Protein AF-0000000085277257 (afdb_homodimer)

InterPro domains:
  IPR000086 NUDIX hydrolase domain [PF00293] (193-300)
  IPR000086 NUDIX hydrolase domain [PS51462] (189-314)
  IPR015376 Zinc ribbon, NADH pyrophosphatase [PF09297] (157-188)
  IPR015797 NUDIX hydrolase-like domain superfamily [SSF55811] (141-302)
  IPR020084 NUDIX hydrolase, conserved site [PS00893] (225-246)
  IPR049734 NADH pyrophosphatase-like, C-terminal domain [cd03429] (193-337)

Sequence (700 aa):
MIISSLFRRVNSIRLLPRLLQRNICYVERIRFLQYLKEQDSVCASHIPGGKFLLYSQSKPLLRIDKANTEDALVWLTYPEVIQYYPQVLSSSILLDVAEDGTPRYSVQVGALPTTTQDKLESTTGATFTDLRLALFMVSWRDAHTLSRANSVLLWNRNNAFCGKCGSPTERNAAGHLRRCSSCNMTHYPSAIPVGIVLVTDPSHQNIVLVRQPRQPPGMYSCIAGFSDVGESLEDTVHREVAEEVGIEVSSVRYVASQHWPFPGSLMAGCFAVAEKQELAIDENELQDARWFSRDEISTAVDRINANPYLRLRGNPSGVLFIPPPGAIAYHLISHWVKGTPVQEIHQHIYMIISSLFRRVNSIRLLPRLLQRNICYVERIRFLQYLKEQDSVCASHIPGGKFLLYSQSKPLLRIDKANTEDALVWLTYPEVIQYYPQVLSSSILLDVAEDGTPRYSVQVGALPTTTQDKLESTTGATFTDLRLALFMVSWRDAHTLSRANSVLLWNRNNAFCGKCGSPTERNAAGHLRRCSSCNMTHYPSAIPVGIVLVTDPSHQNIVLVRQPRQPPGMYSCIAGFSDVGESLEDTVHREVAEEVGIEVSSVRYVASQHWPFPGSLMAGCFAVAEKQELAIDENELQDARWFSRDEISTAVDRINANPYLRLRGNPSGVLFIPPPGAIAYHLISHWVKGTPVQEIHQHIY

pLDDT: mean 90.14, std 16.5, range [19.16, 98.88]

Structure (mmCIF, N/CA/C/O backbone):
data_AF-0000000085277257-model_v1
#
loop_
_entity.id
_entity.type
_entity.pdbx_description
1 polymer 'NAD(+) diphosphatase'
#
loop_
_atom_site.group_PDB
_atom_site.id
_atom_site.type_symbol
_atom_site.label_atom_id
_atom_site.label_alt_id
_atom_site.label_comp_id
_atom_site.label_asym_id
_atom_site.label_entity_id
_atom_site.label_seq_id
_atom_site.pdbx_PDB_ins_code
_atom_site.Cartn_x
_atom_site.Cartn_y
_atom_site.Cartn_z
_atom_site.occupancy
_atom_site.B_iso_or_equiv
_atom_site.auth_seq_id
_atom_site.auth_comp_id
_atom_site.auth_asym_id
_atom_site.auth_atom_id
_atom_site.pdbx_PDB_model_num
ATOM 1 N N . MET A 1 1 ? -39.781 -7.945 29.594 1 20.34 1 MET A N 1
ATOM 2 C CA . MET A 1 1 ? -39.906 -9.359 29.266 1 20.34 1 MET A CA 1
ATOM 3 C C . MET A 1 1 ? -39.625 -9.602 27.781 1 20.34 1 MET A C 1
ATOM 5 O O . MET A 1 1 ? -39.062 -10.625 27.406 1 20.34 1 MET A O 1
ATOM 9 N N . ILE A 1 2 ? -40.188 -8.82 26.922 1 19.94 2 ILE A N 1
ATOM 10 C CA . ILE A 1 2 ? -40.625 -9.109 25.562 1 19.94 2 ILE A CA 1
ATOM 11 C C . ILE A 1 2 ? -39.438 -9.047 24.594 1 19.94 2 ILE A C 1
ATOM 13 O O . ILE A 1 2 ? -39.031 -7.965 24.188 1 19.94 2 ILE A O 1
ATOM 17 N N . ILE A 1 3 ? -38.344 -9.625 24.906 1 22.47 3 ILE A N 1
ATOM 18 C CA . ILE A 1 3 ? -37.031 -9.672 24.25 1 22.47 3 ILE A CA 1
ATOM 19 C C . ILE A 1 3 ? -37.156 -10.281 22.859 1 22.47 3 ILE A C 1
ATOM 21 O O . ILE A 1 3 ? -37.125 -11.5 22.703 1 22.47 3 ILE A O 1
ATOM 25 N N . SER A 1 4 ? -38.344 -10.039 22.156 1 23.78 4 SER A N 1
ATOM 26 C CA . SER A 1 4 ? -38.688 -10.836 20.984 1 23.78 4 SER A CA 1
ATOM 27 C C . SER A 1 4 ? -37.562 -10.82 19.938 1 23.78 4 SER A C 1
ATOM 29 O O . SER A 1 4 ? -36.781 -9.883 19.891 1 23.78 4 SER A O 1
ATOM 31 N N . SER A 1 5 ? -37.312 -12 19.047 1 21.48 5 SER A N 1
ATOM 32 C CA . SER A 1 5 ? -36.469 -12.906 18.266 1 21.48 5 SER A CA 1
ATOM 33 C C . SER A 1 5 ? -36.25 -12.391 16.844 1 21.48 5 SER A C 1
ATOM 35 O O . SER A 1 5 ? -37.094 -12.617 15.961 1 21.48 5 SER A O 1
ATOM 37 N N . LEU A 1 6 ? -36.094 -11.148 16.516 1 20.81 6 LEU A N 1
ATOM 38 C CA . LEU A 1 6 ? -36.156 -10.781 15.109 1 20.81 6 LEU A CA 1
ATOM 39 C C . LEU A 1 6 ? -35.031 -11.438 14.32 1 20.81 6 LEU A C 1
ATOM 41 O O . LEU A 1 6 ? -33.906 -10.977 14.367 1 20.81 6 LEU A O 1
ATOM 45 N N . PHE A 1 7 ? -34.906 -12.82 14.188 1 22.62 7 PHE A N 1
ATOM 46 C CA . PHE A 1 7 ? -34.094 -13.695 13.367 1 22.62 7 PHE A CA 1
ATOM 47 C C . PHE A 1 7 ? -34.312 -13.414 11.883 1 22.62 7 PHE A C 1
ATOM 49 O O . PHE A 1 7 ? -35.062 -14.141 11.219 1 22.62 7 PHE A O 1
ATOM 56 N N . ARG A 1 8 ? -34.594 -12.305 11.422 1 24.5 8 ARG A N 1
ATOM 57 C CA . ARG A 1 8 ? -35.188 -12.352 10.086 1 24.5 8 ARG A CA 1
ATOM 58 C C . ARG A 1 8 ? -34.281 -13.148 9.125 1 24.5 8 ARG A C 1
ATOM 60 O O . ARG A 1 8 ? -33.094 -13.352 9.391 1 24.5 8 ARG A O 1
ATOM 67 N N . ARG A 1 9 ? -34.719 -13.211 7.742 1 25.3 9 ARG A N 1
ATOM 68 C CA . ARG A 1 9 ? -34.625 -13.969 6.504 1 25.3 9 ARG A CA 1
ATOM 69 C C . ARG A 1 9 ? -33.281 -13.734 5.824 1 25.3 9 ARG A C 1
ATOM 71 O O . ARG A 1 9 ? -33 -12.648 5.312 1 25.3 9 ARG A O 1
ATOM 78 N N . VAL A 1 10 ? -32.188 -14.234 6.289 1 25.3 10 VAL A N 1
ATOM 79 C CA . VAL A 1 10 ? -30.984 -14.398 5.504 1 25.3 10 VAL A CA 1
ATOM 80 C C . VAL A 1 10 ? -31.328 -14.953 4.121 1 25.3 10 VAL A C 1
ATOM 82 O O . VAL A 1 10 ? -31.828 -16.078 4.004 1 25.3 10 VAL A O 1
ATOM 85 N N . ASN A 1 11 ? -31.922 -14.18 3.312 1 27.73 11 ASN A N 1
ATOM 86 C CA . ASN A 1 11 ? -32.062 -14.711 1.959 1 27.73 11 ASN A CA 1
ATOM 87 C C . ASN A 1 11 ? -30.859 -15.555 1.554 1 27.73 11 ASN A C 1
ATOM 89 O O . ASN A 1 11 ? -29.719 -15.164 1.794 1 27.73 11 ASN A O 1
ATOM 93 N N . SER A 1 12 ? -31.047 -16.906 1.503 1 28.83 12 SER A N 1
ATOM 94 C CA . SER A 1 12 ? -30.281 -18.031 0.989 1 28.83 12 SER A CA 1
ATOM 95 C C . SER A 1 12 ? -29.562 -17.688 -0.31 1 28.83 12 SER A C 1
ATOM 97 O O . SER A 1 12 ? -30.203 -17.422 -1.33 1 28.83 12 SER A O 1
ATOM 99 N N . ILE A 1 13 ? -28.625 -16.953 -0.381 1 30.39 13 ILE A N 1
ATOM 100 C CA . ILE A 1 13 ? -27.828 -17.281 -1.556 1 30.39 13 ILE A CA 1
ATOM 101 C C . ILE A 1 13 ? -27.828 -18.797 -1.769 1 30.39 13 ILE A C 1
ATOM 103 O O . ILE A 1 13 ? -27.297 -19.547 -0.947 1 30.39 13 ILE A O 1
ATOM 107 N N . ARG A 1 14 ? -29 -19.422 -2.139 1 32.25 14 ARG A N 1
ATOM 108 C CA . ARG A 1 14 ? -29.031 -20.766 -2.701 1 32.25 14 ARG A CA 1
ATOM 109 C C . ARG A 1 14 ? -27.656 -21.203 -3.154 1 32.25 14 ARG A C 1
ATOM 111 O O . ARG A 1 14 ? -27 -20.531 -3.957 1 32.25 14 ARG A O 1
ATOM 118 N N . LEU A 1 15 ? -26.875 -21.922 -2.301 1 34.12 15 LEU A N 1
ATOM 119 C CA . LEU A 1 15 ? -25.719 -22.781 -2.521 1 34.12 15 LEU A CA 1
ATOM 120 C C . LEU A 1 15 ? -25.688 -23.281 -3.961 1 34.12 15 LEU A C 1
ATOM 122 O O . LEU A 1 15 ? -26.656 -23.891 -4.438 1 34.12 15 LEU A O 1
ATOM 126 N N . LEU A 1 16 ? -25.047 -22.672 -4.824 1 34.88 16 LEU A N 1
ATOM 127 C CA . LEU A 1 16 ? -24.875 -23.188 -6.176 1 34.88 16 LEU A CA 1
ATOM 128 C C . LEU A 1 16 ? -24.609 -24.688 -6.148 1 34.88 16 LEU A C 1
ATOM 130 O O . LEU A 1 16 ? -23.688 -25.156 -5.473 1 34.88 16 LEU A O 1
ATOM 134 N N . PRO A 1 17 ? -25.562 -25.656 -6.207 1 34 17 PRO A N 1
ATOM 135 C CA . PRO A 1 17 ? -25.234 -27.062 -6.461 1 34 17 PRO A CA 1
ATOM 136 C C . PRO A 1 17 ? -23.891 -27.234 -7.176 1 34 17 PRO A C 1
ATOM 138 O O . PRO A 1 17 ? -23.375 -26.281 -7.762 1 34 17 PRO A O 1
ATOM 141 N N . ARG A 1 18 ? -23.234 -28.484 -7.043 1 37.09 18 ARG A N 1
ATOM 142 C CA . ARG A 1 18 ? -22.25 -29.047 -7.957 1 37.09 18 ARG A CA 1
ATOM 143 C C . ARG A 1 18 ? -22.5 -28.578 -9.391 1 37.09 18 ARG A C 1
ATOM 145 O O . ARG A 1 18 ? -22.469 -29.375 -10.32 1 37.09 18 ARG A O 1
ATOM 152 N N . LEU A 1 19 ? -23.406 -27.812 -9.648 1 36.78 19 LEU A N 1
ATOM 153 C CA . LEU A 1 19 ? -23.922 -27.719 -11.008 1 36.78 19 LEU A CA 1
ATOM 154 C C . LEU A 1 19 ? -22.797 -27.672 -12.023 1 36.78 19 LEU A C 1
ATOM 156 O O . LEU A 1 19 ? -22.859 -28.328 -13.07 1 36.78 19 LEU A O 1
ATOM 160 N N . LEU A 1 20 ? -21.969 -26.375 -12.375 1 38.22 20 LEU A N 1
ATOM 161 C CA . LEU A 1 20 ? -21.797 -25.828 -13.711 1 38.22 20 LEU A CA 1
ATOM 162 C C . LEU A 1 20 ? -20.578 -26.438 -14.398 1 38.22 20 LEU A C 1
ATOM 164 O O . LEU A 1 20 ? -19.453 -26.281 -13.922 1 38.22 20 LEU A O 1
ATOM 168 N N . GLN A 1 21 ? -20.688 -27.375 -15 1 46.56 21 GLN A N 1
ATOM 169 C CA . GLN A 1 21 ? -19.906 -27.656 -16.203 1 46.56 21 GLN A CA 1
ATOM 170 C C . GLN A 1 21 ? -19.469 -26.359 -16.891 1 46.56 21 GLN A C 1
ATOM 172 O O . GLN A 1 21 ? -18.703 -26.391 -17.859 1 46.56 21 GLN A O 1
ATOM 177 N N . ARG A 1 22 ? -20.281 -25.141 -16.812 1 61.47 22 ARG A N 1
ATOM 178 C CA . ARG A 1 22 ? -20 -23.922 -17.562 1 61.47 22 ARG A CA 1
ATOM 179 C C . ARG A 1 22 ? -19.141 -22.953 -16.75 1 61.47 22 ARG A C 1
ATOM 181 O O . ARG A 1 22 ? -19.172 -23 -15.516 1 61.47 22 ARG A O 1
ATOM 188 N N . ASN A 1 23 ? -18.234 -22.328 -17.297 1 78.31 23 ASN A N 1
ATOM 189 C CA . ASN A 1 23 ? -17.453 -21.219 -16.781 1 78.31 23 ASN A CA 1
ATOM 190 C C . ASN A 1 23 ? -18.344 -20.141 -16.156 1 78.31 23 ASN A C 1
ATOM 192 O O . ASN A 1 23 ? -19.422 -19.859 -16.656 1 78.31 23 ASN A O 1
ATOM 196 N N . ILE A 1 24 ? -18.109 -19.781 -14.82 1 88.06 24 ILE A N 1
ATOM 197 C CA . ILE A 1 24 ? -18.859 -18.719 -14.164 1 88.06 24 ILE A CA 1
ATOM 198 C C . ILE A 1 24 ? -18.234 -17.375 -14.5 1 88.06 24 ILE A C 1
ATOM 200 O O . ILE A 1 24 ? -17.047 -17.281 -14.828 1 88.06 24 ILE A O 1
ATOM 204 N N . CYS A 1 25 ? -19.062 -16.391 -14.469 1 93.12 25 CYS A N 1
ATOM 205 C CA . CYS A 1 25 ? -18.578 -15.078 -14.852 1 93.12 25 CYS A CA 1
ATOM 206 C C . CYS A 1 25 ? -17.703 -14.477 -13.758 1 93.12 25 CYS A C 1
ATOM 208 O O . CYS A 1 25 ? -17.672 -14.984 -12.641 1 93.12 25 CYS A O 1
ATOM 210 N N . TYR A 1 26 ? -17.016 -13.516 -14.047 1 95.62 26 TYR A N 1
ATOM 211 C CA . TYR A 1 26 ? -16.031 -12.898 -13.164 1 95.62 26 TYR A CA 1
ATOM 212 C C . TYR A 1 26 ? -16.672 -12.445 -11.859 1 95.62 26 TYR A C 1
ATOM 214 O O . TYR A 1 26 ? -16.156 -12.719 -10.781 1 95.62 26 TYR A O 1
ATOM 222 N N . VAL A 1 27 ? -17.812 -11.719 -11.883 1 97.19 27 VAL A N 1
ATOM 223 C CA . VAL A 1 27 ? -18.484 -11.188 -10.703 1 97.19 27 VAL A CA 1
ATOM 224 C C . VAL A 1 27 ? -18.875 -12.328 -9.766 1 97.19 27 VAL A C 1
ATOM 226 O O . VAL A 1 27 ? -18.656 -12.242 -8.555 1 97.19 27 VAL A O 1
ATOM 229 N N . GLU A 1 28 ? -19.391 -13.367 -10.336 1 96.44 28 GLU A N 1
ATOM 230 C CA . GLU A 1 28 ? -19.781 -14.516 -9.531 1 96.44 28 GLU A CA 1
ATOM 231 C C . GLU A 1 28 ? -18.578 -15.148 -8.844 1 96.44 28 GLU A C 1
ATOM 233 O O . GLU A 1 28 ? -18.656 -15.531 -7.672 1 96.44 28 GLU A O 1
ATOM 238 N N . ARG A 1 29 ? -17.562 -15.266 -9.57 1 97.12 29 ARG A N 1
ATOM 239 C CA . ARG A 1 29 ? -16.344 -15.852 -9.023 1 97.12 29 ARG A CA 1
ATOM 240 C C . ARG A 1 29 ? -15.82 -15.023 -7.855 1 97.12 29 ARG A C 1
ATOM 242 O O . ARG A 1 29 ? -15.477 -15.57 -6.805 1 97.12 29 ARG A O 1
ATOM 249 N N . ILE A 1 30 ? -15.805 -13.742 -8.016 1 97.56 30 ILE A N 1
ATOM 250 C CA . ILE A 1 30 ? -15.273 -12.828 -7.008 1 97.56 30 ILE A CA 1
ATOM 251 C C . ILE A 1 30 ? -16.172 -12.852 -5.773 1 97.56 30 ILE A C 1
ATOM 253 O O . ILE A 1 30 ? -15.688 -12.852 -4.641 1 97.56 30 ILE A O 1
ATOM 257 N N . ARG A 1 31 ? -17.438 -12.883 -5.938 1 97.38 31 ARG A N 1
ATOM 258 C CA . ARG A 1 31 ? -18.359 -12.875 -4.809 1 97.38 31 ARG A CA 1
ATOM 259 C C . ARG A 1 31 ? -18.344 -14.211 -4.082 1 97.38 31 ARG A C 1
ATOM 261 O O . ARG A 1 31 ? -18.516 -14.266 -2.863 1 97.38 31 ARG A O 1
ATOM 268 N N . PHE A 1 32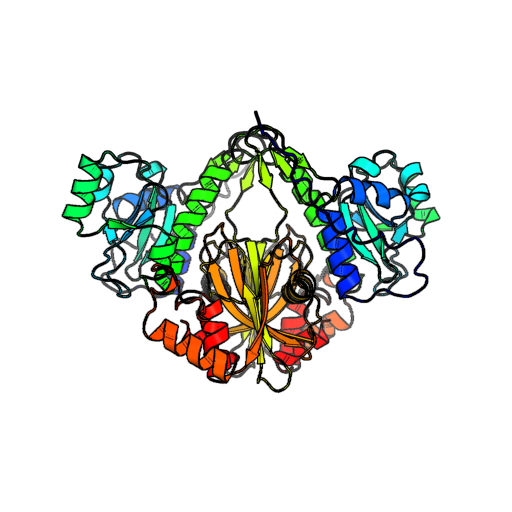 ? -18.219 -15.32 -4.883 1 97.62 32 PHE A N 1
ATOM 269 C CA . PHE A 1 32 ? -18.062 -16.609 -4.234 1 97.62 32 PHE A CA 1
ATOM 270 C C . PHE A 1 32 ? -16.781 -16.641 -3.395 1 97.62 32 PHE A C 1
ATOM 272 O O . PHE A 1 32 ? -16.797 -17.109 -2.256 1 97.62 32 PHE A O 1
ATOM 279 N N . LEU A 1 33 ? -15.648 -16.109 -3.941 1 98.19 33 LEU A N 1
ATOM 280 C CA . LEU A 1 33 ? -14.406 -16 -3.195 1 98.19 33 LEU A CA 1
ATOM 281 C C . LEU A 1 33 ? -14.617 -15.211 -1.905 1 98.19 33 LEU A C 1
ATOM 283 O O . LEU A 1 33 ? -14.141 -15.617 -0.841 1 98.19 33 LEU A O 1
ATOM 287 N N . GLN A 1 34 ? -15.273 -14.062 -1.979 1 97.25 34 GLN A N 1
ATOM 288 C CA . GLN A 1 34 ? -15.578 -13.25 -0.812 1 97.25 34 GLN A CA 1
ATOM 289 C C . GLN A 1 34 ? -16.375 -14.039 0.223 1 97.25 34 GLN A C 1
ATOM 291 O O . GLN A 1 34 ? -16.094 -13.969 1.42 1 97.25 34 GLN A O 1
ATOM 296 N N . TYR A 1 35 ? -17.312 -14.734 -0.262 1 96.88 35 TYR A N 1
ATOM 297 C CA . TYR A 1 35 ? -18.141 -15.555 0.604 1 96.88 35 TYR A CA 1
ATOM 298 C C . TYR A 1 35 ? -17.328 -16.609 1.336 1 96.88 35 TYR A C 1
ATOM 300 O O . TYR A 1 35 ? -17.5 -16.812 2.539 1 96.88 35 TYR A O 1
ATOM 308 N N . LEU A 1 36 ? -16.438 -17.234 0.625 1 97.75 36 LEU A N 1
ATOM 309 C CA . LEU A 1 36 ? -15.562 -18.234 1.218 1 97.75 36 LEU A CA 1
ATOM 310 C C . LEU A 1 36 ? -14.672 -17.609 2.287 1 97.75 36 LEU A C 1
ATOM 312 O O . LEU A 1 36 ? -14.406 -18.234 3.318 1 97.75 36 LEU A O 1
ATOM 316 N N . LYS A 1 37 ? -14.219 -16.422 2.105 1 96.75 37 LYS A N 1
ATOM 317 C CA . LYS A 1 37 ? -13.359 -15.742 3.062 1 96.75 37 LYS A CA 1
ATOM 318 C C . LYS A 1 37 ? -14.125 -15.375 4.328 1 96.75 37 LYS A C 1
ATOM 320 O O . LYS A 1 37 ? -13.555 -15.359 5.422 1 96.75 37 LYS A O 1
ATOM 325 N N . GLU A 1 38 ? -15.375 -15.133 4.219 1 94.75 38 GLU A N 1
ATOM 326 C CA . GLU A 1 38 ? -16.156 -14.57 5.316 1 94.75 38 GLU A CA 1
ATOM 327 C C . GLU A 1 38 ? -16.844 -15.664 6.125 1 94.75 38 GLU A C 1
ATOM 329 O O . GLU A 1 38 ? -17.125 -15.484 7.309 1 94.75 38 GLU A O 1
ATOM 334 N N . GLN A 1 39 ? -17.141 -16.75 5.414 1 96.44 39 GLN A N 1
ATOM 335 C CA . GLN A 1 39 ? -17.875 -17.828 6.066 1 96.44 39 GLN A CA 1
ATOM 336 C C . GLN A 1 39 ? -17 -19.047 6.312 1 96.44 39 GLN A C 1
ATOM 338 O O . GLN A 1 39 ? -16.797 -19.859 5.414 1 96.44 39 GLN A O 1
ATOM 343 N N . ASP A 1 40 ? -16.641 -19.219 7.523 1 96.31 40 ASP A N 1
ATOM 344 C CA . ASP A 1 40 ? -15.68 -20.266 7.887 1 96.31 40 ASP A CA 1
ATOM 345 C C . ASP A 1 40 ? -16.219 -21.656 7.551 1 96.31 40 ASP A C 1
ATOM 347 O O . ASP A 1 40 ? -15.508 -22.484 6.996 1 96.31 40 ASP A O 1
ATOM 351 N N . SER A 1 41 ? -17.438 -21.859 7.934 1 96.5 41 SER A N 1
ATOM 352 C CA . SER A 1 41 ? -18.016 -23.172 7.711 1 96.5 41 SER A CA 1
ATOM 353 C C . SER A 1 41 ? -18.094 -23.5 6.227 1 96.5 41 SER A C 1
ATOM 355 O O . SER A 1 41 ? -17.828 -24.641 5.82 1 96.5 41 SER A O 1
ATOM 357 N N . VAL A 1 42 ? -18.453 -22.5 5.445 1 96.44 42 VAL A N 1
ATOM 358 C CA . VAL A 1 42 ? -18.547 -22.703 4.004 1 96.44 42 VAL A CA 1
ATOM 359 C C . VAL A 1 42 ? -17.156 -22.953 3.426 1 96.44 42 VAL A C 1
ATOM 361 O O . VAL A 1 42 ? -16.969 -23.875 2.629 1 96.44 42 VAL A O 1
ATOM 364 N N . CYS A 1 43 ? -16.219 -22.172 3.84 1 96.75 43 CYS A N 1
ATOM 365 C CA . CYS A 1 43 ? -14.852 -22.344 3.361 1 96.75 43 CYS A CA 1
ATOM 366 C C . CYS A 1 43 ? -14.344 -23.75 3.652 1 96.75 43 CYS A C 1
ATOM 368 O O . CYS A 1 43 ? -13.844 -24.438 2.756 1 96.75 43 CYS A O 1
ATOM 370 N N . ALA A 1 44 ? -14.555 -24.203 4.844 1 95.31 44 ALA A N 1
ATOM 371 C CA . ALA A 1 44 ? -14.086 -25.516 5.273 1 95.31 44 ALA A CA 1
ATOM 372 C C . ALA A 1 44 ? -14.773 -26.641 4.488 1 95.31 44 ALA A C 1
ATOM 374 O O . ALA A 1 44 ? -14.141 -27.625 4.121 1 95.31 44 ALA A O 1
ATOM 375 N N . SER A 1 45 ? -16.016 -26.453 4.242 1 96.12 45 SER A N 1
ATOM 376 C CA . SER A 1 45 ? -16.797 -27.484 3.572 1 96.12 45 SER A CA 1
ATOM 377 C C . SER A 1 45 ? -16.375 -27.656 2.119 1 96.12 45 SER A C 1
ATOM 379 O O . SER A 1 45 ? -16.656 -28.672 1.495 1 96.12 45 SER A O 1
ATOM 381 N N . HIS A 1 46 ? -15.711 -26.719 1.544 1 96.81 46 HIS A N 1
ATOM 382 C CA . HIS A 1 46 ? -15.328 -26.781 0.138 1 96.81 46 HIS A CA 1
ATOM 383 C C . HIS A 1 46 ? -13.906 -27.312 -0.022 1 96.81 46 HIS A C 1
ATOM 385 O O . HIS A 1 46 ? -13.469 -27.594 -1.14 1 96.81 46 HIS A O 1
ATOM 391 N N . ILE A 1 47 ? -13.164 -27.547 1.031 1 96.12 47 ILE A N 1
ATOM 392 C CA . ILE A 1 47 ? -11.758 -27.938 0.992 1 96.12 47 ILE A CA 1
ATOM 393 C C . ILE A 1 47 ? -11.617 -29.297 0.339 1 96.12 47 ILE A C 1
ATOM 395 O O . ILE A 1 47 ? -10.773 -29.5 -0.543 1 96.12 47 ILE A O 1
ATOM 399 N N . PRO A 1 48 ? -12.477 -30.281 0.618 1 95.38 48 PRO A N 1
ATOM 400 C CA . PRO A 1 48 ? -12.312 -31.609 0.007 1 95.38 48 PRO A CA 1
ATOM 401 C C . PRO A 1 48 ? -12.492 -31.578 -1.509 1 95.38 48 PRO A C 1
ATOM 403 O O . PRO A 1 48 ? -11.992 -32.469 -2.207 1 95.38 48 PRO A O 1
ATOM 406 N N . GLY A 1 49 ? -13.219 -30.594 -1.994 1 96.38 49 GLY A N 1
ATOM 407 C CA . GLY A 1 49 ? -13.438 -30.469 -3.426 1 96.38 49 GLY A CA 1
ATOM 408 C C . GLY A 1 49 ? -12.492 -29.5 -4.094 1 96.38 49 GLY A C 1
ATOM 409 O O . GLY A 1 49 ? -12.586 -29.266 -5.301 1 96.38 49 GLY A O 1
ATOM 410 N N . GLY A 1 50 ? -11.586 -28.922 -3.34 1 97.38 50 GLY A N 1
ATOM 411 C CA . GLY A 1 50 ? -10.711 -27.875 -3.852 1 97.38 50 GLY A CA 1
ATOM 412 C C . GLY A 1 50 ? -9.453 -28.422 -4.5 1 97.38 50 GLY A C 1
ATOM 413 O O . GLY A 1 50 ? -9.281 -29.641 -4.609 1 97.38 50 GLY A O 1
ATOM 414 N N . LYS A 1 51 ? -8.68 -27.547 -5.047 1 97.94 51 LYS A N 1
ATOM 415 C CA . LYS A 1 51 ? -7.355 -27.828 -5.586 1 97.94 51 LYS A CA 1
ATOM 416 C C . LYS A 1 51 ? -6.266 -27.172 -4.746 1 97.94 51 LYS A C 1
ATOM 418 O O . LYS A 1 51 ? -6.504 -26.141 -4.113 1 97.94 51 LYS A O 1
ATOM 423 N N . PHE A 1 52 ? -5.07 -27.781 -4.793 1 97.56 52 PHE A N 1
ATOM 424 C CA . PHE A 1 52 ? -4.07 -27.375 -3.818 1 97.56 52 PHE A CA 1
ATOM 425 C C . PHE A 1 52 ? -2.717 -27.156 -4.488 1 97.56 52 PHE A C 1
ATOM 427 O O . PHE A 1 52 ? -2.244 -28.016 -5.234 1 97.56 52 PHE A O 1
ATOM 434 N N . LEU A 1 53 ? -2.191 -26 -4.242 1 97.44 53 LEU A N 1
ATOM 435 C CA . LEU A 1 53 ? -0.803 -25.688 -4.562 1 97.44 53 LEU A CA 1
ATOM 436 C C . LEU A 1 53 ? 0.106 -25.953 -3.367 1 97.44 53 LEU A C 1
ATOM 438 O O . LEU A 1 53 ? -0.072 -25.359 -2.303 1 97.44 53 LEU A O 1
ATOM 442 N N . LEU A 1 54 ? 1.1 -26.766 -3.533 1 96.19 54 LEU A N 1
ATOM 443 C CA . LEU A 1 54 ? 1.926 -27.188 -2.406 1 96.19 54 LEU A CA 1
ATOM 444 C C . LEU A 1 54 ? 3.213 -26.375 -2.346 1 96.19 54 LEU A C 1
ATOM 446 O O . LEU A 1 54 ? 3.826 -26.094 -3.377 1 96.19 54 LEU A O 1
ATOM 450 N N . TYR A 1 55 ? 3.523 -26.031 -1.155 1 95.56 55 TYR A N 1
ATOM 451 C CA . TYR A 1 55 ? 4.816 -25.438 -0.826 1 95.56 55 TYR A CA 1
ATOM 452 C C . TYR A 1 55 ? 5.582 -26.312 0.155 1 95.56 55 TYR A C 1
ATOM 454 O O . TYR A 1 55 ? 4.996 -26.891 1.076 1 95.56 55 TYR A O 1
ATOM 462 N N . SER A 1 56 ? 6.832 -26.469 -0.049 1 94.19 56 SER A N 1
ATOM 463 C CA . SER A 1 56 ? 7.758 -27.031 0.933 1 94.19 56 SER A CA 1
ATOM 464 C C . SER A 1 56 ? 8.883 -26.047 1.245 1 94.19 56 SER A C 1
ATOM 466 O O . SER A 1 56 ? 9.68 -25.719 0.367 1 94.19 56 SER A O 1
ATOM 468 N N . GLN A 1 57 ? 8.93 -25.547 2.479 1 91.31 57 GLN A N 1
ATOM 469 C CA . GLN A 1 57 ? 9.938 -24.578 2.898 1 91.31 57 GLN A CA 1
ATOM 470 C C . GLN A 1 57 ? 9.984 -23.375 1.944 1 91.31 57 GLN A C 1
ATOM 472 O O . GLN A 1 57 ? 11.055 -23.016 1.446 1 91.31 57 GLN A O 1
ATOM 477 N N . SER A 1 58 ? 8.844 -22.891 1.599 1 91 58 SER A N 1
ATOM 478 C CA . SER A 1 58 ? 8.625 -21.688 0.806 1 91 58 SER A CA 1
ATOM 479 C C . SER A 1 58 ? 8.969 -21.922 -0.663 1 91 58 SER A C 1
ATOM 481 O O . SER A 1 58 ? 9.18 -20.969 -1.416 1 91 58 SER A O 1
ATOM 483 N N . LYS A 1 59 ? 9.094 -23.203 -1.049 1 95.94 59 LYS A N 1
ATOM 484 C CA . LYS A 1 59 ? 9.297 -23.578 -2.447 1 95.94 59 LYS A CA 1
ATOM 485 C C . LYS A 1 59 ? 8.031 -24.188 -3.041 1 95.94 59 LYS A C 1
ATOM 487 O O . LYS A 1 59 ? 7.551 -25.219 -2.562 1 95.94 59 LYS A O 1
ATOM 492 N N . PRO A 1 60 ? 7.512 -23.594 -4.055 1 97.19 60 PRO A N 1
ATOM 493 C CA . PRO A 1 60 ? 6.312 -24.172 -4.672 1 97.19 60 PRO A CA 1
ATOM 494 C C . PRO A 1 60 ? 6.629 -25.359 -5.574 1 97.19 60 PRO A C 1
ATOM 496 O O . PRO A 1 60 ? 7.738 -25.469 -6.098 1 97.19 60 PRO A O 1
ATOM 499 N N . LEU A 1 61 ? 5.691 -26.234 -5.715 1 96 61 LEU A N 1
ATOM 500 C CA . LEU A 1 61 ? 5.785 -27.344 -6.652 1 96 61 LEU A CA 1
ATOM 501 C C . LEU A 1 61 ? 5.484 -26.891 -8.07 1 96 61 LEU A C 1
ATOM 503 O O . LEU A 1 61 ? 4.371 -26.438 -8.367 1 96 61 LEU A O 1
ATOM 507 N N . LEU A 1 62 ? 6.441 -26.984 -8.953 1 96.38 62 LEU A N 1
ATOM 508 C CA . LEU A 1 62 ? 6.348 -26.438 -10.297 1 96.38 62 LEU A CA 1
ATOM 509 C C . LEU A 1 62 ? 6.859 -27.422 -11.336 1 96.38 62 LEU A C 1
ATOM 511 O O . LEU A 1 62 ? 7.859 -28.109 -11.102 1 96.38 62 LEU A O 1
ATOM 515 N N . ARG A 1 63 ? 6.133 -27.484 -12.469 1 96.38 63 ARG A N 1
ATOM 516 C CA . ARG A 1 63 ? 6.645 -28.219 -13.617 1 96.38 63 ARG A CA 1
ATOM 517 C C . ARG A 1 63 ? 7.602 -27.375 -14.438 1 96.38 63 ARG A C 1
ATOM 519 O O . ARG A 1 63 ? 7.168 -26.594 -15.297 1 96.38 63 ARG A O 1
ATOM 526 N N . ILE A 1 64 ? 8.781 -27.625 -14.281 1 92.12 64 ILE A N 1
ATOM 527 C CA . ILE A 1 64 ? 9.82 -26.812 -14.906 1 92.12 64 ILE A CA 1
ATOM 528 C C . ILE A 1 64 ? 9.781 -27 -16.422 1 92.12 64 ILE A C 1
ATOM 530 O O . ILE A 1 64 ? 10.031 -26.047 -17.172 1 92.12 64 ILE A O 1
ATOM 534 N N . ASP A 1 65 ? 9.461 -28.172 -16.859 1 92.19 65 ASP A N 1
ATOM 535 C CA . ASP A 1 65 ? 9.422 -28.469 -18.297 1 92.19 65 ASP A CA 1
ATOM 536 C C . ASP A 1 65 ? 8.281 -27.734 -18.984 1 92.19 65 ASP A C 1
ATOM 538 O O . ASP A 1 65 ? 8.242 -27.641 -20.203 1 92.19 65 ASP A O 1
ATOM 542 N N . LYS A 1 66 ? 7.414 -27.172 -18.219 1 94.12 66 LYS A N 1
ATOM 543 C CA . LYS A 1 66 ? 6.277 -26.438 -18.766 1 94.12 66 LYS A CA 1
ATOM 544 C C . LYS A 1 66 ? 6.348 -24.969 -18.375 1 94.12 66 LYS A C 1
ATOM 546 O O . LYS A 1 66 ? 5.32 -24.297 -18.25 1 94.12 66 LYS A O 1
ATOM 551 N N . ALA A 1 67 ? 7.535 -24.5 -18.203 1 89.81 67 ALA A N 1
ATOM 552 C CA . ALA A 1 67 ? 7.742 -23.109 -17.797 1 89.81 67 ALA A CA 1
ATOM 553 C C . ALA A 1 67 ? 7.051 -22.156 -18.766 1 89.81 67 ALA A C 1
ATOM 555 O O . ALA A 1 67 ? 7.09 -22.359 -19.984 1 89.81 67 ALA A O 1
ATOM 556 N N . ASN A 1 68 ? 6.367 -21.156 -18.188 1 86 68 ASN A N 1
ATOM 557 C CA . ASN A 1 68 ? 5.723 -20.047 -18.875 1 86 68 ASN A CA 1
ATOM 558 C C . ASN A 1 68 ? 4.504 -20.516 -19.672 1 86 68 ASN A C 1
ATOM 560 O O . ASN A 1 68 ? 4.129 -19.891 -20.672 1 86 68 ASN A O 1
ATOM 564 N N . THR A 1 69 ? 4.016 -21.656 -19.281 1 91.06 69 THR A N 1
ATOM 565 C CA . THR A 1 69 ? 2.748 -22.125 -19.828 1 91.06 69 THR A CA 1
ATOM 566 C C . THR A 1 69 ? 1.689 -22.219 -18.734 1 91.06 69 THR A C 1
ATOM 568 O O . THR A 1 69 ? 1.988 -22 -17.562 1 91.06 69 THR A O 1
ATOM 571 N N . GLU A 1 70 ? 0.509 -22.484 -19.109 1 88.38 70 GLU A N 1
ATOM 572 C CA . GLU A 1 70 ? -0.599 -22.594 -18.172 1 88.38 70 GLU A CA 1
ATOM 573 C C . GLU A 1 70 ? -0.466 -23.828 -17.297 1 88.38 70 GLU A C 1
ATOM 575 O O . GLU A 1 70 ? -1.138 -23.953 -16.266 1 88.38 70 GLU A O 1
ATOM 580 N N . ASP A 1 71 ? 0.423 -24.703 -17.656 1 91.44 71 ASP A N 1
ATOM 581 C CA . ASP A 1 71 ? 0.553 -25.969 -16.953 1 91.44 71 ASP A CA 1
ATOM 582 C C . ASP A 1 71 ? 1.762 -25.953 -16.016 1 91.44 71 ASP A C 1
ATOM 584 O O . ASP A 1 71 ? 2.127 -26.984 -15.445 1 91.44 71 ASP A O 1
ATOM 588 N N . ALA A 1 72 ? 2.332 -24.797 -15.867 1 95.31 72 ALA A N 1
ATOM 589 C CA . ALA A 1 72 ? 3.523 -24.719 -15.023 1 95.31 72 ALA A CA 1
ATOM 590 C C . ALA A 1 72 ? 3.184 -25.016 -13.57 1 95.31 72 ALA A C 1
ATOM 592 O O . ALA A 1 72 ? 3.953 -25.672 -12.867 1 95.31 72 ALA A O 1
ATOM 593 N N . LEU A 1 73 ? 2.053 -24.5 -13.109 1 96.38 73 LEU A N 1
ATOM 594 C CA . LEU A 1 73 ? 1.644 -24.75 -11.734 1 96.38 73 LEU A CA 1
ATOM 595 C C . LEU A 1 73 ? 0.968 -26.109 -11.602 1 96.38 73 LEU A C 1
ATOM 597 O O . LEU A 1 73 ? 0.179 -26.5 -12.461 1 96.38 73 LEU A O 1
ATOM 601 N N . VAL A 1 74 ? 1.289 -26.781 -10.523 1 96 74 VAL A N 1
ATOM 602 C CA . VAL A 1 74 ? 0.669 -28.062 -10.227 1 96 74 VAL A CA 1
ATOM 603 C C . VAL A 1 74 ? -0.47 -27.875 -9.234 1 96 74 VAL A C 1
ATOM 605 O O . VAL A 1 74 ? -0.26 -27.375 -8.125 1 96 74 VAL A O 1
ATOM 608 N N . TRP A 1 75 ? -1.626 -28.25 -9.641 1 96.81 75 TRP A N 1
ATOM 609 C CA . TRP A 1 75 ? -2.789 -28.25 -8.766 1 96.81 75 TRP A CA 1
ATOM 610 C C . TRP A 1 75 ? -3.221 -29.656 -8.406 1 96.81 75 TRP A C 1
ATOM 612 O O . TRP A 1 75 ? -3.682 -30.406 -9.273 1 96.81 75 TRP A O 1
ATOM 622 N N . LEU A 1 76 ? -3.111 -29.984 -7.125 1 96.62 76 LEU A N 1
ATOM 623 C CA . LEU A 1 76 ? -3.436 -31.328 -6.652 1 96.62 76 LEU A CA 1
ATOM 624 C C . LEU A 1 76 ? -4.84 -31.375 -6.066 1 96.62 76 LEU A C 1
ATOM 626 O O . LEU A 1 76 ? -5.355 -30.344 -5.594 1 96.62 76 LEU A O 1
ATOM 630 N N . THR A 1 77 ? -5.363 -32.562 -6.074 1 96.62 77 THR A N 1
ATOM 631 C CA . THR A 1 77 ? -6.656 -32.781 -5.426 1 96.62 77 THR A CA 1
ATOM 632 C C . THR A 1 77 ? -6.473 -33.094 -3.943 1 96.62 77 THR A C 1
ATOM 634 O O . THR A 1 77 ? -5.363 -33.375 -3.498 1 96.62 77 THR A O 1
ATOM 637 N N . TYR A 1 78 ? -7.586 -33 -3.252 1 96.19 78 TYR A N 1
ATOM 638 C CA . TYR A 1 78 ? -7.57 -33.25 -1.816 1 96.19 78 TYR A CA 1
ATOM 639 C C . TYR A 1 78 ? -7.066 -34.656 -1.522 1 96.19 78 TYR A C 1
ATOM 641 O O . TYR A 1 78 ? -6.164 -34.844 -0.7 1 96.19 78 TYR A O 1
ATOM 649 N N . PRO A 1 79 ? -7.516 -35.688 -2.266 1 94.69 79 PRO A N 1
ATOM 650 C CA . PRO A 1 79 ? -7.023 -37.031 -1.986 1 94.69 79 PRO A CA 1
ATOM 651 C C . PRO A 1 79 ? -5.523 -37.188 -2.234 1 94.69 79 PRO A C 1
ATOM 653 O O . PRO A 1 79 ? -4.848 -37.938 -1.535 1 94.69 79 PRO A O 1
ATOM 656 N N . GLU A 1 80 ? -5.051 -36.469 -3.145 1 92.94 80 GLU A N 1
ATOM 657 C CA . GLU A 1 80 ? -3.623 -36.531 -3.447 1 92.94 80 GLU A CA 1
ATOM 658 C C . GLU A 1 80 ? -2.795 -35.906 -2.336 1 92.94 80 GLU A C 1
ATOM 660 O O . GLU A 1 80 ? -1.717 -36.406 -1.996 1 92.94 80 GLU A O 1
ATOM 665 N N . VAL A 1 81 ? -3.277 -34.875 -1.708 1 93.12 81 VAL A N 1
ATOM 666 C CA . VAL A 1 81 ? -2.51 -34.094 -0.736 1 93.12 81 VAL A CA 1
ATOM 667 C C . VAL A 1 81 ? -2.572 -34.781 0.629 1 93.12 81 VAL A C 1
ATOM 669 O O . VAL A 1 81 ? -1.563 -34.844 1.335 1 93.12 81 VAL A O 1
ATOM 672 N N . ILE A 1 82 ? -3.729 -35.219 0.948 1 91.56 82 ILE A N 1
ATOM 673 C CA . ILE A 1 82 ? -3.963 -35.719 2.297 1 91.56 82 ILE A CA 1
ATOM 674 C C . ILE A 1 82 ? -3.086 -36.938 2.551 1 91.56 82 ILE A C 1
ATOM 676 O O . ILE A 1 82 ? -2.781 -37.281 3.701 1 91.56 82 ILE A O 1
ATOM 680 N N . GLN A 1 83 ? -2.727 -37.625 1.465 1 86.44 83 GLN A N 1
ATOM 681 C CA . GLN A 1 83 ? -1.848 -38.781 1.574 1 86.44 83 GLN A CA 1
ATOM 682 C C . GLN A 1 83 ? -0.49 -38.406 2.152 1 86.44 83 GLN A C 1
ATOM 684 O O . GLN A 1 83 ? 0.148 -39.188 2.844 1 86.44 83 GLN A O 1
ATOM 689 N N . TYR A 1 84 ? -0.081 -37.188 1.946 1 83.75 84 TYR A N 1
ATOM 690 C CA . TYR A 1 84 ? 1.252 -36.75 2.344 1 83.75 84 TYR A CA 1
ATOM 691 C C . TYR A 1 84 ? 1.181 -35.781 3.523 1 83.75 84 TYR A C 1
ATOM 693 O O . TYR A 1 84 ? 2.152 -35.625 4.266 1 83.75 84 TYR A O 1
ATOM 701 N N . TYR A 1 85 ? 0.064 -35.125 3.617 1 88.88 85 TYR A N 1
ATOM 702 C CA . TYR A 1 85 ? -0.083 -34.094 4.629 1 88.88 85 TYR A CA 1
ATOM 703 C C . TYR A 1 85 ? -1.491 -34.094 5.211 1 88.88 85 TYR A C 1
ATOM 705 O O . TYR A 1 85 ? -2.33 -33.281 4.824 1 88.88 85 TYR A O 1
ATOM 713 N N . PRO A 1 86 ? -1.701 -34.812 6.254 1 88.06 86 PRO A N 1
ATOM 714 C CA . PRO A 1 86 ? -3.035 -34.969 6.84 1 88.06 86 PRO A CA 1
ATOM 715 C C . PRO A 1 86 ? -3.561 -33.688 7.465 1 88.06 86 PRO A C 1
ATOM 717 O O . PRO A 1 86 ? -4.766 -33.562 7.703 1 88.06 86 PRO A O 1
ATOM 720 N N . GLN A 1 87 ? -2.705 -32.688 7.715 1 88.81 87 GLN A N 1
ATOM 721 C CA . GLN A 1 87 ? -3.105 -31.453 8.383 1 88.81 87 GLN A CA 1
ATOM 722 C C . GLN A 1 87 ? -3.639 -30.438 7.375 1 88.81 87 GLN A C 1
ATOM 724 O O . GLN A 1 87 ? -3.844 -29.266 7.715 1 88.81 87 GLN A O 1
ATOM 729 N N . VAL A 1 88 ? -3.842 -30.828 6.156 1 90.12 88 VAL A N 1
ATOM 730 C CA . VAL A 1 88 ? -4.234 -29.953 5.051 1 90.12 88 VAL A CA 1
ATOM 731 C C . VAL A 1 88 ? -5.508 -29.203 5.418 1 90.12 88 VAL A C 1
ATOM 733 O O . VAL A 1 88 ? -5.656 -28.016 5.078 1 90.12 88 VAL A O 1
ATOM 736 N N . LEU A 1 89 ? -6.434 -29.75 6.145 1 86.75 89 LEU A N 1
ATOM 737 C CA . LEU A 1 89 ? -7.715 -29.141 6.457 1 86.75 89 LEU A CA 1
ATOM 738 C C . LEU A 1 89 ? -7.523 -27.906 7.348 1 86.75 89 LEU A C 1
ATOM 740 O O . LEU A 1 89 ? -8.203 -26.891 7.176 1 86.75 89 LEU A O 1
ATOM 744 N N . SER A 1 90 ? -6.523 -27.938 8.188 1 87.56 90 SER A N 1
ATOM 745 C CA . SER A 1 90 ? -6.359 -26.875 9.172 1 87.56 90 SER A CA 1
ATOM 746 C C . SER A 1 90 ? -5.281 -25.891 8.734 1 87.56 90 SER A C 1
ATOM 748 O O . SER A 1 90 ? -5.121 -24.828 9.344 1 87.56 90 SER A O 1
ATOM 750 N N . SER A 1 91 ? -4.66 -26.188 7.656 1 91.38 91 SER A N 1
ATOM 751 C CA . SER A 1 91 ? -3.51 -25.359 7.32 1 91.38 91 SER A CA 1
ATOM 752 C C . SER A 1 91 ? -3.658 -24.734 5.934 1 91.38 91 SER A C 1
ATOM 754 O O . SER A 1 91 ? -2.801 -23.969 5.492 1 91.38 91 SER A O 1
ATOM 756 N N . SER A 1 92 ? -4.738 -25.016 5.277 1 95.62 92 SER A N 1
ATOM 757 C CA . SER A 1 92 ? -4.934 -24.531 3.916 1 95.62 92 SER A CA 1
ATOM 758 C C . SER A 1 92 ? -5.215 -23.031 3.902 1 95.62 92 SER A C 1
ATOM 760 O O . SER A 1 92 ? -5.879 -22.5 4.801 1 95.62 92 SER A O 1
ATOM 762 N N . ILE A 1 93 ? -4.699 -22.391 2.928 1 97.12 93 ILE A N 1
ATOM 763 C CA . ILE A 1 93 ? -4.957 -20.969 2.695 1 97.12 93 ILE A CA 1
ATOM 764 C C . ILE A 1 93 ? -5.715 -20.797 1.383 1 97.12 93 ILE A C 1
ATOM 766 O O . ILE A 1 93 ? -5.242 -21.203 0.323 1 97.12 93 ILE A O 1
ATOM 770 N N . LEU A 1 94 ? -6.848 -20.203 1.433 1 98.38 94 LEU A N 1
ATOM 771 C CA . LEU A 1 94 ? -7.641 -19.938 0.237 1 98.38 94 LEU A CA 1
ATOM 772 C C . LEU A 1 94 ? -6.945 -18.922 -0.665 1 98.38 94 LEU A C 1
ATOM 774 O O . LEU A 1 94 ? -6.555 -17.844 -0.211 1 98.38 94 LEU A O 1
ATOM 778 N N . LEU A 1 95 ? -6.773 -19.281 -1.911 1 98 95 LEU A N 1
ATOM 779 C CA . LEU A 1 95 ? -6.074 -18.406 -2.838 1 98 95 LEU A CA 1
ATOM 780 C C . LEU A 1 95 ? -7.062 -17.688 -3.752 1 98 95 LEU A C 1
ATOM 782 O O . LEU A 1 95 ? -7.016 -16.453 -3.881 1 98 95 LEU A O 1
ATOM 786 N N . ASP A 1 96 ? -7.82 -18.391 -4.418 1 97.62 96 ASP A N 1
ATOM 787 C CA . ASP A 1 96 ? -8.797 -17.859 -5.363 1 97.62 96 ASP A CA 1
ATOM 788 C C . ASP A 1 96 ? -9.812 -18.938 -5.762 1 97.62 96 ASP A C 1
ATOM 790 O O . ASP A 1 96 ? -9.906 -19.984 -5.113 1 97.62 96 ASP A O 1
ATOM 794 N N . VAL A 1 97 ? -10.695 -18.578 -6.695 1 97.69 97 VAL A N 1
ATOM 795 C CA . VAL A 1 97 ? -11.664 -19.484 -7.297 1 97.69 97 VAL A CA 1
ATOM 796 C C . VAL A 1 97 ? -11.406 -19.594 -8.797 1 97.69 97 VAL A C 1
ATOM 798 O O . VAL A 1 97 ? -11.344 -18.578 -9.5 1 97.69 97 VAL A O 1
ATOM 801 N N . ALA A 1 98 ? -11.227 -20.797 -9.281 1 95.88 98 ALA A N 1
ATOM 802 C CA . ALA A 1 98 ? -10.984 -21.047 -10.703 1 95.88 98 ALA A CA 1
ATOM 803 C C . ALA A 1 98 ? -12.211 -20.688 -11.539 1 95.88 98 ALA A C 1
ATOM 805 O O . ALA A 1 98 ? -13.289 -20.453 -11 1 95.88 98 ALA A O 1
ATOM 806 N N . GLU A 1 99 ? -12 -20.656 -12.844 1 93.56 99 GLU A N 1
ATOM 807 C CA . GLU A 1 99 ? -13.062 -20.25 -13.766 1 93.56 99 GLU A CA 1
ATOM 808 C C . GLU A 1 99 ? -14.242 -21.219 -13.695 1 93.56 99 GLU A C 1
ATOM 810 O O . GLU A 1 99 ? -15.383 -20.828 -13.953 1 93.56 99 GLU A O 1
ATOM 815 N N . ASP A 1 100 ? -13.992 -22.438 -13.328 1 94.31 100 ASP A N 1
ATOM 816 C CA . ASP A 1 100 ? -15.062 -23.422 -13.266 1 94.31 100 ASP A CA 1
ATOM 817 C C . ASP A 1 100 ? -15.742 -23.422 -11.898 1 94.31 100 ASP A C 1
ATOM 819 O O . ASP A 1 100 ? -16.594 -24.266 -11.617 1 94.31 100 ASP A O 1
ATOM 823 N N . GLY A 1 101 ? -15.25 -22.5 -11 1 95.5 101 GLY A N 1
ATOM 824 C CA . GLY A 1 101 ? -15.883 -22.359 -9.695 1 95.5 101 GLY A CA 1
ATOM 825 C C . GLY A 1 101 ? -15.172 -23.109 -8.594 1 95.5 101 GLY A C 1
ATOM 826 O O . GLY A 1 101 ? -15.555 -23.031 -7.43 1 95.5 101 GLY A O 1
ATOM 827 N N . THR A 1 102 ? -14.141 -23.797 -8.891 1 97.25 102 THR A N 1
ATOM 828 C CA . THR A 1 102 ? -13.422 -24.594 -7.898 1 97.25 102 THR A CA 1
ATOM 829 C C . THR A 1 102 ? -12.523 -23.703 -7.035 1 97.25 102 THR A C 1
ATOM 831 O O . THR A 1 102 ? -11.664 -23 -7.555 1 97.25 102 THR A O 1
ATOM 834 N N . PRO A 1 103 ? -12.711 -23.766 -5.734 1 98.12 103 PRO A N 1
ATOM 835 C CA . PRO A 1 103 ? -11.766 -23.047 -4.875 1 98.12 103 PRO A CA 1
ATOM 836 C C . PRO A 1 103 ? -10.352 -23.641 -4.93 1 98.12 103 PRO A C 1
ATOM 838 O O . PRO A 1 103 ? -10.188 -24.859 -5.012 1 98.12 103 PRO A O 1
ATOM 841 N N . ARG A 1 104 ? -9.422 -22.828 -4.93 1 98.25 104 ARG A N 1
ATOM 842 C CA . ARG A 1 104 ? -8.023 -23.219 -4.934 1 98.25 104 ARG A CA 1
ATOM 843 C C . ARG A 1 104 ? -7.312 -22.75 -3.672 1 98.25 104 ARG A C 1
ATOM 845 O O . ARG A 1 104 ? -7.562 -21.641 -3.195 1 98.25 104 ARG A O 1
ATOM 852 N N . TYR A 1 105 ? -6.465 -23.609 -3.115 1 98.25 105 TYR A N 1
ATOM 853 C CA . TYR A 1 105 ? -5.797 -23.375 -1.839 1 98.25 105 TYR A CA 1
ATOM 854 C C . TYR A 1 105 ? -4.293 -23.578 -1.967 1 98.25 105 TYR A C 1
ATOM 856 O O . TYR A 1 105 ? -3.82 -24.188 -2.928 1 98.25 105 TYR A O 1
ATOM 864 N N . SER A 1 106 ? -3.555 -22.984 -1.079 1 97.62 106 SER A N 1
ATOM 865 C CA . SER A 1 106 ? -2.152 -23.328 -0.882 1 97.62 106 SER A CA 1
ATOM 866 C C . SER A 1 106 ? -1.936 -24 0.473 1 97.62 106 SER A C 1
ATOM 868 O O . SER A 1 106 ? -2.689 -23.75 1.418 1 97.62 106 SER A O 1
ATOM 870 N N . VAL A 1 107 ? -0.961 -24.844 0.499 1 95.19 107 VAL A N 1
ATOM 871 C CA . VAL A 1 107 ? -0.602 -25.531 1.736 1 95.19 107 VAL A CA 1
ATOM 872 C C . VAL A 1 107 ? 0.917 -25.609 1.861 1 95.19 107 VAL A C 1
ATOM 874 O O . VAL A 1 107 ? 1.611 -25.922 0.89 1 95.19 107 VAL A O 1
ATOM 877 N N . GLN A 1 108 ? 1.372 -25.25 2.98 1 92 108 GLN A N 1
ATOM 878 C CA . GLN A 1 108 ? 2.775 -25.469 3.318 1 92 108 GLN A CA 1
ATOM 879 C C . GLN A 1 108 ? 2.969 -26.797 4.047 1 92 108 GLN A C 1
ATOM 881 O O . GLN A 1 108 ? 2.482 -26.969 5.168 1 92 108 GLN A O 1
ATOM 886 N N . VAL A 1 109 ? 3.725 -27.656 3.508 1 90.38 109 VAL A N 1
ATOM 887 C CA . VAL A 1 109 ? 3.857 -28.984 4.086 1 90.38 109 VAL A CA 1
ATOM 888 C C . VAL A 1 109 ? 5.137 -29.062 4.922 1 90.38 109 VAL A C 1
ATOM 890 O O . VAL A 1 109 ? 5.395 -30.062 5.582 1 90.38 109 VAL A O 1
ATOM 893 N N . GLY A 1 110 ? 5.887 -28 5.039 1 86.75 110 GLY A N 1
ATOM 894 C CA . GLY A 1 110 ? 7.129 -28.031 5.793 1 86.75 110 GLY A CA 1
ATOM 895 C C . GLY A 1 110 ? 8.195 -28.906 5.16 1 86.75 110 GLY A C 1
ATOM 896 O O . GLY A 1 110 ? 8.148 -29.172 3.955 1 86.75 110 GLY A O 1
ATOM 897 N N . ALA A 1 111 ? 9.156 -29.312 5.984 1 89.31 111 ALA A N 1
ATOM 898 C CA . ALA A 1 111 ? 10.203 -30.219 5.5 1 89.31 111 ALA A CA 1
ATOM 899 C C . ALA A 1 111 ? 9.672 -31.625 5.301 1 89.31 111 ALA A C 1
ATOM 901 O O . ALA A 1 111 ? 9.078 -32.219 6.215 1 89.31 111 ALA A O 1
ATOM 902 N N . LEU A 1 112 ? 9.844 -32.125 4.141 1 89.5 112 LEU A N 1
ATOM 903 C CA . LEU A 1 112 ? 9.406 -33.469 3.811 1 89.5 112 LEU A CA 1
ATOM 904 C C . LEU A 1 112 ? 10.578 -34.469 3.832 1 89.5 112 LEU A C 1
ATOM 906 O O . LEU A 1 112 ? 11.68 -34.125 3.404 1 89.5 112 LEU A O 1
ATOM 910 N N . PRO A 1 113 ? 10.211 -35.656 4.262 1 90.38 113 PRO A N 1
ATOM 911 C CA . PRO A 1 113 ? 11.234 -36.656 4.051 1 90.38 113 PRO A CA 1
ATOM 912 C C . PRO A 1 113 ? 11.602 -36.844 2.578 1 90.38 113 PRO A C 1
ATOM 914 O O . PRO A 1 113 ? 10.75 -36.656 1.7 1 90.38 113 PRO A O 1
ATOM 917 N N . THR A 1 114 ? 12.844 -37.156 2.393 1 92.12 114 THR A N 1
ATOM 918 C CA . THR A 1 114 ? 13.367 -37.25 1.035 1 92.12 114 THR A CA 1
ATOM 919 C C . THR A 1 114 ? 12.531 -38.219 0.211 1 92.12 114 THR A C 1
ATOM 921 O O . THR A 1 114 ? 12.227 -37.969 -0.952 1 92.12 114 THR A O 1
ATOM 924 N N . THR A 1 115 ? 12.172 -39.312 0.795 1 92.19 115 THR A N 1
ATOM 925 C CA . THR A 1 115 ? 11.406 -40.344 0.098 1 92.19 115 THR A CA 1
ATOM 926 C C . THR A 1 115 ? 10.055 -39.781 -0.348 1 92.19 115 THR A C 1
ATOM 928 O O . THR A 1 115 ? 9.617 -40.062 -1.474 1 92.19 115 THR A O 1
ATOM 931 N N . THR A 1 116 ? 9.453 -39.062 0.516 1 90.19 116 THR A N 1
ATOM 932 C CA . THR A 1 116 ? 8.148 -38.469 0.224 1 90.19 116 THR A CA 1
ATOM 933 C C . THR A 1 116 ? 8.266 -37.406 -0.865 1 90.19 116 THR A C 1
ATOM 935 O O . THR A 1 116 ? 7.438 -37.344 -1.775 1 90.19 116 THR A O 1
ATOM 938 N N . GLN A 1 117 ? 9.219 -36.625 -0.717 1 91.69 117 GLN A N 1
ATOM 939 C CA . GLN A 1 117 ? 9.461 -35.562 -1.71 1 91.69 117 GLN A CA 1
ATOM 940 C C . GLN A 1 117 ? 9.703 -36.188 -3.092 1 91.69 117 GLN A C 1
ATOM 942 O O . GLN A 1 117 ? 9.141 -35.719 -4.086 1 91.69 117 GLN A O 1
ATOM 947 N N . ASP A 1 118 ? 10.523 -37.188 -3.111 1 92.56 118 ASP A N 1
ATOM 948 C CA . ASP A 1 118 ? 10.836 -37.844 -4.375 1 92.56 118 ASP A CA 1
ATOM 949 C C . ASP A 1 118 ? 9.586 -38.406 -5.016 1 92.56 118 ASP A C 1
ATOM 951 O O . ASP A 1 118 ? 9.391 -38.312 -6.227 1 92.56 118 ASP A O 1
ATOM 955 N N . LYS A 1 119 ? 8.828 -39.031 -4.211 1 91.69 119 LYS A N 1
ATOM 956 C CA . LYS A 1 119 ? 7.59 -39.625 -4.699 1 91.69 119 LYS A CA 1
ATOM 957 C C . LYS A 1 119 ? 6.652 -38.562 -5.27 1 91.69 119 LYS A C 1
ATOM 959 O O . LYS A 1 119 ? 6.086 -38.75 -6.348 1 91.69 119 LYS A O 1
ATOM 964 N N . LEU A 1 120 ? 6.48 -37.531 -4.547 1 91.06 120 LEU A N 1
ATOM 965 C CA . LEU A 1 120 ? 5.617 -36.438 -4.984 1 91.06 120 LEU A CA 1
ATOM 966 C C . LEU A 1 120 ? 6.121 -35.844 -6.297 1 91.06 120 LEU A C 1
ATOM 968 O O . LEU A 1 120 ? 5.336 -35.625 -7.223 1 91.06 120 LEU A O 1
ATOM 972 N N . GLU A 1 121 ? 7.336 -35.562 -6.379 1 92.94 121 GLU A N 1
ATOM 973 C CA . GLU A 1 121 ? 7.93 -34.969 -7.578 1 92.94 121 GLU A CA 1
ATOM 974 C C . GLU A 1 121 ? 7.836 -35.938 -8.766 1 92.94 121 GLU A C 1
ATOM 976 O O . GLU A 1 121 ? 7.535 -35.5 -9.883 1 92.94 121 GLU A O 1
ATOM 981 N N . SER A 1 122 ? 8.047 -37.188 -8.5 1 93.12 122 SER A N 1
ATOM 982 C CA . SER A 1 122 ? 7.961 -38.188 -9.57 1 93.12 122 SER A CA 1
ATOM 983 C C . SER A 1 122 ? 6.531 -38.344 -10.078 1 93.12 122 SER A C 1
ATOM 985 O O . SER A 1 122 ? 6.301 -38.406 -11.281 1 93.12 122 SER A O 1
ATOM 987 N N . THR A 1 123 ? 5.59 -38.375 -9.188 1 91.88 123 THR A N 1
ATOM 988 C CA . THR A 1 123 ? 4.191 -38.594 -9.547 1 91.88 123 THR A CA 1
ATOM 989 C C . THR A 1 123 ? 3.625 -37.406 -10.273 1 91.88 123 THR A C 1
ATOM 991 O O . THR A 1 123 ? 2.793 -37.531 -11.172 1 91.88 123 THR A O 1
ATOM 994 N N . THR A 1 124 ? 4.105 -36.281 -9.93 1 92.44 124 THR A N 1
ATOM 995 C CA . THR A 1 124 ? 3.529 -35.062 -10.492 1 92.44 124 THR A CA 1
ATOM 996 C C . THR A 1 124 ? 4.359 -34.562 -11.672 1 92.44 124 THR A C 1
ATOM 998 O O . THR A 1 124 ? 3.904 -33.719 -12.453 1 92.44 124 THR A O 1
ATOM 1001 N N . GLY A 1 125 ? 5.598 -35 -11.797 1 93.94 125 GLY A N 1
ATOM 1002 C CA . GLY A 1 125 ? 6.516 -34.469 -12.789 1 93.94 125 GLY A CA 1
ATOM 1003 C C . GLY A 1 125 ? 6.969 -33.062 -12.469 1 93.94 125 GLY A C 1
ATOM 1004 O O . GLY A 1 125 ? 7.363 -32.312 -13.367 1 93.94 125 GLY A O 1
ATOM 1005 N N . ALA A 1 126 ? 6.801 -32.688 -11.211 1 96.56 126 ALA A N 1
ATOM 1006 C CA . ALA A 1 126 ? 7.121 -31.344 -10.766 1 96.56 126 ALA A CA 1
ATOM 1007 C C . ALA A 1 126 ? 8.203 -31.344 -9.695 1 96.56 126 ALA A C 1
ATOM 1009 O O . ALA A 1 126 ? 8.578 -32.406 -9.195 1 96.56 126 ALA A O 1
ATOM 1010 N N . THR A 1 127 ? 8.805 -30.219 -9.445 1 96.31 127 THR A N 1
ATOM 1011 C CA . THR A 1 127 ? 9.852 -30.078 -8.445 1 96.31 127 THR A CA 1
ATOM 1012 C C . THR A 1 127 ? 9.594 -28.859 -7.57 1 96.31 127 THR A C 1
ATOM 1014 O O . THR A 1 127 ? 9.109 -27.828 -8.047 1 96.31 127 THR A O 1
ATOM 1017 N N . PHE A 1 128 ? 9.859 -29.016 -6.309 1 96.19 128 PHE A N 1
ATOM 1018 C CA . PHE A 1 128 ? 9.852 -27.859 -5.434 1 96.19 128 PHE A CA 1
ATOM 1019 C C . PHE A 1 128 ? 10.953 -26.875 -5.828 1 96.19 128 PHE A C 1
ATOM 1021 O O . PHE A 1 128 ? 12.141 -27.203 -5.742 1 96.19 128 PHE A O 1
ATOM 1028 N N . THR A 1 129 ? 10.555 -25.688 -6.219 1 95.56 129 THR A N 1
ATOM 1029 C CA . THR A 1 129 ? 11.438 -24.719 -6.863 1 95.56 129 THR A CA 1
ATOM 1030 C C . THR A 1 129 ? 11.547 -23.453 -6.035 1 95.56 129 THR A C 1
ATOM 1032 O O . THR A 1 129 ? 10.547 -22.969 -5.488 1 95.56 129 THR A O 1
ATOM 1035 N N . ASP A 1 130 ? 12.789 -22.969 -5.906 1 94.38 130 ASP A N 1
ATOM 1036 C CA . ASP A 1 130 ? 12.977 -21.688 -5.238 1 94.38 130 ASP A CA 1
ATOM 1037 C C . ASP A 1 130 ? 11.961 -20.656 -5.727 1 94.38 130 ASP A C 1
ATOM 1039 O O . ASP A 1 130 ? 11.734 -20.516 -6.93 1 94.38 130 ASP A O 1
ATOM 1043 N N . LEU A 1 131 ? 11.375 -19.922 -4.797 1 94.75 131 LEU A N 1
ATOM 1044 C CA . LEU A 1 131 ? 10.266 -19.047 -5.141 1 94.75 131 LEU A CA 1
ATOM 1045 C C . LEU A 1 131 ? 10.711 -17.953 -6.098 1 94.75 131 LEU A C 1
ATOM 1047 O O . LEU A 1 131 ? 10 -17.609 -7.047 1 94.75 131 LEU A O 1
ATOM 1051 N N . ARG A 1 132 ? 11.797 -17.359 -5.852 1 90.19 132 ARG A N 1
ATOM 1052 C CA . ARG A 1 132 ? 12.281 -16.281 -6.715 1 90.19 132 ARG A CA 1
ATOM 1053 C C . ARG A 1 132 ? 12.453 -16.781 -8.148 1 90.19 132 ARG A C 1
ATOM 1055 O O . ARG A 1 132 ? 12.078 -16.078 -9.102 1 90.19 132 ARG A O 1
ATOM 1062 N N . LEU A 1 133 ? 13.039 -17.938 -8.258 1 90.06 133 LEU A N 1
ATOM 1063 C CA . LEU A 1 133 ? 13.195 -18.547 -9.57 1 90.06 133 LEU A CA 1
ATOM 1064 C C . LEU A 1 133 ? 11.828 -18.859 -10.188 1 90.06 133 LEU A C 1
ATOM 1066 O O . LEU A 1 133 ? 11.602 -18.594 -11.375 1 90.06 133 LEU A O 1
ATOM 1070 N N . ALA A 1 134 ? 10.984 -19.375 -9.383 1 94.25 134 ALA A N 1
ATOM 1071 C CA . ALA A 1 134 ? 9.656 -19.797 -9.844 1 94.25 134 ALA A CA 1
ATOM 1072 C C . ALA A 1 134 ? 8.891 -18.609 -10.43 1 94.25 134 ALA A C 1
ATOM 1074 O O . ALA A 1 134 ? 8.164 -18.766 -11.422 1 94.25 134 ALA A O 1
ATOM 1075 N N . LEU A 1 135 ? 9.055 -17.453 -9.859 1 92.38 135 LEU A N 1
ATOM 1076 C CA . LEU A 1 135 ? 8.32 -16.266 -10.297 1 92.38 135 LEU A CA 1
ATOM 1077 C C . LEU A 1 135 ? 8.664 -15.914 -11.734 1 92.38 135 LEU A C 1
ATOM 1079 O O . LEU A 1 135 ? 7.855 -15.312 -12.445 1 92.38 135 LEU A O 1
ATOM 1083 N N . PHE A 1 136 ? 9.805 -16.328 -12.172 1 88.69 136 PHE A N 1
ATOM 1084 C CA . PHE A 1 136 ? 10.242 -15.984 -13.516 1 88.69 136 PHE A CA 1
ATOM 1085 C C . PHE A 1 136 ? 9.984 -17.141 -14.477 1 88.69 136 PHE A C 1
ATOM 1087 O O . PHE A 1 136 ? 10.352 -17.062 -15.656 1 88.69 136 PHE A O 1
ATOM 1094 N N . MET A 1 137 ? 9.375 -18.188 -14 1 90.81 137 MET A N 1
ATOM 1095 C CA . MET A 1 137 ? 9.125 -19.375 -14.812 1 90.81 137 MET A CA 1
ATOM 1096 C C . MET A 1 137 ? 7.633 -19.562 -15.07 1 90.81 137 MET A C 1
ATOM 1098 O O . MET A 1 137 ? 7.215 -20.562 -15.633 1 90.81 137 MET A O 1
ATOM 1102 N N . VAL A 1 138 ? 6.902 -18.578 -14.625 1 93.31 138 VAL A N 1
ATOM 1103 C CA . VAL A 1 138 ? 5.457 -18.688 -14.781 1 93.31 138 VAL A CA 1
ATOM 1104 C C . VAL A 1 138 ? 4.898 -17.391 -15.383 1 93.31 138 VAL A C 1
ATOM 1106 O O . VAL A 1 138 ? 5.617 -16.406 -15.508 1 93.31 138 VAL A O 1
ATOM 1109 N N . SER A 1 139 ? 3.604 -17.469 -15.789 1 90.19 139 SER A N 1
ATOM 1110 C CA . SER A 1 139 ? 2.936 -16.266 -16.281 1 90.19 139 SER A CA 1
ATOM 1111 C C . SER A 1 139 ? 2.811 -15.211 -15.195 1 90.19 139 SER A C 1
ATOM 1113 O O . SER A 1 139 ? 2.951 -15.523 -14.008 1 90.19 139 SER A O 1
ATOM 1115 N N . TRP A 1 140 ? 2.568 -13.992 -15.602 1 88.69 140 TRP A N 1
ATOM 1116 C CA . TRP A 1 140 ? 2.389 -12.891 -14.664 1 88.69 140 TRP A CA 1
ATOM 1117 C C . TRP A 1 140 ? 1.271 -13.188 -13.672 1 88.69 140 TRP A C 1
ATOM 1119 O O . TRP A 1 140 ? 1.418 -12.953 -12.477 1 88.69 140 TRP A O 1
ATOM 1129 N N . ARG A 1 141 ? 0.219 -13.711 -14.109 1 89.56 141 ARG A N 1
ATOM 1130 C CA . ARG A 1 141 ? -0.915 -14.047 -13.258 1 89.56 141 ARG A CA 1
ATOM 1131 C C . ARG A 1 141 ? -0.539 -15.125 -12.25 1 89.56 141 ARG A C 1
ATOM 1133 O O . ARG A 1 141 ? -0.88 -15.031 -11.062 1 89.56 141 ARG A O 1
ATOM 1140 N N . ASP A 1 142 ? 0.147 -16.156 -12.773 1 94.12 142 ASP A N 1
ATOM 1141 C CA . ASP A 1 142 ? 0.562 -17.234 -11.891 1 94.12 142 ASP A CA 1
ATOM 1142 C C . ASP A 1 142 ? 1.587 -16.766 -10.867 1 94.12 142 ASP A C 1
ATOM 1144 O O . ASP A 1 142 ? 1.618 -17.25 -9.734 1 94.12 142 ASP A O 1
ATOM 1148 N N . ALA A 1 143 ? 2.406 -15.812 -11.289 1 94.25 143 ALA A N 1
ATOM 1149 C CA . ALA A 1 143 ? 3.365 -15.227 -10.359 1 94.25 143 ALA A CA 1
ATOM 1150 C C . ALA A 1 143 ? 2.652 -14.547 -9.188 1 94.25 143 ALA A C 1
ATOM 1152 O O . ALA A 1 143 ? 3.1 -14.633 -8.047 1 94.25 143 ALA A O 1
ATOM 1153 N N . HIS A 1 144 ? 1.568 -13.906 -9.492 1 94.81 144 HIS A N 1
ATOM 1154 C CA . HIS A 1 144 ? 0.778 -13.281 -8.438 1 94.81 144 HIS A CA 1
ATOM 1155 C C . HIS A 1 144 ? 0.173 -14.32 -7.504 1 94.81 144 HIS A C 1
ATOM 1157 O O . HIS A 1 144 ? 0.109 -14.117 -6.289 1 94.81 144 HIS A O 1
ATOM 1163 N N . THR A 1 145 ? -0.227 -15.414 -8.078 1 96.06 145 THR A N 1
ATOM 1164 C CA . THR A 1 145 ? -0.771 -16.5 -7.277 1 96.06 145 THR A CA 1
ATOM 1165 C C . THR A 1 145 ? 0.292 -17.062 -6.336 1 96.06 145 THR A C 1
ATOM 1167 O O . THR A 1 145 ? 0.04 -17.25 -5.145 1 96.06 145 THR A O 1
ATOM 1170 N N . LEU A 1 146 ? 1.469 -17.312 -6.91 1 96.88 146 LEU A N 1
ATOM 1171 C CA . LEU A 1 146 ? 2.576 -17.797 -6.098 1 96.88 146 LEU A CA 1
ATOM 1172 C C . LEU A 1 146 ? 2.92 -16.812 -4.988 1 96.88 146 LEU A C 1
ATOM 1174 O O . LEU A 1 146 ? 3.158 -17.219 -3.846 1 96.88 146 LEU A O 1
ATOM 1178 N N . SER A 1 147 ? 2.891 -15.57 -5.32 1 96.19 147 SER A N 1
ATOM 1179 C CA . SER A 1 147 ? 3.217 -14.516 -4.363 1 96.19 147 SER A CA 1
ATOM 1180 C C . SER A 1 147 ? 2.191 -14.461 -3.236 1 96.19 147 SER A C 1
ATOM 1182 O O . SER A 1 147 ? 2.557 -14.375 -2.062 1 96.19 147 SER A O 1
ATOM 1184 N N . ARG A 1 148 ? 1.003 -14.508 -3.602 1 96.94 148 ARG A N 1
ATOM 1185 C CA . ARG A 1 148 ? -0.072 -14.508 -2.613 1 96.94 148 ARG A CA 1
ATOM 1186 C C . ARG A 1 148 ? 0.092 -15.664 -1.631 1 96.94 148 ARG A C 1
ATOM 1188 O O . ARG A 1 148 ? 0.078 -15.461 -0.416 1 96.94 148 ARG A O 1
ATOM 1195 N N . ALA A 1 149 ? 0.254 -16.812 -2.182 1 97.06 149 ALA A N 1
ATOM 1196 C CA . ALA A 1 149 ? 0.359 -18.016 -1.361 1 97.06 149 ALA A CA 1
ATOM 1197 C C . ALA A 1 149 ? 1.48 -17.875 -0.334 1 97.06 149 ALA A C 1
ATOM 1199 O O . ALA A 1 149 ? 1.264 -18.094 0.861 1 97.06 149 ALA A O 1
ATOM 1200 N N . ASN A 1 150 ? 2.592 -17.484 -0.809 1 95.5 150 ASN A N 1
ATOM 1201 C CA . ASN A 1 150 ? 3.748 -17.391 0.076 1 95.5 150 ASN A CA 1
ATOM 1202 C C . ASN A 1 150 ? 3.572 -16.281 1.11 1 95.5 150 ASN A C 1
ATOM 1204 O O . ASN A 1 150 ? 3.896 -16.469 2.285 1 95.5 150 ASN A O 1
ATOM 1208 N N . SER A 1 151 ? 3.098 -15.18 0.688 1 96.38 151 SER A N 1
ATOM 1209 C CA . SER A 1 151 ? 2.982 -14.016 1.565 1 96.38 151 SER A CA 1
ATOM 1210 C C . SER A 1 151 ? 1.972 -14.266 2.68 1 96.38 151 SER A C 1
ATOM 1212 O O . SER A 1 151 ? 2.213 -13.906 3.836 1 96.38 151 SER A O 1
ATOM 1214 N N . VAL A 1 152 ? 0.857 -14.844 2.348 1 96.81 152 VAL A N 1
ATOM 1215 C CA . VAL A 1 152 ? -0.158 -15.102 3.363 1 96.81 152 VAL A CA 1
ATOM 1216 C C . VAL A 1 152 ? 0.338 -16.172 4.332 1 96.81 152 VAL A C 1
ATOM 1218 O O . VAL A 1 152 ? 0.097 -16.078 5.539 1 96.81 152 VAL A O 1
ATOM 1221 N N . LEU A 1 153 ? 1.01 -17.156 3.809 1 93.06 153 LEU A N 1
ATOM 1222 C CA . LEU A 1 153 ? 1.601 -18.172 4.664 1 93.06 153 LEU A CA 1
ATOM 1223 C C . LEU A 1 153 ? 2.568 -17.562 5.664 1 93.06 153 LEU A C 1
ATOM 1225 O O . LEU A 1 153 ? 2.488 -17.828 6.863 1 93.06 153 LEU A O 1
ATOM 1229 N N . LEU A 1 154 ? 3.465 -16.734 5.133 1 93.12 154 LEU A N 1
ATOM 1230 C CA . LEU A 1 154 ? 4.457 -16.094 5.992 1 93.12 154 LEU A CA 1
ATOM 1231 C C . LEU A 1 154 ? 3.785 -15.156 6.988 1 93.12 154 LEU A C 1
ATOM 1233 O O . LEU A 1 154 ? 4.203 -15.07 8.148 1 93.12 154 LEU A O 1
ATOM 1237 N N . TRP A 1 155 ? 2.801 -14.438 6.559 1 95.94 155 TRP A N 1
ATOM 1238 C CA . TRP A 1 155 ? 2.055 -13.555 7.445 1 95.94 155 TRP A CA 1
ATOM 1239 C C . TRP A 1 155 ? 1.462 -14.328 8.617 1 95.94 155 TRP A C 1
ATOM 1241 O O . TRP A 1 155 ? 1.541 -13.891 9.766 1 95.94 1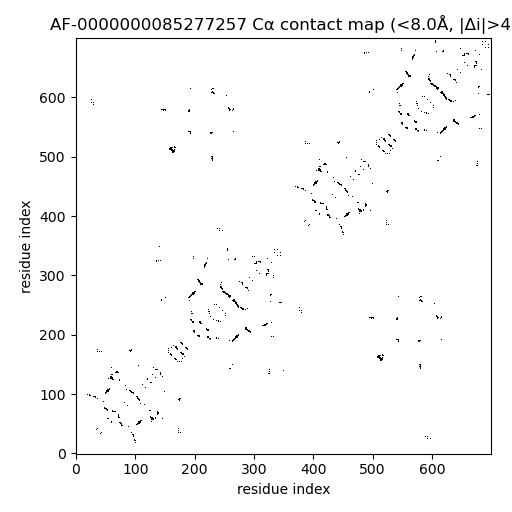55 TRP A O 1
ATOM 1251 N N . ASN A 1 156 ? 0.833 -15.469 8.305 1 95.38 156 ASN A N 1
ATOM 1252 C CA . ASN A 1 156 ? 0.249 -16.281 9.367 1 95.38 156 ASN A CA 1
ATOM 1253 C C . ASN A 1 156 ? 1.304 -16.734 10.375 1 95.38 156 ASN A C 1
ATOM 1255 O O . ASN A 1 156 ? 1.055 -16.734 11.586 1 95.38 156 ASN A O 1
ATOM 1259 N N . ARG A 1 157 ? 2.426 -17.047 9.914 1 92.62 157 ARG A N 1
ATOM 1260 C CA . ARG A 1 157 ? 3.518 -17.469 10.789 1 92.62 157 ARG A CA 1
ATOM 1261 C C . ARG A 1 157 ? 4 -16.312 11.656 1 92.62 157 ARG A C 1
ATOM 1263 O O . ARG A 1 157 ? 4.273 -16.5 12.844 1 92.62 157 ARG A O 1
ATOM 1270 N N . ASN A 1 158 ? 4 -15.172 11.102 1 94.88 158 ASN A N 1
ATOM 1271 C CA . ASN A 1 158 ? 4.605 -14.016 11.758 1 94.88 158 ASN A CA 1
ATOM 1272 C C . ASN A 1 158 ? 3.58 -13.242 12.586 1 94.88 158 ASN A C 1
ATOM 1274 O O . ASN A 1 158 ? 3.898 -12.203 13.164 1 94.88 158 ASN A O 1
ATOM 1278 N N . ASN A 1 159 ? 2.381 -13.688 12.633 1 96.69 159 ASN A N 1
ATOM 1279 C CA . ASN A 1 159 ? 1.328 -13.031 13.406 1 96.69 159 ASN A CA 1
ATOM 1280 C C . ASN A 1 159 ? 0.611 -14.023 14.328 1 96.69 159 ASN A C 1
ATOM 1282 O O . ASN A 1 159 ? -0.599 -13.914 14.531 1 96.69 159 ASN A O 1
ATOM 1286 N N . ALA A 1 160 ? 1.335 -14.93 14.797 1 97.31 160 ALA A N 1
ATOM 1287 C CA . ALA A 1 160 ? 0.806 -15.938 15.711 1 97.31 160 ALA A CA 1
ATOM 1288 C C . ALA A 1 160 ? 0.425 -15.32 17.047 1 97.31 160 ALA A C 1
ATOM 1290 O O . ALA A 1 160 ? -0.335 -15.906 17.828 1 97.31 160 ALA A O 1
ATOM 1291 N N . PHE A 1 161 ? 0.958 -14.164 17.297 1 98.06 161 PHE A N 1
ATOM 1292 C CA . PHE A 1 161 ? 0.649 -13.453 18.531 1 98.06 161 PHE A CA 1
ATOM 1293 C C . PHE A 1 161 ? 0.15 -12.039 18.234 1 98.06 161 PHE A C 1
ATOM 1295 O O . PHE A 1 161 ? 0.526 -11.445 17.219 1 98.06 161 PHE A O 1
ATOM 1302 N N . CYS A 1 162 ? -0.662 -11.57 19.172 1 98 162 CYS A N 1
ATOM 1303 C CA . CYS A 1 162 ? -1.263 -10.25 19.016 1 98 162 CYS A CA 1
ATOM 1304 C C . CYS A 1 162 ? -0.24 -9.156 19.297 1 98 162 CYS A C 1
ATOM 1306 O O . CYS A 1 162 ? 0.371 -9.125 20.359 1 98 162 CYS A O 1
ATOM 1308 N N . GLY A 1 163 ? -0.084 -8.281 18.406 1 96.94 163 GLY A N 1
ATOM 1309 C CA . GLY A 1 163 ? 0.855 -7.188 18.578 1 96.94 163 GLY A CA 1
ATOM 1310 C C . GLY A 1 163 ? 0.488 -6.258 19.719 1 96.94 163 GLY A C 1
ATOM 1311 O O . GLY A 1 163 ? 1.359 -5.613 20.297 1 96.94 163 GLY A O 1
ATOM 1312 N N . LYS A 1 164 ? -0.727 -6.195 20.031 1 96.62 164 LYS A N 1
ATOM 1313 C CA . LYS A 1 164 ? -1.23 -5.27 21.031 1 96.62 164 LYS A CA 1
ATOM 1314 C C . LYS A 1 164 ? -1.047 -5.84 22.438 1 96.62 164 LYS A C 1
ATOM 1316 O O . LYS A 1 164 ? -0.576 -5.141 23.344 1 96.62 164 LYS A O 1
ATOM 1321 N N . CYS A 1 165 ? -1.328 -7.148 22.656 1 97.56 165 CYS A N 1
ATOM 1322 C CA . CYS A 1 165 ? -1.352 -7.629 24.031 1 97.56 165 CYS A CA 1
ATOM 1323 C C . CYS A 1 165 ? -0.463 -8.859 24.188 1 97.56 165 CYS A C 1
ATOM 1325 O O . CYS A 1 165 ? -0.309 -9.375 25.297 1 97.56 165 CYS A O 1
ATOM 1327 N N . GLY A 1 166 ? -0.006 -9.422 23.109 1 96.94 166 GLY A N 1
ATOM 1328 C CA . GLY A 1 166 ? 0.963 -10.5 23.188 1 96.94 166 GLY A CA 1
ATOM 1329 C C . GLY A 1 166 ? 0.323 -11.875 23.25 1 96.94 166 GLY A C 1
ATOM 1330 O O . GLY A 1 166 ? 1.02 -12.891 23.25 1 96.94 166 GLY A O 1
ATOM 1331 N N . SER A 1 167 ? -0.968 -11.945 23.266 1 98 167 SER A N 1
ATOM 1332 C CA . SER A 1 167 ? -1.665 -13.227 23.344 1 98 167 SER A CA 1
ATOM 1333 C C . SER A 1 167 ? -1.697 -13.922 21.984 1 98 167 SER A C 1
ATOM 1335 O O . SER A 1 167 ? -1.517 -13.281 20.953 1 98 167 SER A O 1
ATOM 1337 N N . PRO A 1 168 ? -1.938 -15.195 22.016 1 97.88 168 PRO A N 1
ATOM 1338 C CA . PRO A 1 168 ? -2.02 -15.938 20.75 1 97.88 168 PRO A CA 1
ATOM 1339 C C . PRO A 1 168 ? -3.203 -15.5 19.891 1 97.88 168 PRO A C 1
ATOM 1341 O O . PRO A 1 168 ? -4.238 -15.086 20.422 1 97.88 168 PRO A O 1
ATOM 1344 N N . THR A 1 169 ? -2.971 -15.531 18.609 1 98.06 169 THR A N 1
ATOM 1345 C CA . THR A 1 169 ? -4.055 -15.266 17.672 1 98.06 169 THR A CA 1
ATOM 1346 C C . THR A 1 169 ? -4.48 -16.547 16.969 1 98.06 169 THR A C 1
ATOM 1348 O O . THR A 1 169 ? -3.725 -17.516 16.922 1 98.06 169 THR A O 1
ATOM 1351 N N . GLU A 1 170 ? -5.691 -16.562 16.469 1 97.25 170 GLU A N 1
ATOM 1352 C CA . GLU A 1 170 ? -6.227 -17.719 15.75 1 97.25 170 GLU A CA 1
ATOM 1353 C C . GLU A 1 170 ? -6.641 -17.328 14.336 1 97.25 170 GLU A C 1
ATOM 1355 O O . GLU A 1 170 ? -7.262 -16.297 14.125 1 97.25 170 GLU A O 1
ATOM 1360 N N . ARG A 1 171 ? -6.289 -18.203 13.453 1 96.38 171 ARG A N 1
ATOM 1361 C CA . ARG A 1 171 ? -6.629 -17.922 12.055 1 96.38 171 ARG A CA 1
ATOM 1362 C C . ARG A 1 171 ? -8.047 -18.391 11.734 1 96.38 171 ARG A C 1
ATOM 1364 O O . ARG A 1 171 ? -8.562 -19.312 12.375 1 96.38 171 ARG A O 1
ATOM 1371 N N . ASN A 1 172 ? -8.672 -17.781 10.742 1 96.56 172 ASN A N 1
ATOM 1372 C CA . ASN A 1 172 ? -9.938 -18.281 10.234 1 96.56 172 ASN A CA 1
ATOM 1373 C C . ASN A 1 172 ? -9.734 -19.406 9.219 1 96.56 172 ASN A C 1
ATOM 1375 O O . ASN A 1 172 ? -8.602 -19.812 8.961 1 96.56 172 ASN A O 1
ATOM 1379 N N . ALA A 1 173 ? -10.797 -19.953 8.68 1 96.19 173 ALA A N 1
ATOM 1380 C CA . ALA A 1 173 ? -10.734 -21.109 7.793 1 96.19 173 ALA A CA 1
ATOM 1381 C C . ALA A 1 173 ? -10 -20.781 6.5 1 96.19 173 ALA A C 1
ATOM 1383 O O . ALA A 1 173 ? -9.227 -21.594 5.988 1 96.19 173 ALA A O 1
ATOM 1384 N N . ALA A 1 174 ? -10.211 -19.578 5.977 1 97.44 174 ALA A N 1
ATOM 1385 C CA . ALA A 1 174 ? -9.617 -19.172 4.703 1 97.44 174 ALA A CA 1
ATOM 1386 C C . ALA A 1 174 ? -8.141 -18.828 4.867 1 97.44 174 ALA A C 1
ATOM 1388 O O . ALA A 1 174 ? -7.406 -18.734 3.879 1 97.44 174 ALA A O 1
ATOM 1389 N N . GLY A 1 175 ? -7.711 -18.531 6.09 1 97.19 175 GLY A N 1
ATOM 1390 C CA . GLY A 1 175 ? -6.324 -18.188 6.371 1 97.19 175 GLY A CA 1
ATOM 1391 C C . GLY A 1 175 ? -6.016 -16.719 6.141 1 97.19 175 GLY A C 1
ATOM 1392 O O . GLY A 1 175 ? -4.848 -16.328 6.074 1 97.19 175 GLY A O 1
ATOM 1393 N N . HIS A 1 176 ? -7.035 -15.875 6.023 1 97.56 176 HIS A N 1
ATOM 1394 C CA . HIS A 1 176 ? -6.828 -14.477 5.66 1 97.56 176 HIS A CA 1
ATOM 1395 C C . HIS A 1 176 ? -7.18 -13.547 6.816 1 97.56 176 HIS A C 1
ATOM 1397 O O . HIS A 1 176 ? -7.316 -12.336 6.625 1 97.56 176 HIS A O 1
ATOM 1403 N N . LEU A 1 177 ? -7.332 -14.078 7.961 1 96.94 177 LEU A N 1
ATOM 1404 C CA . LEU A 1 177 ? -7.672 -13.328 9.164 1 96.94 177 LEU A CA 1
ATOM 1405 C C . LEU A 1 177 ? -7.172 -14.047 10.414 1 96.94 177 LEU A C 1
ATOM 1407 O O . LEU A 1 177 ? -7.23 -15.273 10.492 1 96.94 177 LEU A O 1
ATOM 1411 N N . ARG A 1 178 ? -6.641 -13.281 11.344 1 97.75 178 ARG A N 1
ATOM 1412 C CA . ARG A 1 178 ? -6.34 -13.812 12.664 1 97.75 178 ARG A CA 1
ATOM 1413 C C . ARG A 1 178 ? -6.953 -12.945 13.758 1 97.75 178 ARG A C 1
ATOM 1415 O O . ARG A 1 178 ? -6.941 -11.719 13.664 1 97.75 178 ARG A O 1
ATOM 1422 N N . ARG A 1 179 ? -7.488 -13.555 14.727 1 97.94 179 ARG A N 1
ATOM 1423 C CA . ARG A 1 179 ? -8.133 -12.844 15.828 1 97.94 179 ARG A CA 1
ATOM 1424 C C . ARG A 1 179 ? -7.473 -13.18 17.156 1 97.94 179 ARG A C 1
ATOM 1426 O O . ARG A 1 179 ? -7.156 -14.344 17.422 1 97.94 179 ARG A O 1
ATOM 1433 N N . CYS A 1 180 ? -7.219 -12.148 17.891 1 98.06 180 CYS A N 1
ATOM 1434 C CA . CYS A 1 180 ? -6.645 -12.352 19.219 1 98.06 180 CYS A CA 1
ATOM 1435 C C . CYS A 1 180 ? -7.664 -12.984 20.156 1 98.06 180 CYS A C 1
ATOM 1437 O O . CYS A 1 180 ? -8.805 -12.531 20.234 1 98.06 180 CYS A O 1
ATOM 1439 N N . SER A 1 181 ? -7.305 -13.867 20.859 1 95.75 181 SER A N 1
ATOM 1440 C CA . SER A 1 181 ? -8.172 -14.586 21.781 1 95.75 181 SER A CA 1
ATOM 1441 C C . SER A 1 181 ? -8.43 -13.773 23.047 1 95.75 181 SER A C 1
ATOM 1443 O O . SER A 1 181 ? -9.367 -14.055 23.797 1 95.75 181 SER A O 1
ATOM 1445 N N . SER A 1 182 ? -7.648 -12.812 23.25 1 96.94 182 SER A N 1
ATOM 1446 C CA . SER A 1 182 ? -7.719 -12.055 24.5 1 96.94 182 SER A CA 1
ATOM 1447 C C . SER A 1 182 ? -8.422 -10.711 24.281 1 96.94 182 SER A C 1
ATOM 1449 O O . SER A 1 182 ? -9.445 -10.438 24.922 1 96.94 182 SER A O 1
ATOM 1451 N N . CYS A 1 183 ? -7.98 -9.883 23.391 1 96.81 183 CYS A N 1
ATOM 1452 C CA . CYS A 1 183 ? -8.523 -8.531 23.266 1 96.81 183 CYS A CA 1
ATOM 1453 C C . CYS A 1 183 ? -9.445 -8.438 22.047 1 96.81 183 CYS A C 1
ATOM 1455 O O . CYS A 1 183 ? -9.977 -7.363 21.75 1 96.81 183 CYS A O 1
ATOM 1457 N N . ASN A 1 184 ? -9.508 -9.43 21.188 1 96.31 184 ASN A N 1
ATOM 1458 C CA . ASN A 1 184 ? -10.43 -9.57 20.078 1 96.31 184 ASN A CA 1
ATOM 1459 C C . ASN A 1 184 ? -10 -8.734 18.875 1 96.31 184 ASN A C 1
ATOM 1461 O O . ASN A 1 184 ? -10.758 -8.578 17.922 1 96.31 184 ASN A O 1
ATOM 1465 N N . MET A 1 185 ? -8.844 -8.227 18.953 1 95.81 185 MET A N 1
ATOM 1466 C CA . MET A 1 185 ? -8.328 -7.516 17.797 1 95.81 185 MET A CA 1
ATOM 1467 C C . MET A 1 185 ? -8.195 -8.453 16.594 1 95.81 185 MET A C 1
ATOM 1469 O O . MET A 1 185 ? -7.738 -9.586 16.734 1 95.81 185 MET A O 1
ATOM 1473 N N . THR A 1 186 ? -8.633 -7.984 15.445 1 96.06 186 THR A N 1
ATOM 1474 C CA . THR A 1 186 ? -8.547 -8.75 14.203 1 96.06 186 THR A CA 1
ATOM 1475 C C . THR A 1 186 ? -7.426 -8.227 13.32 1 96.06 186 THR A C 1
ATOM 1477 O O . THR A 1 186 ? -7.277 -7.012 13.148 1 96.06 186 THR A O 1
ATOM 1480 N N . HIS A 1 187 ? -6.68 -9.156 12.805 1 94.38 187 HIS A N 1
ATOM 1481 C CA . HIS A 1 187 ? -5.57 -8.828 11.922 1 94.38 187 HIS A CA 1
ATOM 1482 C C . HIS A 1 187 ? -5.781 -9.414 10.531 1 94.38 187 HIS A C 1
ATOM 1484 O O . HIS A 1 187 ? -6.277 -10.539 10.391 1 94.38 187 HIS A O 1
ATOM 1490 N N . TYR A 1 188 ? -5.418 -8.695 9.555 1 96.12 188 TYR A N 1
ATOM 1491 C CA . TYR A 1 188 ? -5.504 -9.117 8.164 1 96.12 188 TYR A CA 1
ATOM 1492 C C . TYR A 1 188 ? -4.145 -9.016 7.477 1 96.12 188 TYR A C 1
ATOM 1494 O O . TYR A 1 188 ? -3.361 -8.109 7.77 1 96.12 188 TYR A O 1
ATOM 1502 N N . PRO A 1 189 ? -3.848 -9.945 6.586 1 96.44 189 PRO A N 1
ATOM 1503 C CA . PRO A 1 189 ? -2.629 -9.766 5.793 1 96.44 189 PRO A CA 1
ATOM 1504 C C . PRO A 1 189 ? -2.723 -8.578 4.836 1 96.44 189 PRO A C 1
ATOM 1506 O O . PRO A 1 189 ? -3.797 -8.305 4.293 1 96.44 189 PRO A O 1
ATOM 1509 N N . SER A 1 190 ? -1.64 -7.898 4.652 1 94.75 190 SER A N 1
ATOM 1510 C CA . SER A 1 190 ? -1.599 -6.766 3.734 1 94.75 190 SER A CA 1
ATOM 1511 C C . SER A 1 190 ? -0.222 -6.621 3.094 1 94.75 190 SER A C 1
ATOM 1513 O O . SER A 1 190 ? 0.782 -7.055 3.662 1 94.75 190 SER A O 1
ATOM 1515 N N . ALA A 1 191 ? -0.231 -6.102 1.906 1 96.38 191 ALA A N 1
ATOM 1516 C CA . ALA A 1 191 ? 1.031 -5.793 1.237 1 96.38 191 ALA A CA 1
ATOM 1517 C C . ALA A 1 191 ? 1.551 -4.422 1.647 1 96.38 191 ALA A C 1
ATOM 1519 O O . ALA A 1 191 ? 0.767 -3.51 1.925 1 96.38 191 ALA A O 1
ATOM 1520 N N . ILE A 1 192 ? 2.816 -4.281 1.69 1 96.56 192 ILE A N 1
ATOM 1521 C CA . ILE A 1 192 ? 3.451 -2.998 1.967 1 96.56 192 ILE A CA 1
ATOM 1522 C C . ILE A 1 192 ? 3.65 -2.23 0.662 1 96.56 192 ILE A C 1
ATOM 1524 O O . ILE A 1 192 ? 4.238 -2.75 -0.288 1 96.56 192 ILE A O 1
ATOM 1528 N N . PRO A 1 193 ? 3.152 -1.019 0.595 1 97.81 193 PRO A N 1
ATOM 1529 C CA . PRO A 1 193 ? 3.369 -0.26 -0.639 1 97.81 193 PRO A CA 1
ATOM 1530 C C . PRO A 1 193 ? 4.836 0.1 -0.861 1 97.81 193 PRO A C 1
ATOM 1532 O O . PRO A 1 193 ? 5.527 0.489 0.082 1 97.81 193 PRO A O 1
ATOM 1535 N N . VAL A 1 194 ? 5.281 -0.065 -2.057 1 98.31 194 VAL A N 1
ATOM 1536 C CA . VAL A 1 194 ? 6.629 0.272 -2.496 1 98.31 194 VAL A CA 1
ATOM 1537 C C . VAL A 1 194 ? 6.566 1.114 -3.77 1 98.31 194 VAL A C 1
ATOM 1539 O O . VAL A 1 194 ? 5.805 0.8 -4.691 1 98.31 194 VAL A O 1
ATOM 1542 N N . GLY A 1 195 ? 7.25 2.232 -3.756 1 98.44 195 GLY A N 1
ATOM 1543 C CA . GLY A 1 195 ? 7.465 2.945 -5.004 1 98.44 195 GLY A CA 1
ATOM 1544 C C . GLY A 1 195 ? 8.688 2.465 -5.762 1 98.44 195 GLY A C 1
ATOM 1545 O O . GLY A 1 195 ? 9.781 2.387 -5.199 1 98.44 195 GLY A O 1
ATOM 1546 N N . ILE A 1 196 ? 8.547 2.049 -6.93 1 98.75 196 ILE A N 1
ATOM 1547 C CA . ILE A 1 196 ? 9.648 1.747 -7.84 1 98.75 196 ILE A CA 1
ATOM 1548 C C . ILE A 1 196 ? 9.57 2.658 -9.062 1 98.75 196 ILE A C 1
ATOM 1550 O O . ILE A 1 196 ? 8.508 2.824 -9.656 1 98.75 196 ILE A O 1
ATOM 1554 N N . VAL A 1 197 ? 10.727 3.293 -9.445 1 98.81 197 VAL A N 1
ATOM 1555 C CA . VAL A 1 197 ? 10.602 4.402 -10.383 1 98.81 197 VAL A CA 1
ATOM 1556 C C . VAL A 1 197 ? 11.758 4.359 -11.383 1 98.81 197 VAL A C 1
ATOM 1558 O O . VAL A 1 197 ? 12.898 4.074 -11.008 1 98.81 197 VAL A O 1
ATOM 1561 N N . LEU A 1 198 ? 11.414 4.48 -12.594 1 98.88 198 LEU A N 1
ATOM 1562 C CA . LEU A 1 198 ? 12.383 4.785 -13.641 1 98.88 198 LEU A CA 1
ATOM 1563 C C . LEU A 1 198 ? 12.516 6.289 -13.844 1 98.88 198 LEU A C 1
ATOM 1565 O O . LEU A 1 198 ? 11.555 6.949 -14.25 1 98.88 198 LEU A O 1
ATOM 1569 N N . VAL A 1 199 ? 13.648 6.852 -13.578 1 98.88 199 VAL A N 1
ATOM 1570 C CA . VAL A 1 199 ? 13.906 8.281 -13.734 1 98.88 199 VAL A CA 1
ATOM 1571 C C . VAL A 1 199 ? 14.547 8.539 -15.102 1 98.88 199 VAL A C 1
ATOM 1573 O O . VAL A 1 199 ? 15.578 7.945 -15.43 1 98.88 199 VAL A O 1
ATOM 1576 N N . THR A 1 200 ? 13.961 9.344 -15.859 1 98.75 200 THR A N 1
ATOM 1577 C CA . THR A 1 200 ? 14.461 9.688 -17.188 1 98.75 200 THR A CA 1
ATOM 1578 C C . THR A 1 200 ? 14.734 11.188 -17.297 1 98.75 200 THR A C 1
ATOM 1580 O O . THR A 1 200 ? 14.148 11.984 -16.547 1 98.75 200 THR A O 1
ATOM 1583 N N . ASP A 1 201 ? 15.641 11.609 -18.094 1 98.25 201 ASP A N 1
ATOM 1584 C CA . ASP A 1 201 ? 15.852 13.031 -18.359 1 98.25 201 ASP A CA 1
ATOM 1585 C C . ASP A 1 201 ? 14.734 13.602 -19.234 1 98.25 201 ASP A C 1
ATOM 1587 O O . ASP A 1 201 ? 13.977 12.852 -19.844 1 98.25 201 ASP A O 1
ATOM 1591 N N . PRO A 1 202 ? 14.602 14.875 -19.328 1 96.62 202 PRO A N 1
ATOM 1592 C CA . PRO A 1 202 ? 13.484 15.484 -20.047 1 96.62 202 PRO A CA 1
ATOM 1593 C C . PRO A 1 202 ? 13.461 15.117 -21.531 1 96.62 202 PRO A C 1
ATOM 1595 O O . PRO A 1 202 ? 12.398 15.062 -22.141 1 96.62 202 PRO A O 1
ATOM 1598 N N . SER A 1 203 ? 14.602 14.836 -22.094 1 96.62 203 SER A N 1
ATOM 1599 C CA . SER A 1 203 ? 14.68 14.484 -23.516 1 96.62 203 SER A CA 1
ATOM 1600 C C . SER A 1 203 ? 14.383 13 -23.734 1 96.62 203 SER A C 1
ATOM 1602 O O . SER A 1 203 ? 14.297 12.547 -24.875 1 96.62 203 SER A O 1
ATOM 1604 N N . HIS A 1 204 ? 14.273 12.305 -22.625 1 96.38 204 HIS A N 1
ATOM 1605 C CA . HIS A 1 204 ? 13.984 10.875 -22.672 1 96.38 204 HIS A CA 1
ATOM 1606 C C . HIS A 1 204 ? 15.07 10.117 -23.438 1 96.38 204 HIS A C 1
ATOM 1608 O O . HIS A 1 204 ? 14.773 9.273 -24.281 1 96.38 204 HIS A O 1
ATOM 1614 N N . GLN A 1 205 ? 16.312 10.469 -23.156 1 97.81 205 GLN A N 1
ATOM 1615 C CA . GLN A 1 205 ? 17.438 9.828 -23.828 1 97.81 205 GLN A CA 1
ATOM 1616 C C . GLN A 1 205 ? 18.297 9.055 -22.844 1 97.81 205 GLN A C 1
ATOM 1618 O O . GLN A 1 205 ? 19.141 8.242 -23.234 1 97.81 205 GLN A O 1
ATOM 1623 N N . ASN A 1 206 ? 18.125 9.383 -21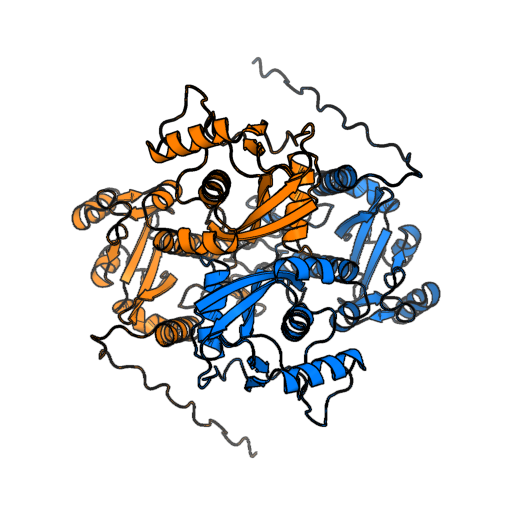.594 1 98.62 206 ASN A N 1
ATOM 1624 C CA . ASN A 1 206 ? 18.891 8.742 -20.516 1 98.62 206 ASN A CA 1
ATOM 1625 C C . ASN A 1 206 ? 17.984 8.352 -19.359 1 98.62 206 ASN A C 1
ATOM 1627 O O . ASN A 1 206 ? 16.984 9.016 -19.094 1 98.62 206 ASN A O 1
ATOM 1631 N N . ILE A 1 207 ? 18.344 7.293 -18.672 1 98.81 207 ILE A N 1
ATOM 1632 C CA . ILE A 1 207 ? 17.625 6.914 -17.469 1 98.81 207 ILE A CA 1
ATOM 1633 C C . ILE A 1 207 ? 18.625 6.613 -16.344 1 98.81 207 ILE A C 1
ATOM 1635 O O . ILE A 1 207 ? 19.781 6.297 -16.609 1 98.81 207 ILE A O 1
ATOM 1639 N N . VAL A 1 208 ? 18.172 6.781 -15.109 1 98.81 208 VAL A N 1
ATOM 1640 C CA . VAL A 1 208 ? 18.969 6.418 -13.93 1 98.81 208 VAL A CA 1
ATOM 1641 C C . VAL A 1 208 ? 18.656 4.98 -13.523 1 98.81 208 VAL A C 1
ATOM 1643 O O . VAL A 1 208 ? 17.484 4.621 -13.352 1 98.81 208 VAL A O 1
ATOM 1646 N N . LEU A 1 209 ? 19.625 4.102 -13.438 1 98.69 209 LEU A N 1
ATOM 1647 C CA . LEU A 1 209 ? 19.5 2.785 -12.82 1 98.69 209 LEU A CA 1
ATOM 1648 C C . LEU A 1 209 ? 20.516 2.623 -11.68 1 98.69 209 LEU A C 1
ATOM 1650 O O . LEU A 1 209 ? 21.531 3.316 -11.648 1 98.69 209 LEU A O 1
ATOM 1654 N N . VAL A 1 210 ? 20.141 1.767 -10.797 1 98.38 210 VAL A N 1
ATOM 1655 C CA . VAL A 1 210 ? 20.953 1.615 -9.594 1 98.38 210 VAL A CA 1
ATOM 1656 C C . VAL A 1 210 ? 21.312 0.146 -9.398 1 98.38 210 VAL A C 1
ATOM 1658 O O . VAL A 1 210 ? 20.688 -0.74 -9.992 1 98.38 210 VAL A O 1
ATOM 1661 N N . ARG A 1 211 ? 22.375 -0.052 -8.641 1 95.88 211 ARG A N 1
ATOM 1662 C CA . ARG A 1 211 ? 22.859 -1.387 -8.297 1 95.88 211 ARG A CA 1
ATOM 1663 C C . ARG A 1 211 ? 23.031 -1.531 -6.789 1 95.88 211 ARG A C 1
ATOM 1665 O O . ARG A 1 211 ? 23.625 -0.661 -6.141 1 95.88 211 ARG A O 1
ATOM 1672 N N . GLN A 1 212 ? 22.422 -2.574 -6.273 1 92.06 212 GLN A N 1
ATOM 1673 C CA . GLN A 1 212 ? 22.609 -2.91 -4.863 1 92.06 212 GLN A CA 1
ATOM 1674 C C . GLN A 1 212 ? 23.672 -3.996 -4.695 1 92.06 212 GLN A C 1
ATOM 1676 O O . GLN A 1 212 ? 23.906 -4.793 -5.605 1 92.06 212 GLN A O 1
ATOM 1681 N N . PRO A 1 213 ? 24.281 -4.074 -3.514 1 87 213 PRO A N 1
ATOM 1682 C CA . PRO A 1 213 ? 25.359 -5.043 -3.291 1 87 213 PRO A CA 1
ATOM 1683 C C . PRO A 1 213 ? 24.906 -6.488 -3.484 1 87 213 PRO A C 1
ATOM 1685 O O . PRO A 1 213 ? 25.688 -7.32 -3.969 1 87 213 PRO A O 1
ATOM 1688 N N . ARG A 1 214 ? 23.734 -6.82 -3.17 1 82.25 214 ARG A N 1
ATOM 1689 C CA . ARG A 1 214 ? 23.266 -8.195 -3.207 1 82.25 214 ARG A CA 1
ATOM 1690 C C . ARG A 1 214 ? 22.953 -8.633 -4.633 1 82.25 214 ARG A C 1
ATOM 1692 O O . ARG A 1 214 ? 22.781 -9.828 -4.902 1 82.25 214 ARG A O 1
ATOM 1699 N N . GLN A 1 215 ? 22.906 -7.742 -5.562 1 83.44 215 GLN A N 1
ATOM 1700 C CA . GLN A 1 215 ? 22.562 -8.062 -6.945 1 83.44 215 GLN A CA 1
ATOM 1701 C C . GLN A 1 215 ? 23.766 -8.648 -7.68 1 83.44 215 GLN A C 1
ATOM 1703 O O . GLN A 1 215 ? 24.906 -8.297 -7.387 1 83.44 215 GLN A O 1
ATOM 1708 N N . PRO A 1 216 ? 23.5 -9.57 -8.594 1 85.88 216 PRO A N 1
ATOM 1709 C CA . PRO A 1 216 ? 24.609 -10.086 -9.391 1 85.88 216 PRO A CA 1
ATOM 1710 C C . PRO A 1 216 ? 25.391 -8.977 -10.109 1 85.88 216 PRO A C 1
ATOM 1712 O O . PRO A 1 216 ? 24.812 -7.934 -10.438 1 85.88 216 PRO A O 1
ATOM 1715 N N . PRO A 1 217 ? 26.641 -9.258 -10.312 1 87.69 217 PRO A N 1
ATOM 1716 C CA . PRO A 1 217 ? 27.438 -8.25 -11.008 1 87.69 217 PRO A CA 1
ATOM 1717 C C . PRO A 1 217 ? 26.859 -7.867 -12.359 1 87.69 217 PRO A C 1
ATOM 1719 O O . PRO A 1 217 ? 26.391 -8.734 -13.109 1 87.69 217 PRO A O 1
ATOM 1722 N N . GLY A 1 218 ? 26.812 -6.578 -12.562 1 90.44 218 GLY A N 1
ATOM 1723 C CA . GLY A 1 218 ? 26.359 -6.07 -13.852 1 90.44 218 GLY A CA 1
ATOM 1724 C C . GLY A 1 218 ? 24.891 -5.727 -13.875 1 90.44 218 GLY A C 1
ATOM 1725 O O . GLY A 1 218 ? 24.422 -5.047 -14.789 1 90.44 218 GLY A O 1
ATOM 1726 N N . MET A 1 219 ? 24.188 -6.18 -12.914 1 92.62 219 MET A N 1
ATOM 1727 C CA . MET A 1 219 ? 22.75 -5.918 -12.93 1 92.62 219 MET A CA 1
ATOM 1728 C C . MET A 1 219 ? 22.453 -4.535 -12.367 1 92.62 219 MET A C 1
ATOM 1730 O O . MET A 1 219 ? 22.969 -4.156 -11.32 1 92.62 219 MET A O 1
ATOM 1734 N N . TYR A 1 220 ? 21.719 -3.779 -13.102 1 96.19 220 TYR A N 1
ATOM 1735 C CA . TYR A 1 220 ? 21.156 -2.512 -12.648 1 96.19 220 TYR A CA 1
ATOM 1736 C C . TYR A 1 220 ? 19.625 -2.535 -12.727 1 96.19 220 TYR A C 1
ATOM 1738 O O . TYR A 1 220 ? 19.062 -3.18 -13.609 1 96.19 220 TYR A O 1
ATOM 1746 N N . SER A 1 221 ? 19.016 -1.962 -11.805 1 97.31 221 SER A N 1
ATOM 1747 C CA . SER A 1 221 ? 17.562 -1.919 -11.727 1 97.31 221 SER A CA 1
ATOM 1748 C C . SER A 1 221 ? 17.062 -0.523 -11.367 1 97.31 221 SER A C 1
ATOM 1750 O O . SER A 1 221 ? 17.859 0.41 -11.242 1 97.31 221 SER A O 1
ATOM 1752 N N . CYS A 1 222 ? 15.758 -0.361 -11.289 1 98.5 222 CYS A N 1
ATOM 1753 C CA . CYS A 1 222 ? 15.141 0.919 -10.969 1 98.5 222 CYS A CA 1
ATOM 1754 C C . CYS A 1 222 ? 15.297 1.249 -9.492 1 98.5 222 CYS A C 1
ATOM 1756 O O . CYS A 1 222 ? 15.539 0.359 -8.672 1 98.5 222 CYS A O 1
ATOM 1758 N N . ILE A 1 223 ? 15.219 2.521 -9.172 1 98.56 223 ILE A N 1
ATOM 1759 C CA . ILE A 1 223 ? 15.18 2.971 -7.789 1 98.56 223 ILE A CA 1
ATOM 1760 C C . ILE A 1 223 ? 13.883 2.518 -7.129 1 98.56 223 ILE A C 1
ATOM 1762 O O . ILE A 1 223 ? 12.805 2.619 -7.73 1 98.56 223 ILE A O 1
ATOM 1766 N N . ALA A 1 224 ? 13.969 1.96 -5.965 1 97.69 224 ALA A N 1
ATOM 1767 C CA . ALA A 1 224 ? 12.766 1.502 -5.273 1 97.69 224 ALA A CA 1
ATOM 1768 C C . ALA A 1 224 ? 12.914 1.653 -3.762 1 97.69 224 ALA A C 1
ATOM 1770 O O . ALA A 1 224 ? 14.031 1.602 -3.232 1 97.69 224 ALA A O 1
ATOM 1771 N N . GLY A 1 225 ? 11.758 1.81 -3.098 1 97.25 225 GLY A N 1
ATOM 1772 C CA . GLY A 1 225 ? 11.75 1.875 -1.646 1 97.25 225 GLY A CA 1
ATOM 1773 C C . GLY A 1 225 ? 10.352 1.812 -1.058 1 97.25 225 GLY A C 1
ATOM 1774 O O . GLY A 1 225 ? 9.367 2.111 -1.741 1 97.25 225 GLY A O 1
ATOM 1775 N N . PHE A 1 226 ? 10.305 1.526 0.171 1 97.44 226 PHE A N 1
ATOM 1776 C CA . PHE A 1 226 ? 9.039 1.407 0.88 1 97.44 226 PHE A CA 1
ATOM 1777 C C . PHE A 1 226 ? 8.414 2.779 1.102 1 97.44 226 PHE A C 1
ATOM 1779 O O . PHE A 1 226 ? 9.117 3.762 1.331 1 97.44 226 PHE A O 1
ATOM 1786 N N . SER A 1 227 ? 7.098 2.775 1.006 1 97.38 227 SER A N 1
ATOM 1787 C CA . SER A 1 227 ? 6.375 3.99 1.363 1 97.38 227 SER A CA 1
ATOM 1788 C C . SER A 1 227 ? 6.324 4.18 2.875 1 97.38 227 SER A C 1
ATOM 1790 O O . SER A 1 227 ? 6.105 3.223 3.619 1 97.38 227 SER A O 1
ATOM 1792 N N . ASP A 1 228 ? 6.562 5.41 3.309 1 96.25 228 ASP A N 1
ATOM 1793 C CA . ASP A 1 228 ? 6.375 5.738 4.719 1 96.25 228 ASP A CA 1
ATOM 1794 C C . ASP A 1 228 ? 4.914 6.066 5.02 1 96.25 228 ASP A C 1
ATOM 1796 O O . ASP A 1 228 ? 4.191 6.551 4.148 1 96.25 228 ASP A O 1
ATOM 1800 N N . VAL A 1 229 ? 4.59 5.859 6.207 1 96.19 229 VAL A N 1
ATOM 1801 C CA . VAL A 1 229 ? 3.256 6.238 6.66 1 96.19 229 VAL A CA 1
ATOM 1802 C C . VAL A 1 229 ? 3.057 7.742 6.484 1 96.19 229 VAL A C 1
ATOM 1804 O O . VAL A 1 229 ? 3.943 8.531 6.812 1 96.19 229 VAL A O 1
ATOM 1807 N N . GLY A 1 230 ? 1.906 8.086 5.918 1 95.94 230 GLY A N 1
ATOM 1808 C CA . GLY A 1 230 ? 1.597 9.492 5.73 1 95.94 230 GLY A CA 1
ATOM 1809 C C . GLY A 1 230 ? 2.004 10.016 4.367 1 95.94 230 GLY A C 1
ATOM 1810 O O . GLY A 1 230 ? 1.729 11.172 4.035 1 95.94 230 GLY A O 1
ATOM 1811 N N . GLU A 1 231 ? 2.609 9.211 3.58 1 95.94 231 GLU A N 1
ATOM 1812 C CA . GLU A 1 231 ? 3.037 9.617 2.246 1 95.94 231 GLU A CA 1
ATOM 1813 C C . GLU A 1 231 ? 2.023 9.195 1.187 1 95.94 231 GLU A C 1
ATOM 1815 O O . GLU A 1 231 ? 1.382 8.148 1.317 1 95.94 231 GLU A O 1
ATOM 1820 N N . SER A 1 232 ? 1.912 10.047 0.222 1 96 232 SER A N 1
ATOM 1821 C CA . SER A 1 232 ? 1.359 9.555 -1.037 1 96 232 SER A CA 1
ATOM 1822 C C . SER A 1 232 ? 2.383 8.727 -1.808 1 96 232 SER A C 1
ATOM 1824 O O . SER A 1 232 ? 3.564 8.711 -1.454 1 96 232 SER A O 1
ATOM 1826 N N . LEU A 1 233 ? 1.94 8.023 -2.787 1 97.12 233 LEU A N 1
ATOM 1827 C CA . LEU A 1 233 ? 2.861 7.297 -3.65 1 97.12 233 LEU A CA 1
ATOM 1828 C C . LEU A 1 233 ? 3.875 8.242 -4.289 1 97.12 233 LEU A C 1
ATOM 1830 O O . LEU A 1 233 ? 5.066 7.926 -4.355 1 97.12 233 LEU A O 1
ATOM 1834 N N . GLU A 1 234 ? 3.414 9.383 -4.742 1 96.81 234 GLU A N 1
ATOM 1835 C CA . GLU A 1 234 ? 4.27 10.383 -5.379 1 96.81 234 GLU A CA 1
ATOM 1836 C C . GLU A 1 234 ? 5.336 10.891 -4.414 1 96.81 234 GLU A C 1
ATOM 1838 O O . GLU A 1 234 ? 6.508 11.008 -4.781 1 96.81 234 GLU A O 1
ATOM 1843 N N . ASP A 1 235 ? 4.918 11.117 -3.17 1 96.38 235 ASP A N 1
ATOM 1844 C CA . ASP A 1 235 ? 5.875 11.539 -2.152 1 96.38 235 ASP A CA 1
ATOM 1845 C C . ASP A 1 235 ? 6.941 10.469 -1.928 1 96.38 235 ASP A C 1
ATOM 1847 O O . ASP A 1 235 ? 8.117 10.789 -1.74 1 96.38 235 ASP A O 1
ATOM 1851 N N . THR A 1 236 ? 6.516 9.234 -1.915 1 98 236 THR A N 1
ATOM 1852 C CA . THR A 1 236 ? 7.449 8.125 -1.747 1 98 236 THR A CA 1
ATOM 1853 C C . THR A 1 236 ? 8.516 8.148 -2.842 1 98 236 THR A C 1
ATOM 1855 O O . THR A 1 236 ? 9.711 8.016 -2.559 1 98 236 THR A O 1
ATOM 1858 N N . VAL A 1 237 ? 8.086 8.32 -4.059 1 98.38 237 VAL A N 1
ATOM 1859 C CA . VAL A 1 237 ? 9 8.336 -5.199 1 98.38 237 VAL A CA 1
ATOM 1860 C C . VAL A 1 237 ? 9.969 9.508 -5.07 1 98.38 237 VAL A C 1
ATOM 1862 O O . VAL A 1 237 ? 11.18 9.336 -5.215 1 98.38 237 VAL A O 1
ATOM 1865 N N . HIS A 1 238 ? 9.414 10.695 -4.762 1 98.06 238 HIS A N 1
ATOM 1866 C CA . HIS A 1 238 ? 10.273 11.859 -4.562 1 98.06 238 HIS A CA 1
ATOM 1867 C C . HIS A 1 238 ? 11.32 11.594 -3.484 1 98.06 238 HIS A C 1
ATOM 1869 O O . HIS A 1 238 ? 12.508 11.867 -3.686 1 98.06 238 HIS A O 1
ATOM 187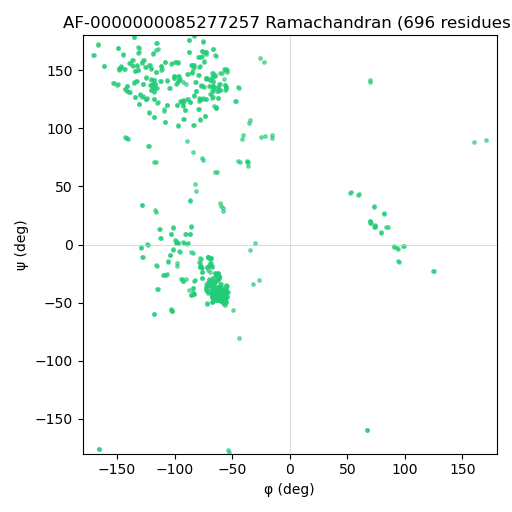5 N N . ARG A 1 239 ? 10.875 11.047 -2.426 1 98.06 239 ARG A N 1
ATOM 1876 C CA . ARG A 1 239 ? 11.758 10.82 -1.285 1 98.06 239 ARG A CA 1
ATOM 1877 C C . ARG A 1 239 ? 12.828 9.789 -1.619 1 98.06 239 ARG A C 1
ATOM 1879 O O . ARG A 1 239 ? 14.016 10.016 -1.359 1 98.06 239 ARG A O 1
ATOM 1886 N N . GLU A 1 240 ? 12.445 8.648 -2.182 1 98.25 240 GLU A N 1
ATOM 1887 C CA . GLU A 1 240 ? 13.375 7.559 -2.455 1 98.25 240 GLU A CA 1
ATOM 1888 C C . GLU A 1 240 ? 14.453 7.988 -3.445 1 98.25 240 GLU A C 1
ATOM 1890 O O . GLU A 1 240 ? 15.617 7.59 -3.32 1 98.25 240 GLU A O 1
ATOM 1895 N N . VAL A 1 241 ? 14.07 8.781 -4.434 1 98.69 241 VAL A N 1
ATOM 1896 C CA . VAL A 1 241 ? 15.055 9.258 -5.402 1 98.69 241 VAL A CA 1
ATOM 1897 C C . VAL A 1 241 ? 16.047 10.195 -4.715 1 98.69 241 VAL A C 1
ATOM 1899 O O . VAL A 1 241 ? 17.25 10.094 -4.938 1 98.69 241 VAL A O 1
ATOM 1902 N N . ALA A 1 242 ? 15.555 11.062 -3.861 1 98.44 242 ALA A N 1
ATOM 1903 C CA . ALA A 1 242 ? 16.422 11.977 -3.111 1 98.44 242 ALA A CA 1
ATOM 1904 C C . ALA A 1 242 ? 17.359 11.203 -2.182 1 98.44 242 ALA A C 1
ATOM 1906 O O . ALA A 1 242 ? 18.547 11.516 -2.09 1 98.44 242 ALA A O 1
ATOM 1907 N N . GLU A 1 243 ? 16.828 10.195 -1.54 1 98.12 243 GLU A N 1
ATOM 1908 C CA . GLU A 1 243 ? 17.609 9.406 -0.595 1 98.12 243 GLU A CA 1
ATOM 1909 C C . GLU A 1 243 ? 18.703 8.617 -1.31 1 98.12 243 GLU A C 1
ATOM 1911 O O . GLU A 1 243 ? 19.859 8.656 -0.915 1 98.12 243 GLU A O 1
ATOM 1916 N N . GLU A 1 244 ? 18.328 7.922 -2.35 1 98.12 244 GLU A N 1
ATOM 1917 C CA . GLU A 1 244 ? 19.188 6.887 -2.91 1 98.12 244 GLU A CA 1
ATOM 1918 C C . GLU A 1 244 ? 20.219 7.48 -3.873 1 98.12 244 GLU A C 1
ATOM 1920 O O . GLU A 1 244 ? 21.359 7.035 -3.918 1 98.12 244 GLU A O 1
ATOM 1925 N N . VAL A 1 245 ? 19.75 8.555 -4.672 1 98.44 245 VAL A N 1
ATOM 1926 C CA . VAL A 1 245 ? 20.688 8.969 -5.719 1 98.44 245 VAL A CA 1
ATOM 1927 C C . VAL A 1 245 ? 20.891 10.484 -5.648 1 98.44 245 VAL A C 1
ATOM 1929 O O . VAL A 1 245 ? 21.625 11.055 -6.469 1 98.44 245 VAL A O 1
ATOM 1932 N N . GLY A 1 246 ? 20.25 11.258 -4.785 1 98 246 GLY A N 1
ATOM 1933 C CA . GLY A 1 246 ? 20.594 12.625 -4.426 1 98 246 GLY A CA 1
ATOM 1934 C C . GLY A 1 246 ? 20.078 13.648 -5.422 1 98 246 GLY A C 1
ATOM 1935 O O . GLY A 1 246 ? 20.703 14.695 -5.617 1 98 246 GLY A O 1
ATOM 1936 N N . ILE A 1 247 ? 19.031 13.359 -6.117 1 97.62 247 ILE A N 1
ATOM 1937 C CA . ILE A 1 247 ? 18.469 14.344 -7.035 1 97.62 247 ILE A CA 1
ATOM 1938 C C . ILE A 1 247 ? 16.953 14.453 -6.809 1 97.62 247 ILE A C 1
ATOM 1940 O O . ILE A 1 247 ? 16.359 13.641 -6.094 1 97.62 247 ILE A O 1
ATOM 1944 N N . GLU A 1 248 ? 16.375 15.5 -7.352 1 97.12 248 GLU A N 1
ATOM 1945 C CA . GLU A 1 248 ? 14.938 15.75 -7.246 1 97.12 248 GLU A CA 1
ATOM 1946 C C . GLU A 1 248 ? 14.234 15.484 -8.578 1 97.12 248 GLU A C 1
ATOM 1948 O O . GLU A 1 248 ? 14.758 15.82 -9.641 1 97.12 248 GLU A O 1
ATOM 1953 N N . VAL A 1 249 ? 13.07 14.914 -8.477 1 96.81 249 VAL A N 1
ATOM 1954 C CA . VAL A 1 249 ? 12.297 14.688 -9.688 1 96.81 249 VAL A CA 1
ATOM 1955 C C . VAL A 1 249 ? 11.18 15.727 -9.789 1 96.81 249 VAL A C 1
ATOM 1957 O O . VAL A 1 249 ? 10.797 16.344 -8.789 1 96.81 249 VAL A O 1
ATOM 1960 N N . SER A 1 250 ? 10.688 16.016 -11.008 1 90.75 250 SER A N 1
ATOM 1961 C CA . SER A 1 250 ? 9.68 17.047 -11.234 1 90.75 250 SER A CA 1
ATOM 1962 C C . SER A 1 250 ? 8.32 16.438 -11.547 1 90.75 250 SER A C 1
ATOM 1964 O O . SER A 1 250 ? 7.289 17.109 -11.414 1 90.75 250 SER A O 1
ATOM 1966 N N . SER A 1 251 ? 8.281 15.266 -12.055 1 91.19 251 SER A N 1
ATOM 1967 C CA . SER A 1 251 ? 7.027 14.617 -12.422 1 91.19 251 SER A CA 1
ATOM 1968 C C . SER A 1 251 ? 7.059 13.125 -12.102 1 91.19 251 SER A C 1
ATOM 1970 O O . SER A 1 251 ? 8.094 12.477 -12.273 1 91.19 251 SER A O 1
ATOM 1972 N N . VAL A 1 252 ? 5.98 12.703 -11.555 1 95.88 252 VAL A N 1
ATOM 1973 C CA . VAL A 1 252 ? 5.82 11.273 -11.273 1 95.88 252 VAL A CA 1
ATOM 1974 C C . VAL A 1 252 ? 4.543 10.758 -11.938 1 95.88 252 VAL A C 1
ATOM 1976 O O . VAL A 1 252 ? 3.477 11.359 -11.797 1 95.88 252 VAL A O 1
ATOM 1979 N N . ARG A 1 253 ? 4.691 9.734 -12.719 1 95.62 253 ARG A N 1
ATOM 1980 C CA . ARG A 1 253 ? 3.551 9.117 -13.383 1 95.62 253 ARG A CA 1
ATOM 1981 C C . ARG A 1 253 ? 3.473 7.629 -13.07 1 95.62 253 ARG A C 1
ATOM 1983 O O . ARG A 1 253 ? 4.445 6.898 -13.273 1 95.62 253 ARG A O 1
ATOM 1990 N N . TYR A 1 254 ? 2.338 7.25 -12.586 1 97.56 254 TYR A N 1
ATOM 1991 C CA . TYR A 1 254 ? 2.082 5.836 -12.336 1 97.56 254 TYR A CA 1
ATOM 1992 C C . TYR A 1 254 ? 1.955 5.062 -13.641 1 97.56 254 TYR A C 1
ATOM 1994 O O . TYR A 1 254 ? 1.354 5.547 -14.602 1 97.56 254 TYR A O 1
ATOM 2002 N N . VAL A 1 255 ? 2.484 3.822 -13.68 1 97 255 VAL A N 1
ATOM 2003 C CA . VAL A 1 255 ? 2.479 3.014 -14.891 1 97 255 VAL A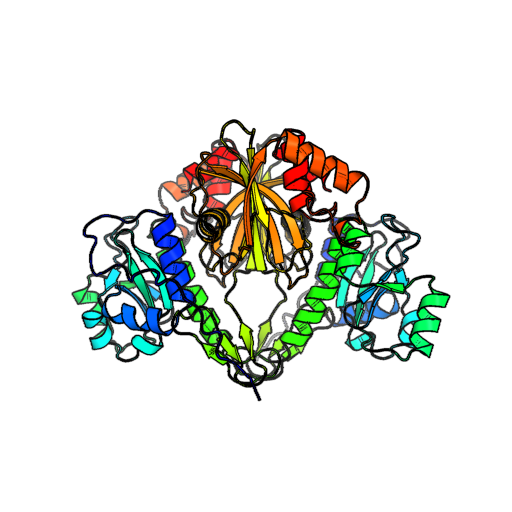 CA 1
ATOM 2004 C C . VAL A 1 255 ? 1.662 1.744 -14.664 1 97 255 VAL A C 1
ATOM 2006 O O . VAL A 1 255 ? 0.644 1.524 -15.328 1 97 255 VAL A O 1
ATOM 2009 N N . ALA A 1 256 ? 2.07 0.946 -13.695 1 96.31 256 ALA A N 1
ATOM 2010 C CA . ALA A 1 256 ? 1.469 -0.335 -13.336 1 96.31 256 ALA A CA 1
ATOM 2011 C C . ALA A 1 256 ? 1.977 -0.818 -11.977 1 96.31 256 ALA A C 1
ATOM 2013 O O . ALA A 1 256 ? 2.873 -0.207 -11.391 1 96.31 256 ALA A O 1
ATOM 2014 N N . SER A 1 257 ? 1.375 -1.883 -11.5 1 96.88 257 SER A N 1
ATOM 2015 C CA . SER A 1 257 ? 1.83 -2.4 -10.211 1 96.88 257 SER A CA 1
ATOM 2016 C C . SER A 1 257 ? 1.94 -3.92 -10.234 1 96.88 257 SER A C 1
ATOM 2018 O O . SER A 1 257 ? 1.398 -4.574 -11.125 1 96.88 257 SER A O 1
ATOM 2020 N N . GLN A 1 258 ? 2.725 -4.402 -9.32 1 95.88 258 GLN A N 1
ATOM 2021 C CA . GLN A 1 258 ? 3.02 -5.824 -9.172 1 95.88 258 GLN A CA 1
ATOM 2022 C C . GLN A 1 258 ? 3.146 -6.215 -7.703 1 95.88 258 GLN A C 1
ATOM 2024 O O . GLN A 1 258 ? 3.748 -5.488 -6.914 1 95.88 258 GLN A O 1
ATOM 2029 N N . HIS A 1 259 ? 2.512 -7.285 -7.375 1 96.25 259 HIS A N 1
ATOM 2030 C CA . HIS A 1 259 ? 2.805 -7.816 -6.051 1 96.25 259 HIS A CA 1
ATOM 2031 C C . HIS A 1 259 ? 4.145 -8.547 -6.035 1 96.25 259 HIS A C 1
ATOM 2033 O O . HIS A 1 259 ? 4.473 -9.273 -6.973 1 96.25 259 HIS A O 1
ATOM 2039 N N . TRP A 1 260 ? 4.938 -8.352 -5.047 1 93.81 260 TRP A N 1
ATOM 2040 C CA . TRP A 1 260 ? 6.258 -8.953 -4.867 1 93.81 260 TRP A CA 1
ATOM 2041 C C . TRP A 1 260 ? 6.395 -9.555 -3.471 1 93.81 260 TRP A C 1
ATOM 2043 O O . TRP A 1 260 ? 6.238 -8.852 -2.469 1 93.81 260 TRP A O 1
ATOM 2053 N N . PRO A 1 261 ? 6.656 -10.875 -3.381 1 93.06 261 PRO A N 1
ATOM 2054 C CA . PRO A 1 261 ? 6.516 -11.578 -2.104 1 93.06 261 PRO A CA 1
ATOM 2055 C C . PRO A 1 261 ? 7.77 -11.484 -1.239 1 93.06 261 PRO A C 1
ATOM 2057 O O . PRO A 1 261 ? 7.98 -12.32 -0.355 1 93.06 261 PRO A O 1
ATOM 2060 N N . PHE A 1 262 ? 8.68 -10.672 -1.431 1 87.56 262 PHE A N 1
ATOM 2061 C CA . PHE A 1 262 ? 9.898 -10.516 -0.647 1 87.56 262 PHE A CA 1
ATOM 2062 C C . PHE A 1 262 ? 10.016 -9.086 -0.119 1 87.56 262 PHE A C 1
ATOM 2064 O O . PHE A 1 262 ? 10.781 -8.281 -0.658 1 87.56 262 PHE A O 1
ATOM 2071 N N . PRO A 1 263 ? 9.312 -8.992 1.038 1 79 263 PRO A N 1
ATOM 2072 C CA . PRO A 1 263 ? 8.539 -9.797 1.981 1 79 263 PRO A CA 1
ATOM 2073 C C . PRO A 1 263 ? 7.07 -9.914 1.593 1 79 263 PRO A C 1
ATOM 2075 O O . PRO A 1 263 ? 6.441 -10.945 1.841 1 79 263 PRO A O 1
ATOM 2078 N N . GLY A 1 264 ? 6.387 -9.086 1.146 1 92.56 264 GLY A N 1
ATOM 2079 C CA . GLY A 1 264 ? 5.016 -8.883 0.699 1 92.56 264 GLY A CA 1
ATOM 2080 C C . GLY A 1 264 ? 4.691 -7.434 0.405 1 92.56 264 GLY A C 1
ATOM 2081 O O . GLY A 1 264 ? 4.227 -6.707 1.283 1 92.56 264 GLY A O 1
ATOM 2082 N N . SER A 1 265 ? 4.938 -7.121 -0.806 1 96.62 265 SER A N 1
ATOM 2083 C CA . SER A 1 265 ? 4.84 -5.703 -1.143 1 96.62 265 SER A CA 1
ATOM 2084 C C . SER A 1 265 ? 4.023 -5.492 -2.412 1 96.62 265 SER A C 1
ATOM 2086 O O . SER A 1 265 ? 3.867 -6.41 -3.219 1 96.62 265 SER A O 1
ATOM 2088 N N . LEU A 1 266 ? 3.416 -4.402 -2.461 1 97.81 266 LEU A N 1
ATOM 2089 C CA . LEU A 1 266 ? 2.822 -3.898 -3.695 1 97.81 266 LEU A CA 1
ATOM 2090 C C . LEU A 1 266 ? 3.754 -2.904 -4.379 1 97.81 266 LEU A C 1
ATOM 2092 O O . LEU A 1 266 ? 3.852 -1.749 -3.961 1 97.81 266 LEU A O 1
ATOM 2096 N N . MET A 1 267 ? 4.441 -3.369 -5.438 1 98.06 267 MET A N 1
ATOM 2097 C CA . MET A 1 267 ? 5.352 -2.529 -6.211 1 98.06 267 MET A CA 1
ATOM 2098 C C . MET A 1 267 ? 4.578 -1.623 -7.164 1 98.06 267 MET A C 1
ATOM 2100 O O . MET A 1 267 ? 3.98 -2.098 -8.133 1 98.06 267 MET A O 1
ATOM 2104 N N . ALA A 1 268 ? 4.559 -0.377 -6.832 1 98.38 268 ALA A N 1
ATOM 2105 C CA . ALA A 1 268 ? 3.945 0.599 -7.727 1 98.38 268 ALA A CA 1
ATOM 2106 C C . ALA A 1 268 ? 4.98 1.2 -8.672 1 98.38 268 ALA A C 1
ATOM 2108 O O . ALA A 1 268 ? 5.828 1.989 -8.258 1 98.38 268 ALA A O 1
ATOM 2109 N N . GLY A 1 269 ? 4.875 0.805 -9.914 1 98.44 269 GLY A N 1
ATOM 2110 C CA . GLY A 1 269 ? 5.816 1.261 -10.922 1 98.44 269 GLY A CA 1
ATOM 2111 C C . GLY A 1 269 ? 5.488 2.637 -11.469 1 98.44 269 GLY A C 1
ATOM 2112 O O . GLY A 1 269 ? 4.348 2.898 -11.859 1 98.44 269 GLY A O 1
ATOM 2113 N N . CYS A 1 270 ? 6.543 3.5 -11.523 1 98.5 270 CYS A N 1
ATOM 2114 C CA . CYS A 1 270 ? 6.344 4.875 -11.961 1 98.5 270 CYS A CA 1
ATOM 2115 C C . CYS A 1 270 ? 7.457 5.309 -12.906 1 98.5 270 CYS A C 1
ATOM 2117 O O . CYS A 1 270 ? 8.555 4.742 -12.891 1 98.5 270 CYS A O 1
ATOM 2119 N N . PHE A 1 271 ? 7.09 6.273 -13.727 1 98.31 271 PHE A N 1
ATOM 2120 C CA . PHE A 1 271 ? 8.07 7.094 -14.43 1 98.31 271 PHE A CA 1
ATOM 2121 C C . PHE A 1 271 ? 8.234 8.445 -13.742 1 98.31 271 PHE A C 1
ATOM 2123 O O . PHE A 1 271 ? 7.273 8.992 -13.203 1 98.31 271 PHE A O 1
ATOM 2130 N N . ALA A 1 272 ? 9.391 8.922 -13.727 1 98.31 272 ALA A N 1
ATOM 2131 C CA . ALA A 1 272 ? 9.656 10.273 -13.234 1 98.31 272 ALA A CA 1
ATOM 2132 C C . ALA A 1 272 ? 10.688 10.984 -14.109 1 98.31 272 ALA A C 1
ATOM 2134 O O . ALA A 1 272 ? 11.453 10.336 -14.82 1 98.31 272 ALA A O 1
ATOM 2135 N N . VAL A 1 273 ? 10.641 12.312 -14.07 1 98.19 273 VAL A N 1
ATOM 2136 C CA . VAL A 1 273 ? 11.555 13.117 -14.875 1 98.19 273 VAL A CA 1
ATOM 2137 C C . VAL A 1 273 ? 12.469 13.93 -13.953 1 98.19 273 VAL A C 1
ATOM 2139 O O . VAL A 1 273 ? 12.016 14.477 -12.945 1 98.19 273 VAL A O 1
ATOM 2142 N N . ALA A 1 274 ? 13.703 13.938 -14.258 1 98.06 274 ALA A N 1
ATOM 2143 C CA . ALA A 1 274 ? 14.68 14.781 -13.578 1 98.06 274 ALA A CA 1
ATOM 2144 C C . ALA A 1 274 ? 15.734 15.297 -14.555 1 98.06 274 ALA A C 1
ATOM 2146 O O . ALA A 1 274 ? 16.078 14.617 -15.531 1 98.06 274 ALA A O 1
ATOM 2147 N N . GLU A 1 275 ? 16.25 16.438 -14.25 1 96.25 275 GLU A N 1
ATOM 2148 C CA . GLU A 1 275 ? 17.375 16.938 -15.039 1 96.25 275 GLU A CA 1
ATOM 2149 C C . GLU A 1 275 ? 18.609 16.062 -14.852 1 96.25 275 GLU A C 1
ATOM 2151 O O . GLU A 1 275 ? 18.906 15.625 -13.742 1 96.25 275 GLU A O 1
ATOM 2156 N N . LYS A 1 276 ? 19.203 15.797 -16 1 96.25 276 LYS A N 1
ATOM 2157 C CA . LYS A 1 276 ? 20.438 15.016 -15.898 1 96.25 276 LYS A CA 1
ATOM 2158 C C . LYS A 1 276 ? 21.516 15.781 -15.148 1 96.25 276 LYS A C 1
ATOM 2160 O O . LYS A 1 276 ? 21.859 16.906 -15.516 1 96.25 276 LYS A O 1
ATOM 2165 N N . GLN A 1 277 ? 21.953 15.25 -14.047 1 96.69 277 GLN A N 1
ATOM 2166 C CA . GLN A 1 277 ? 22.984 15.836 -13.18 1 96.69 277 GLN A CA 1
ATOM 2167 C C . GLN A 1 277 ? 23.781 14.75 -12.469 1 96.69 277 GLN A C 1
ATOM 2169 O O . GLN A 1 277 ? 23.484 13.562 -12.594 1 96.69 277 GLN A O 1
ATOM 2174 N N . GLU A 1 278 ? 24.828 15.172 -11.875 1 97 278 GLU A N 1
ATOM 2175 C CA . GLU A 1 278 ? 25.641 14.219 -11.133 1 97 278 GLU A CA 1
ATOM 2176 C C . GLU A 1 278 ? 24.844 13.562 -10.008 1 97 278 GLU A C 1
ATOM 2178 O O . GLU A 1 278 ? 24.078 14.234 -9.312 1 97 278 GLU A O 1
ATOM 2183 N N . LEU A 1 279 ? 25.047 12.281 -9.883 1 98.12 279 LEU A N 1
ATOM 2184 C CA . LEU A 1 279 ? 24.344 11.539 -8.844 1 98.12 279 LEU A CA 1
ATOM 2185 C C . LEU A 1 279 ? 25.203 11.406 -7.59 1 98.12 279 LEU A C 1
ATOM 2187 O O . LEU A 1 279 ? 26.422 11.312 -7.672 1 98.12 279 LEU A O 1
ATOM 2191 N N . ALA A 1 280 ? 24.625 11.492 -6.488 1 97.19 280 ALA A N 1
ATOM 2192 C CA . ALA A 1 280 ? 25.234 11.18 -5.195 1 97.19 280 ALA A CA 1
ATOM 2193 C C . ALA A 1 280 ? 24.5 10.031 -4.512 1 97.19 280 ALA A C 1
ATOM 2195 O O . ALA A 1 280 ? 23.375 10.188 -4.039 1 97.19 280 ALA A O 1
ATOM 2196 N N . ILE A 1 281 ? 25.109 8.875 -4.414 1 96.62 281 ILE A N 1
ATOM 2197 C CA . ILE A 1 281 ? 24.422 7.676 -3.963 1 96.62 281 ILE A CA 1
ATOM 2198 C C . ILE A 1 281 ? 24.5 7.57 -2.441 1 96.62 281 ILE A C 1
ATOM 2200 O O . ILE A 1 281 ? 25.453 8.055 -1.83 1 96.62 281 ILE A O 1
ATOM 2204 N N . ASP A 1 282 ? 23.5 7.043 -1.866 1 94.69 282 ASP A N 1
ATOM 2205 C CA . ASP A 1 282 ? 23.594 6.543 -0.499 1 94.69 282 ASP A CA 1
ATOM 2206 C C . ASP A 1 282 ? 24.391 5.242 -0.443 1 94.69 282 ASP A C 1
ATOM 2208 O O . ASP A 1 282 ? 23.859 4.176 -0.774 1 94.69 282 ASP A O 1
ATOM 2212 N N . GLU A 1 283 ? 25.469 5.227 0.072 1 92.19 283 GLU A N 1
ATOM 2213 C CA . GLU A 1 283 ? 26.406 4.102 0.013 1 92.19 283 GLU A CA 1
ATOM 2214 C C . GLU A 1 283 ? 25.984 2.988 0.966 1 92.19 283 GLU A C 1
ATOM 2216 O O . GLU A 1 283 ? 26.453 1.857 0.859 1 92.19 283 GLU A O 1
ATOM 2221 N N . ASN A 1 284 ? 25.172 3.365 1.879 1 89.38 284 ASN A N 1
ATOM 2222 C CA . ASN A 1 284 ? 24.672 2.328 2.773 1 89.38 284 ASN A CA 1
ATOM 2223 C C . ASN A 1 284 ? 23.672 1.411 2.07 1 89.38 284 ASN A C 1
ATOM 2225 O O . ASN A 1 284 ? 23.453 0.277 2.498 1 89.38 284 ASN A O 1
ATOM 2229 N N . GLU A 1 285 ? 23.125 1.883 0.994 1 90 285 GLU A N 1
ATOM 2230 C CA . GLU A 1 285 ? 22.062 1.146 0.319 1 90 285 GLU A CA 1
ATOM 2231 C C . GLU A 1 285 ? 22.5 0.681 -1.065 1 90 285 GLU A C 1
ATOM 2233 O O . GLU A 1 285 ? 22.125 -0.405 -1.512 1 90 285 GLU A O 1
ATOM 2238 N N . LEU A 1 286 ? 23.25 1.59 -1.676 1 95.12 286 LEU A N 1
ATOM 2239 C CA . LEU A 1 286 ? 23.594 1.333 -3.072 1 95.12 286 LEU A CA 1
ATOM 2240 C C . LEU A 1 286 ? 25.094 1.157 -3.246 1 95.12 286 LEU A C 1
ATOM 2242 O O . LEU A 1 286 ? 25.875 1.778 -2.529 1 95.12 286 LEU A O 1
ATOM 2246 N N . GLN A 1 287 ? 25.422 0.326 -4.227 1 95.69 287 GLN A N 1
ATOM 2247 C CA . GLN A 1 287 ? 26.812 0.171 -4.645 1 95.69 287 GLN A CA 1
ATOM 2248 C C . GLN A 1 287 ? 27.156 1.11 -5.797 1 95.69 287 GLN A C 1
ATOM 2250 O O . GLN A 1 287 ? 28.297 1.561 -5.926 1 95.69 287 GLN A O 1
ATOM 2255 N N . ASP A 1 288 ? 26.141 1.356 -6.602 1 96.12 288 ASP A N 1
ATOM 2256 C CA . ASP A 1 288 ? 26.391 2.188 -7.777 1 96.12 288 ASP A CA 1
ATOM 2257 C C . ASP A 1 288 ? 25.078 2.744 -8.328 1 96.12 288 ASP A C 1
ATOM 2259 O O . ASP A 1 288 ? 24 2.209 -8.047 1 96.12 288 ASP A O 1
ATOM 2263 N N . ALA A 1 289 ? 25.172 3.877 -8.992 1 98.06 289 ALA A N 1
ATOM 2264 C CA . ALA A 1 289 ? 24.078 4.5 -9.75 1 98.06 289 ALA A CA 1
ATOM 2265 C C . ALA A 1 289 ? 24.625 5.297 -10.93 1 98.06 289 ALA A C 1
ATOM 2267 O O . ALA A 1 289 ? 25.656 5.973 -10.812 1 98.06 289 ALA A O 1
ATOM 2268 N N . ARG A 1 290 ? 23.938 5.16 -12.102 1 97.44 290 ARG A N 1
ATOM 2269 C CA . ARG A 1 290 ? 24.422 5.836 -13.297 1 97.44 290 ARG A CA 1
ATOM 2270 C C . ARG A 1 290 ? 23.266 6.246 -14.203 1 97.44 290 ARG A C 1
ATOM 2272 O O . ARG A 1 290 ? 22.188 5.668 -14.133 1 97.44 290 ARG A O 1
ATOM 2279 N N . TRP A 1 291 ? 23.594 7.305 -14.914 1 98.56 291 TRP A N 1
ATOM 2280 C CA . TRP A 1 291 ? 22.781 7.574 -16.094 1 98.56 291 TRP A CA 1
ATOM 2281 C C . TRP A 1 291 ? 23.188 6.66 -17.25 1 98.56 291 TRP A C 1
ATOM 2283 O O . TRP A 1 291 ? 24.359 6.559 -17.594 1 98.56 291 TRP A O 1
ATOM 2293 N N . PHE A 1 292 ? 22.25 5.961 -17.812 1 98.62 292 PHE A N 1
ATOM 2294 C CA . PHE A 1 292 ? 22.5 5.125 -18.969 1 98.62 292 PHE A CA 1
ATOM 2295 C C . PHE A 1 292 ? 21.781 5.68 -20.203 1 98.62 292 PHE A C 1
ATOM 2297 O O . PHE A 1 292 ? 20.641 6.133 -20.109 1 98.62 292 PHE A O 1
ATOM 2304 N N . SER A 1 293 ? 22.453 5.602 -21.297 1 98.19 293 SER A N 1
ATOM 2305 C CA . SER A 1 293 ? 21.859 6.074 -22.547 1 98.19 293 SER A CA 1
ATOM 2306 C C . SER A 1 293 ? 20.844 5.07 -23.094 1 98.19 293 SER A C 1
ATOM 2308 O O . SER A 1 293 ? 20.859 3.898 -22.703 1 98.19 293 SER A O 1
ATOM 2310 N N . ARG A 1 294 ? 20.031 5.566 -23.953 1 97.88 294 ARG A N 1
ATOM 2311 C CA . ARG A 1 294 ? 19.047 4.723 -24.609 1 97.88 294 ARG A CA 1
ATOM 2312 C C . ARG A 1 294 ? 19.703 3.549 -25.328 1 97.88 294 ARG A C 1
ATOM 2314 O O . ARG A 1 294 ? 19.188 2.43 -25.297 1 97.88 294 ARG A O 1
ATOM 2321 N N . ASP A 1 295 ? 20.797 3.76 -25.953 1 97.56 295 ASP A N 1
ATOM 2322 C CA . ASP A 1 295 ? 21.5 2.711 -26.688 1 97.56 295 ASP A CA 1
ATOM 2323 C C . ASP A 1 295 ? 22.016 1.63 -25.734 1 97.56 295 ASP A C 1
ATOM 2325 O O . ASP A 1 295 ? 21.859 0.436 -26 1 97.56 295 ASP A O 1
ATOM 2329 N N . GLU A 1 296 ? 22.594 2.084 -24.656 1 97.62 296 GLU A N 1
ATOM 2330 C CA . GLU A 1 296 ? 23.094 1.14 -23.656 1 97.62 296 GLU A CA 1
ATOM 2331 C C . GLU A 1 296 ? 21.953 0.268 -23.109 1 97.62 296 GLU A C 1
ATOM 2333 O O . GLU A 1 296 ? 22.109 -0.949 -22.984 1 97.62 296 GLU A O 1
ATOM 2338 N N . ILE A 1 297 ? 20.875 0.868 -22.844 1 98.19 297 ILE A N 1
ATOM 2339 C CA . ILE A 1 297 ? 19.75 0.171 -22.234 1 98.19 297 ILE A CA 1
ATOM 2340 C C . ILE A 1 297 ? 19.094 -0.748 -23.266 1 98.19 297 ILE A C 1
ATOM 2342 O O . ILE A 1 297 ? 18.656 -1.852 -22.922 1 98.19 297 ILE A O 1
ATOM 2346 N N . SER A 1 298 ? 19 -0.27 -24.516 1 97.94 298 SER A N 1
ATOM 2347 C CA . SER A 1 298 ? 18.453 -1.118 -25.578 1 97.94 298 SER A CA 1
ATOM 2348 C C . SER A 1 298 ? 19.25 -2.418 -25.688 1 97.94 298 SER A C 1
ATOM 2350 O O . SER A 1 298 ? 18.656 -3.496 -25.812 1 97.94 298 SER A O 1
ATOM 2352 N N . THR A 1 299 ? 20.531 -2.33 -25.609 1 96.69 299 THR A N 1
ATOM 2353 C CA . THR A 1 299 ? 21.391 -3.502 -25.672 1 96.69 299 THR A CA 1
ATOM 2354 C C . THR A 1 299 ? 21.156 -4.422 -24.484 1 96.69 299 THR A C 1
ATOM 2356 O O . THR A 1 299 ? 21.125 -5.645 -24.625 1 96.69 299 THR A O 1
ATOM 2359 N N . ALA A 1 300 ? 21 -3.842 -23.344 1 96.12 300 ALA A N 1
ATOM 2360 C CA . ALA A 1 300 ? 20.75 -4.621 -22.125 1 96.12 300 ALA A CA 1
ATOM 2361 C C . ALA A 1 300 ? 19.406 -5.352 -22.219 1 96.12 300 ALA A C 1
ATOM 2363 O O . ALA A 1 300 ? 19.297 -6.5 -21.781 1 96.12 300 ALA A O 1
ATOM 2364 N N . VAL A 1 301 ? 18.406 -4.691 -22.75 1 96.62 301 VAL A N 1
ATOM 2365 C CA . VAL A 1 301 ? 17.094 -5.301 -22.938 1 96.62 301 VAL A CA 1
ATOM 2366 C C . VAL A 1 301 ? 17.203 -6.484 -23.906 1 96.62 301 VAL A C 1
ATOM 2368 O O . VAL A 1 301 ? 16.656 -7.559 -23.641 1 96.62 301 VAL A O 1
ATOM 2371 N N . ASP A 1 302 ? 17.938 -6.305 -24.984 1 95.5 302 ASP A N 1
ATOM 2372 C CA . ASP A 1 302 ? 18.156 -7.387 -25.938 1 95.5 302 ASP A CA 1
ATOM 2373 C C . ASP A 1 302 ? 18.844 -8.57 -25.281 1 95.5 302 ASP A C 1
ATOM 2375 O O . ASP A 1 302 ? 18.5 -9.727 -25.547 1 95.5 302 ASP A O 1
ATOM 2379 N N . ARG A 1 303 ? 19.797 -8.266 -24.484 1 92.94 303 ARG A N 1
ATOM 2380 C CA . ARG A 1 303 ? 20.578 -9.297 -23.812 1 92.94 303 ARG A CA 1
ATOM 2381 C C . ARG A 1 303 ? 19.672 -10.156 -22.922 1 92.94 303 ARG A C 1
ATOM 2383 O O . ARG A 1 303 ? 19.75 -11.383 -22.984 1 92.94 303 ARG A O 1
ATOM 2390 N N . ILE A 1 304 ? 18.828 -9.531 -22.141 1 91.69 304 ILE A N 1
ATOM 2391 C CA . ILE A 1 304 ? 17.984 -10.273 -21.203 1 91.69 304 ILE A CA 1
ATOM 2392 C C . ILE A 1 304 ? 16.891 -11.016 -21.969 1 91.69 304 ILE A C 1
ATOM 2394 O O . ILE A 1 304 ? 16.5 -12.117 -21.578 1 91.69 304 ILE A O 1
ATOM 2398 N N . ASN A 1 305 ? 16.406 -10.438 -23.016 1 91.38 305 ASN A N 1
ATOM 2399 C CA . ASN A 1 305 ? 15.43 -11.125 -23.859 1 91.38 305 ASN A CA 1
ATOM 2400 C C . ASN A 1 305 ? 16.031 -12.375 -24.5 1 91.38 305 ASN A C 1
ATOM 2402 O O . ASN A 1 305 ? 15.336 -13.383 -24.656 1 91.38 305 ASN A O 1
ATOM 2406 N N . ALA A 1 306 ? 17.266 -12.297 -24.875 1 90.38 306 ALA A N 1
ATOM 2407 C CA . ALA A 1 306 ? 17.938 -13.438 -25.484 1 90.38 306 ALA A CA 1
ATOM 2408 C C . ALA A 1 306 ? 18.219 -14.531 -24.438 1 90.38 306 ALA A C 1
ATOM 2410 O O . ALA A 1 306 ? 18.203 -15.719 -24.766 1 90.38 306 ALA A O 1
ATOM 2411 N N . ASN A 1 307 ? 18.469 -14.062 -23.266 1 87.19 307 ASN A N 1
ATOM 2412 C CA . ASN A 1 307 ? 18.719 -14.992 -22.172 1 87.19 307 ASN A CA 1
ATOM 2413 C C . ASN A 1 307 ? 18.078 -14.5 -20.875 1 87.19 307 ASN A C 1
ATOM 2415 O O . ASN A 1 307 ? 18.766 -13.93 -20.016 1 87.19 307 ASN A O 1
ATOM 2419 N N . PRO A 1 308 ? 16.875 -14.922 -20.656 1 80.81 308 PRO A N 1
ATOM 2420 C CA . PRO A 1 308 ? 16.156 -14.438 -19.469 1 80.81 308 PRO A CA 1
ATOM 2421 C C . PRO A 1 308 ? 16.719 -15 -18.172 1 80.81 308 PRO A C 1
ATOM 2423 O O . PRO A 1 308 ? 16.406 -14.5 -17.094 1 80.81 308 PRO A O 1
ATOM 2426 N N . TYR A 1 309 ? 17.609 -16 -18.234 1 78.38 309 TYR A N 1
ATOM 2427 C CA . TYR A 1 309 ? 18.125 -16.656 -17.031 1 78.38 309 TYR A CA 1
ATOM 2428 C C . TYR A 1 309 ? 19.516 -16.141 -16.703 1 78.38 309 TYR A C 1
ATOM 2430 O O . TYR A 1 309 ? 20.234 -16.75 -15.891 1 78.38 309 TYR A O 1
ATOM 2438 N N . LEU A 1 310 ? 19.906 -15.055 -17.297 1 78.12 310 LEU A N 1
ATOM 2439 C CA . LEU A 1 310 ? 21.219 -14.461 -17.094 1 78.12 310 LEU A CA 1
ATOM 2440 C C . LEU A 1 310 ? 21.469 -14.188 -15.609 1 78.12 310 LEU A C 1
ATOM 2442 O O . LEU A 1 310 ? 22.594 -14.312 -15.125 1 78.12 310 LEU A O 1
ATOM 2446 N N . ARG A 1 311 ? 20.422 -13.812 -14.93 1 75.69 311 ARG A N 1
ATOM 2447 C CA . ARG A 1 311 ? 20.562 -13.484 -13.508 1 75.69 311 ARG A CA 1
ATOM 2448 C C . ARG A 1 311 ? 21.031 -14.703 -12.719 1 75.69 311 ARG A C 1
ATOM 2450 O O . ARG A 1 311 ? 21.703 -14.555 -11.695 1 75.69 311 ARG A O 1
ATOM 2457 N N . LEU A 1 312 ? 20.656 -15.812 -13.18 1 68.38 312 LEU A N 1
ATOM 2458 C CA . LEU A 1 312 ? 20.938 -17.047 -12.445 1 68.38 312 LEU A CA 1
ATOM 2459 C C . LEU A 1 312 ? 22.344 -17.547 -12.719 1 68.38 312 LEU A C 1
ATOM 2461 O O . LEU A 1 312 ? 22.938 -18.219 -11.875 1 68.38 312 LEU A O 1
ATOM 2465 N N . ARG A 1 313 ? 22.891 -17.328 -13.844 1 66.5 313 ARG A N 1
ATOM 2466 C CA . ARG A 1 313 ? 24.141 -17.938 -14.281 1 66.5 313 ARG A CA 1
ATOM 2467 C C . ARG A 1 313 ? 25.328 -17.078 -13.891 1 66.5 313 ARG A C 1
ATOM 2469 O O . ARG A 1 313 ? 26.484 -17.484 -14.047 1 66.5 313 ARG A O 1
ATOM 2476 N N . GLY A 1 314 ? 25.125 -16.156 -13.172 1 66.38 314 GLY A N 1
ATOM 2477 C CA . GLY A 1 314 ? 26.25 -15.289 -12.883 1 66.38 314 GLY A CA 1
ATOM 2478 C C . GLY A 1 314 ? 26.688 -14.461 -14.078 1 66.38 314 GLY A C 1
ATOM 2479 O O . GLY A 1 314 ? 26.391 -14.805 -15.219 1 66.38 314 GLY A O 1
ATOM 2480 N N . ASN A 1 315 ? 27.047 -13.227 -14.023 1 72.25 315 ASN A N 1
ATOM 2481 C CA . ASN A 1 315 ? 27.5 -12.305 -15.055 1 72.25 315 ASN A CA 1
ATOM 2482 C C . ASN A 1 315 ? 28.938 -11.867 -14.812 1 72.25 315 ASN A C 1
ATOM 2484 O O . ASN A 1 315 ? 29.203 -10.695 -14.531 1 72.25 315 ASN A O 1
ATOM 2488 N N . PRO A 1 316 ? 29.812 -12.875 -15.055 1 68.56 316 PRO A N 1
ATOM 2489 C CA . PRO A 1 316 ? 31.203 -12.555 -14.742 1 68.56 316 PRO A CA 1
ATOM 2490 C C . PRO A 1 316 ? 31.75 -11.406 -15.586 1 68.56 316 PRO A C 1
ATOM 2492 O O . PRO A 1 316 ? 32.656 -10.703 -15.164 1 68.56 316 PRO A O 1
ATOM 2495 N N . SER A 1 317 ? 31.219 -11.203 -16.75 1 75.38 317 SER A N 1
ATOM 2496 C CA . SER A 1 317 ? 31.703 -10.133 -17.625 1 75.38 317 SER A CA 1
ATOM 2497 C C . SER A 1 317 ? 31.344 -8.766 -17.047 1 75.38 317 SER A C 1
ATOM 2499 O O . SER A 1 317 ? 32 -7.766 -17.375 1 75.38 317 SER A O 1
ATOM 2501 N N . GLY A 1 318 ? 30.359 -8.758 -16.25 1 80.19 318 GLY A N 1
ATOM 2502 C CA . GLY A 1 318 ? 29.922 -7.508 -15.641 1 80.19 318 GLY A CA 1
ATOM 2503 C C . GLY A 1 318 ? 29.188 -6.605 -16.609 1 80.19 318 GLY A C 1
ATOM 2504 O O . GLY A 1 318 ? 29.031 -5.406 -16.359 1 80.19 318 GLY A O 1
ATOM 2505 N N . VAL A 1 319 ? 28.797 -7.242 -17.641 1 88.38 319 VAL A N 1
ATOM 2506 C CA . VAL A 1 319 ? 28.078 -6.473 -18.641 1 88.38 319 VAL A CA 1
ATOM 2507 C C . VAL A 1 319 ? 26.719 -6.039 -18.078 1 88.38 319 VAL A C 1
ATOM 2509 O O . VAL A 1 319 ? 26.109 -6.766 -17.297 1 88.38 319 VAL A O 1
ATOM 2512 N N . LEU A 1 320 ? 26.359 -4.914 -18.547 1 93 320 LEU A N 1
ATOM 2513 C CA . LEU A 1 320 ? 25.109 -4.348 -18.078 1 93 320 LEU A CA 1
ATOM 2514 C C . LEU A 1 320 ? 23.938 -5.254 -18.438 1 93 320 LEU A C 1
ATOM 2516 O O . LEU A 1 320 ? 23.781 -5.641 -19.609 1 93 320 LEU A O 1
ATOM 2520 N N . PHE A 1 321 ? 23.203 -5.574 -17.438 1 92.06 321 PHE A N 1
ATOM 2521 C CA . PHE A 1 321 ? 21.906 -6.176 -17.75 1 92.06 321 PHE A CA 1
ATOM 2522 C C . PHE A 1 321 ? 20.844 -5.734 -16.734 1 92.06 321 PHE A C 1
ATOM 2524 O O . PHE A 1 321 ? 21.172 -5.121 -15.719 1 92.06 321 PHE A O 1
ATOM 2531 N N . ILE A 1 322 ? 19.641 -5.949 -17.125 1 95.5 322 ILE A N 1
ATOM 2532 C CA . ILE A 1 322 ? 18.516 -5.477 -16.344 1 95.5 322 ILE A CA 1
ATOM 2533 C C . ILE A 1 322 ? 17.703 -6.672 -15.828 1 95.5 322 ILE A C 1
ATOM 2535 O O . ILE A 1 322 ? 17.969 -7.812 -16.219 1 95.5 322 ILE A O 1
ATOM 2539 N N . PRO A 1 323 ? 16.797 -6.48 -14.906 1 93.5 323 PRO A N 1
ATOM 2540 C CA . PRO A 1 323 ? 15.953 -7.586 -14.43 1 93.5 323 PRO A CA 1
ATOM 2541 C C . PRO A 1 323 ? 15.18 -8.266 -15.562 1 93.5 323 PRO A C 1
ATOM 2543 O O . PRO A 1 323 ? 14.883 -7.629 -16.578 1 93.5 323 PRO A O 1
ATOM 2546 N N . PRO A 1 324 ? 14.922 -9.539 -15.391 1 91.56 324 PRO A N 1
ATOM 2547 C CA . PRO A 1 324 ? 14.242 -10.297 -16.438 1 91.56 324 PRO A CA 1
ATOM 2548 C C . PRO A 1 324 ? 12.75 -9.984 -16.516 1 91.56 324 PRO A C 1
ATOM 2550 O O . PRO A 1 324 ? 12.211 -9.289 -15.656 1 91.56 324 PRO A O 1
ATOM 2553 N N . PRO A 1 325 ? 12.203 -10.641 -17.578 1 88.75 325 PRO A N 1
ATOM 2554 C CA . PRO A 1 325 ? 10.75 -10.484 -17.656 1 88.75 325 PRO A CA 1
ATOM 2555 C C . PRO A 1 325 ? 10.031 -11.094 -16.453 1 88.75 325 PRO A C 1
ATOM 2557 O O . PRO A 1 325 ? 10.445 -12.133 -15.945 1 88.75 325 PRO A O 1
ATOM 2560 N N . GLY A 1 326 ? 9.188 -10.555 -15.82 1 89.38 326 GLY A N 1
ATOM 2561 C CA . GLY A 1 326 ? 8.484 -10.945 -14.609 1 89.38 326 GLY A CA 1
ATOM 2562 C C . GLY A 1 326 ? 8.57 -9.914 -13.5 1 89.38 326 GLY A C 1
ATOM 2563 O O . GLY A 1 326 ? 7.812 -9.969 -12.531 1 89.38 326 GLY A O 1
ATOM 2564 N N . ALA A 1 327 ? 9.609 -9.148 -13.672 1 93.19 327 ALA A N 1
ATOM 2565 C CA . ALA A 1 327 ? 9.75 -8.039 -12.734 1 93.19 327 ALA A CA 1
ATOM 2566 C C . ALA A 1 327 ? 9.195 -6.746 -13.32 1 93.19 327 ALA A C 1
ATOM 2568 O O . ALA A 1 327 ? 9.43 -6.441 -14.492 1 93.19 327 ALA A O 1
ATOM 2569 N N . ILE A 1 328 ? 8.547 -5.98 -12.523 1 96.56 328 ILE A N 1
ATOM 2570 C CA . ILE A 1 328 ? 7.969 -4.73 -12.992 1 96.56 328 ILE A CA 1
ATOM 2571 C C . ILE A 1 328 ? 9.07 -3.805 -13.492 1 96.56 328 ILE A C 1
ATOM 2573 O O . ILE A 1 328 ? 8.867 -3.021 -14.422 1 96.56 328 ILE A O 1
ATOM 2577 N N . ALA A 1 329 ? 10.273 -3.898 -12.961 1 97.38 329 ALA A N 1
ATOM 2578 C CA . ALA A 1 329 ? 11.406 -3.09 -13.406 1 97.38 329 ALA A CA 1
ATOM 2579 C C . ALA A 1 329 ? 11.711 -3.344 -14.883 1 97.38 329 ALA A C 1
ATOM 2581 O O . ALA A 1 329 ? 12.023 -2.412 -15.625 1 97.38 329 ALA A O 1
ATOM 2582 N N . TYR A 1 330 ? 11.664 -4.637 -15.281 1 96.56 330 TYR A N 1
ATOM 2583 C CA . TYR A 1 330 ? 11.859 -4.965 -16.688 1 96.56 330 TYR A CA 1
ATOM 2584 C C . TYR A 1 330 ? 10.883 -4.195 -17.578 1 96.56 330 TYR A C 1
ATOM 2586 O O . TYR A 1 330 ? 11.273 -3.623 -18.594 1 96.56 330 TYR A O 1
ATOM 2594 N N . HIS A 1 331 ? 9.672 -4.145 -17.172 1 96.81 331 HIS A N 1
ATOM 2595 C CA . HIS A 1 331 ? 8.633 -3.527 -17.984 1 96.81 331 HIS A CA 1
ATOM 2596 C C . HIS A 1 331 ? 8.789 -2.012 -18.031 1 96.81 331 HIS A C 1
ATOM 2598 O O . HIS A 1 331 ? 8.57 -1.39 -19.078 1 96.81 331 HIS A O 1
ATOM 2604 N N . LEU A 1 332 ? 9.117 -1.416 -16.875 1 98.5 332 LEU A N 1
ATOM 2605 C CA . LEU A 1 332 ? 9.391 0.018 -16.891 1 98.5 332 LEU A CA 1
ATOM 2606 C C . LEU A 1 332 ? 10.5 0.355 -17.875 1 98.5 332 LEU A C 1
ATOM 2608 O O . LEU A 1 332 ? 10.352 1.258 -18.703 1 98.5 332 LEU A O 1
ATOM 2612 N N . ILE A 1 333 ? 11.555 -0.422 -17.844 1 98.56 333 ILE A N 1
ATOM 2613 C CA . ILE A 1 333 ? 12.734 -0.155 -18.656 1 98.56 333 ILE A CA 1
ATOM 2614 C C . ILE A 1 333 ? 12.438 -0.447 -20.125 1 98.56 333 ILE A C 1
ATOM 2616 O O . ILE A 1 333 ? 12.688 0.393 -20.984 1 98.56 333 ILE A O 1
ATOM 2620 N N . SER A 1 334 ? 11.906 -1.602 -20.391 1 98 334 SER A N 1
ATOM 2621 C CA . SER A 1 334 ? 11.68 -2.037 -21.766 1 98 334 SER A CA 1
ATOM 2622 C C . SER A 1 334 ? 10.68 -1.129 -22.469 1 98 334 SER A C 1
ATOM 2624 O O . SER A 1 334 ? 10.859 -0.791 -23.641 1 98 334 SER A O 1
ATOM 2626 N N . HIS A 1 335 ? 9.648 -0.721 -21.781 1 97.62 335 HIS A N 1
ATOM 2627 C CA . HIS A 1 335 ? 8.641 0.116 -22.422 1 97.62 335 HIS A CA 1
ATOM 2628 C C . HIS A 1 335 ? 9.125 1.552 -22.578 1 97.62 335 HIS A C 1
ATOM 2630 O O . HIS A 1 335 ? 8.672 2.275 -23.469 1 97.62 335 HIS A O 1
ATOM 2636 N N . TRP A 1 336 ? 9.992 1.983 -21.672 1 98.19 336 TRP A N 1
ATOM 2637 C CA . TRP A 1 336 ? 10.672 3.254 -21.906 1 98.19 336 TRP A CA 1
ATOM 2638 C C . TRP A 1 336 ? 11.477 3.219 -23.188 1 98.19 336 TRP A C 1
ATOM 2640 O O . TRP A 1 336 ? 11.406 4.145 -24 1 98.19 336 TRP A O 1
ATOM 2650 N N . VAL A 1 337 ? 12.234 2.15 -23.453 1 98.19 337 VAL A N 1
ATOM 2651 C CA . VAL A 1 337 ? 13.047 1.991 -24.656 1 98.19 337 VAL A CA 1
ATOM 2652 C C . VAL A 1 337 ? 12.156 2.021 -25.891 1 98.19 337 VAL A C 1
ATOM 2654 O O . VAL A 1 337 ? 12.477 2.682 -26.875 1 98.19 337 VAL A O 1
ATOM 2657 N N . LYS A 1 338 ? 11.039 1.398 -25.797 1 96.56 338 LYS A N 1
ATOM 2658 C CA . LYS A 1 338 ? 10.125 1.263 -26.938 1 96.56 338 LYS A CA 1
ATOM 2659 C C . LYS A 1 338 ? 9.344 2.551 -27.172 1 96.56 338 LYS A C 1
ATOM 2661 O O . LYS A 1 338 ? 8.758 2.74 -28.234 1 96.56 338 LYS A O 1
ATOM 2666 N N . GLY A 1 339 ? 9.281 3.359 -26.203 1 96.19 339 GLY A N 1
ATOM 2667 C CA . GLY A 1 339 ? 8.469 4.562 -26.297 1 96.19 339 GLY A CA 1
ATOM 2668 C C . GLY A 1 339 ? 6.98 4.285 -26.219 1 96.19 339 GLY A C 1
ATOM 2669 O O . GLY A 1 339 ? 6.184 4.957 -26.875 1 96.19 339 GLY A O 1
ATOM 2670 N N . THR A 1 340 ? 6.621 3.258 -25.469 1 95.94 340 THR A N 1
ATOM 2671 C CA . THR A 1 340 ? 5.215 2.9 -25.312 1 95.94 340 THR A CA 1
ATOM 2672 C C . THR A 1 340 ? 4.473 3.971 -24.516 1 95.94 340 THR A C 1
ATOM 2674 O O . THR A 1 340 ? 4.938 4.406 -23.469 1 95.94 340 THR A O 1
ATOM 2677 N N . PRO A 1 341 ? 3.316 4.445 -25.062 1 93.81 341 PRO A N 1
ATOM 2678 C CA . PRO A 1 341 ? 2.525 5.363 -24.234 1 93.81 341 PRO A CA 1
ATOM 2679 C C . PRO A 1 341 ? 2.154 4.773 -22.875 1 93.81 341 PRO A C 1
ATOM 2681 O O . PRO A 1 341 ? 1.763 3.607 -22.797 1 93.81 341 PRO A O 1
ATOM 2684 N N . VAL A 1 342 ? 2.264 5.547 -21.844 1 92.75 342 VAL A N 1
ATOM 2685 C CA . VAL A 1 342 ? 2.117 5.086 -20.453 1 92.75 342 VAL A CA 1
ATOM 2686 C C . VAL A 1 342 ? 0.77 4.387 -20.281 1 92.75 342 VAL A C 1
ATOM 2688 O O . VAL A 1 342 ? 0.682 3.346 -19.641 1 92.75 342 VAL A O 1
ATOM 2691 N N . GLN A 1 343 ? -0.281 4.887 -20.922 1 88.25 343 GLN A N 1
ATOM 2692 C CA . GLN A 1 343 ? -1.639 4.383 -20.734 1 88.25 343 GLN A CA 1
ATOM 2693 C C . GLN A 1 343 ? -1.8 3 -21.359 1 88.25 343 GLN A C 1
ATOM 2695 O O . GLN A 1 343 ? -2.787 2.309 -21.094 1 88.25 343 GLN A O 1
ATOM 2700 N N . GLU A 1 344 ? -0.819 2.543 -22.141 1 92.31 344 GLU A N 1
ATOM 2701 C CA . GLU A 1 344 ? -0.921 1.274 -22.859 1 92.31 344 GLU A CA 1
ATOM 2702 C C . GLU A 1 344 ? -0.056 0.201 -22.203 1 92.31 344 GLU A C 1
ATOM 2704 O O . GLU A 1 344 ? -0.204 -0.987 -22.5 1 92.31 344 GLU A O 1
ATOM 2709 N N . ILE A 1 345 ? 0.795 0.601 -21.391 1 93.06 345 ILE A N 1
ATOM 2710 C CA . ILE A 1 345 ? 1.816 -0.306 -20.875 1 93.06 345 ILE A CA 1
ATOM 2711 C C . ILE A 1 345 ? 1.157 -1.429 -20.078 1 93.06 345 ILE A C 1
ATOM 2713 O O . ILE A 1 345 ? 1.539 -2.596 -20.203 1 93.06 345 ILE A O 1
ATOM 2717 N N . HIS A 1 346 ? 0.183 -1.063 -19.25 1 90.12 346 HIS A N 1
ATOM 2718 C CA . HIS A 1 346 ? -0.481 -2.072 -18.438 1 90.12 346 HIS A CA 1
ATOM 2719 C C . HIS A 1 346 ? -1.021 -3.211 -19.297 1 90.12 346 HIS A C 1
ATOM 2721 O O . HIS A 1 346 ? -0.889 -4.383 -18.922 1 90.12 346 HIS A O 1
ATOM 2727 N N . GLN A 1 347 ? -1.574 -2.896 -20.406 1 87.56 347 GLN A N 1
ATOM 2728 C CA . GLN A 1 347 ? -2.158 -3.895 -21.297 1 87.56 347 GLN A CA 1
ATOM 2729 C C . GLN A 1 347 ? -1.084 -4.812 -21.875 1 87.56 347 GLN A C 1
ATOM 2731 O O . GLN A 1 347 ? -1.357 -5.973 -22.203 1 87.56 347 GLN A O 1
ATOM 2736 N N . HIS A 1 348 ? 0.086 -4.258 -21.984 1 88.06 348 HIS A N 1
ATOM 2737 C CA . HIS A 1 348 ? 1.186 -5.055 -22.516 1 88.06 348 HIS A CA 1
ATOM 2738 C C . HIS A 1 348 ? 1.711 -6.039 -21.469 1 88.06 348 HIS A C 1
ATOM 2740 O O . HIS A 1 348 ? 2.363 -7.023 -21.812 1 88.06 348 HIS A O 1
ATOM 2746 N N . ILE A 1 349 ? 1.492 -5.734 -20.266 1 86.75 349 ILE A N 1
ATOM 2747 C CA . ILE A 1 349 ? 1.98 -6.57 -19.172 1 86.75 349 ILE A CA 1
ATOM 2748 C C . ILE A 1 349 ? 0.981 -7.688 -18.891 1 86.75 349 ILE A C 1
ATOM 2750 O O . ILE A 1 349 ? 1.371 -8.836 -18.672 1 86.75 349 ILE A O 1
ATOM 2754 N N . TYR A 1 350 ? -0.286 -7.316 -18.875 1 79.88 350 TYR A N 1
ATOM 2755 C CA . TYR A 1 350 ? -1.326 -8.258 -18.469 1 79.88 350 TYR A CA 1
ATOM 2756 C C . TYR A 1 350 ? -2.188 -8.656 -19.656 1 79.88 350 TYR A C 1
ATOM 2758 O O . TYR A 1 350 ? -2.836 -9.703 -19.641 1 79.88 350 TYR A O 1
ATOM 2766 N N . MET B 1 1 ? 46.469 -15.242 15.953 1 19.84 1 MET B N 1
ATOM 2767 C CA . MET B 1 1 ? 46.594 -14.062 16.812 1 19.84 1 MET B CA 1
ATOM 2768 C C . MET B 1 1 ? 46 -12.836 16.125 1 19.84 1 MET B C 1
ATOM 2770 O O . MET B 1 1 ? 45.531 -11.922 16.797 1 19.84 1 MET B O 1
ATOM 2774 N N . ILE B 1 2 ? 46.219 -12.625 14.891 1 19.16 2 ILE B N 1
ATOM 2775 C CA . ILE B 1 2 ? 46.344 -11.367 14.172 1 19.16 2 ILE B CA 1
ATOM 2776 C C . ILE B 1 2 ? 44.969 -10.812 13.82 1 19.16 2 ILE B C 1
ATOM 2778 O O . ILE B 1 2 ? 44.344 -11.273 12.867 1 19.16 2 ILE B O 1
ATOM 2782 N N . ILE B 1 3 ? 44.062 -10.68 14.773 1 22.47 3 ILE B N 1
ATOM 2783 C CA . ILE B 1 3 ? 42.688 -10.195 14.805 1 22.47 3 ILE B CA 1
ATOM 2784 C C . ILE B 1 3 ? 42.625 -8.75 14.297 1 22.47 3 ILE B C 1
ATOM 2786 O O . ILE B 1 3 ? 42.656 -7.812 15.094 1 22.47 3 ILE B O 1
ATOM 2790 N N . SER B 1 4 ? 43.562 -8.312 13.375 1 23.64 4 SER B N 1
ATOM 2791 C CA . SER B 1 4 ? 43.75 -6.883 13.156 1 23.64 4 SER B CA 1
ATOM 2792 C C . SER B 1 4 ? 42.469 -6.207 12.75 1 23.64 4 SER B C 1
ATOM 2794 O O . SER B 1 4 ? 41.594 -6.848 12.172 1 23.64 4 SER B O 1
ATOM 2796 N N . SER B 1 5 ? 42.094 -4.82 13.219 1 21.23 5 SER B N 1
ATOM 2797 C CA . SER B 1 5 ? 41.219 -3.74 13.641 1 21.23 5 SER B CA 1
ATOM 2798 C C . SER B 1 5 ? 40.688 -2.963 12.438 1 21.23 5 SER B C 1
ATOM 2800 O O . SER B 1 5 ? 41.312 -2.035 11.961 1 21.23 5 SER B O 1
ATOM 2802 N N . LEU B 1 6 ? 40.344 -3.49 11.305 1 20.67 6 LEU B N 1
ATOM 2803 C CA . LEU B 1 6 ? 40.094 -2.607 10.172 1 20.67 6 LEU B CA 1
ATOM 2804 C C . LEU B 1 6 ? 38.875 -1.722 10.445 1 20.67 6 LEU B C 1
ATOM 2806 O O . LEU B 1 6 ? 37.75 -2.17 10.32 1 20.67 6 LEU B O 1
ATOM 2810 N N . PHE B 1 7 ? 38.844 -0.806 11.492 1 22.58 7 PHE B N 1
ATOM 2811 C CA . PHE B 1 7 ? 37.906 0.259 11.859 1 22.58 7 PHE B CA 1
ATOM 2812 C C . PHE B 1 7 ? 37.812 1.301 10.75 1 22.58 7 PHE B C 1
ATOM 2814 O O . PHE B 1 7 ? 38.562 2.295 10.766 1 22.58 7 PHE B O 1
ATOM 2821 N N . ARG B 1 8 ? 37.875 1.038 9.547 1 24.56 8 ARG B N 1
ATOM 2822 C CA . ARG B 1 8 ? 38.156 2.184 8.688 1 24.56 8 ARG B CA 1
ATOM 2823 C C . ARG B 1 8 ? 37.188 3.318 8.945 1 24.56 8 ARG B C 1
ATOM 2825 O O . ARG B 1 8 ? 36.094 3.1 9.508 1 24.56 8 ARG B O 1
ATOM 2832 N N . ARG B 1 9 ? 37.312 4.52 8.148 1 25.45 9 ARG B N 1
ATOM 2833 C CA . ARG B 1 9 ? 37.031 5.945 8.055 1 25.45 9 ARG B CA 1
ATOM 2834 C C . ARG B 1 9 ? 35.562 6.191 7.711 1 25.45 9 ARG B C 1
ATOM 2836 O O . ARG B 1 9 ? 35.125 5.91 6.594 1 25.45 9 ARG B O 1
ATOM 2843 N N . VAL B 1 10 ? 34.656 6.027 8.562 1 26.08 10 VAL B N 1
ATOM 2844 C CA . VAL B 1 10 ? 33.312 6.617 8.477 1 26.08 10 VAL B CA 1
ATOM 2845 C C . VAL B 1 10 ? 33.438 8.086 8.07 1 26.08 10 VAL B C 1
ATOM 2847 O O . VAL B 1 10 ? 34 8.898 8.797 1 26.08 10 VAL B O 1
ATOM 2850 N N . ASN B 1 11 ? 33.781 8.359 6.875 1 28.22 11 ASN B N 1
ATOM 2851 C CA . ASN B 1 11 ? 33.688 9.766 6.492 1 28.22 11 ASN B CA 1
ATOM 2852 C C . ASN B 1 11 ? 32.5 10.445 7.152 1 28.22 11 ASN B C 1
ATOM 2854 O O . ASN B 1 11 ? 31.391 9.906 7.148 1 28.22 11 ASN B O 1
ATOM 2858 N N . SER B 1 12 ? 32.75 11.273 8.195 1 28.97 12 SER B N 1
ATOM 2859 C CA . SER B 1 12 ? 31.984 12.266 8.945 1 28.97 12 SER B CA 1
ATOM 2860 C C . SER B 1 12 ? 31.047 13.047 8.039 1 28.97 12 SER B C 1
ATOM 2862 O O . SER B 1 12 ? 31.5 13.805 7.176 1 28.97 12 SER B O 1
ATOM 2864 N N . ILE B 1 13 ? 30.062 12.625 7.547 1 30.94 13 ILE B N 1
ATOM 2865 C CA . ILE B 1 13 ? 29.109 13.695 7.262 1 30.94 13 ILE B CA 1
ATOM 2866 C C . ILE B 1 13 ? 29.172 14.75 8.367 1 30.94 13 ILE B C 1
ATOM 2868 O O . ILE B 1 13 ? 28.859 14.469 9.523 1 30.94 13 ILE B O 1
ATOM 2872 N N . ARG B 1 14 ? 30.281 15.562 8.453 1 32.53 14 ARG B N 1
ATOM 2873 C CA . ARG B 1 14 ? 30.312 16.828 9.188 1 32.53 14 ARG B CA 1
ATOM 2874 C C . ARG B 1 14 ? 28.906 17.312 9.516 1 32.53 14 ARG B C 1
ATOM 2876 O O . ARG B 1 14 ? 28.094 17.5 8.609 1 32.53 14 ARG B O 1
ATOM 2883 N N . LEU B 1 15 ? 28.344 16.969 10.68 1 34.72 15 LEU B N 1
ATOM 2884 C CA . LEU B 1 15 ? 27.219 17.5 11.438 1 34.72 15 LEU B CA 1
ATOM 2885 C C . LEU B 1 15 ? 27 18.969 11.094 1 34.72 15 LEU B C 1
ATOM 2887 O O . LEU B 1 15 ? 27.922 19.781 11.195 1 34.72 15 LEU B O 1
ATOM 2891 N N . LEU B 1 16 ? 26.188 19.328 10.18 1 35.19 16 LEU B N 1
ATOM 2892 C CA . LEU B 1 16 ? 25.859 20.719 9.883 1 35.19 16 LEU B CA 1
ATOM 2893 C C . LEU B 1 16 ? 25.703 21.531 11.164 1 35.19 16 LEU B C 1
ATOM 2895 O O . LEU B 1 16 ? 24.938 21.156 12.055 1 35.19 16 LEU B O 1
ATOM 2899 N N . PRO B 1 17 ? 26.703 22.266 11.758 1 34.38 17 PRO B N 1
ATOM 2900 C CA . PRO B 1 17 ? 26.453 23.266 12.805 1 34.38 17 PRO B CA 1
ATOM 2901 C C . PRO B 1 17 ? 25.047 23.859 12.742 1 34.38 17 PRO B C 1
ATOM 2903 O O . PRO B 1 17 ? 24.375 23.75 11.711 1 34.38 17 PRO B O 1
ATOM 2906 N N . ARG B 1 18 ? 24.531 24.5 13.898 1 37.25 18 ARG B N 1
ATOM 2907 C CA . ARG B 1 18 ? 23.453 25.469 14.062 1 37.25 18 ARG B CA 1
ATOM 2908 C C . ARG B 1 18 ? 23.391 26.406 12.859 1 37.25 18 ARG B C 1
ATOM 2910 O O . ARG B 1 18 ? 22.875 27.516 12.961 1 37.25 18 ARG B O 1
ATOM 2917 N N . LEU B 1 19 ? 24.25 26.344 11.953 1 36.56 19 LEU B N 1
ATOM 2918 C CA . LEU B 1 19 ? 24.438 27.484 11.062 1 36.56 19 LEU B CA 1
ATOM 2919 C C . LEU B 1 19 ? 23.094 27.953 10.508 1 36.56 19 LEU B C 1
ATOM 2921 O O . LEU B 1 19 ? 22.984 29.047 9.953 1 36.56 19 LEU B O 1
ATOM 2925 N N . LEU B 1 20 ? 22.125 27.109 9.75 1 38.75 20 LEU B N 1
ATOM 2926 C CA . LEU B 1 20 ? 21.562 27.594 8.484 1 38.75 20 LEU B CA 1
ATOM 2927 C C . LEU B 1 20 ? 20.359 28.484 8.727 1 38.75 20 LEU B C 1
ATOM 2929 O O . LEU B 1 20 ? 19.312 28.031 9.172 1 38.75 20 LEU B O 1
ATOM 2933 N N . GLN B 1 21 ? 20.516 29.547 9.031 1 46.22 21 GLN B N 1
ATOM 2934 C CA . GLN B 1 21 ? 19.578 30.609 8.703 1 46.22 21 GLN B CA 1
ATOM 2935 C C . GLN B 1 21 ? 18.891 30.344 7.363 1 46.22 21 GLN B C 1
ATOM 2937 O O . GLN B 1 21 ? 17.953 31.047 6.988 1 46.22 21 GLN B O 1
ATOM 2942 N N . ARG B 1 22 ? 19.578 29.688 6.277 1 61.09 22 ARG B N 1
ATOM 2943 C CA . ARG B 1 22 ? 19.047 29.531 4.926 1 61.09 22 ARG B CA 1
ATOM 2944 C C . ARG B 1 22 ? 18.266 28.234 4.789 1 61.09 22 ARG B C 1
ATOM 2946 O O . ARG B 1 22 ? 18.531 27.266 5.52 1 61.09 22 ARG B O 1
ATOM 2953 N N . ASN B 1 23 ? 17.188 28.266 4.152 1 77.94 23 ASN B N 1
ATOM 2954 C CA . ASN B 1 23 ? 16.406 27.109 3.721 1 77.94 23 ASN B CA 1
ATOM 2955 C C . ASN B 1 23 ? 17.297 26.047 3.059 1 77.94 23 ASN B C 1
ATOM 2957 O O . ASN B 1 23 ? 18.219 26.391 2.318 1 77.94 23 ASN B O 1
ATOM 2961 N N . ILE B 1 24 ? 17.266 24.781 3.588 1 87.88 24 ILE B N 1
ATOM 2962 C CA . ILE B 1 24 ? 18.031 23.688 2.982 1 87.88 24 ILE B CA 1
ATOM 2963 C C . ILE B 1 24 ? 17.234 23.078 1.825 1 87.88 24 ILE B C 1
ATOM 2965 O O . ILE B 1 24 ? 16 23.188 1.783 1 87.88 24 ILE B O 1
ATOM 2969 N N . CYS B 1 25 ? 17.938 22.578 0.907 1 93.19 25 CYS B N 1
ATOM 2970 C CA . CYS B 1 25 ? 17.281 22.047 -0.278 1 93.19 25 CYS B CA 1
ATOM 2971 C C . CYS B 1 25 ? 16.578 20.734 0.036 1 93.19 25 CYS B C 1
ATOM 2973 O O . CYS B 1 25 ? 16.797 20.141 1.094 1 93.19 25 CYS B O 1
ATOM 2975 N N . TYR B 1 26 ? 15.742 20.328 -0.756 1 95.62 26 TYR B N 1
ATOM 2976 C CA . TYR B 1 26 ? 14.883 19.172 -0.554 1 95.62 26 TYR B CA 1
ATOM 2977 C C . TYR B 1 26 ? 15.711 17.922 -0.287 1 95.62 26 TYR B C 1
ATOM 2979 O O . TYR B 1 26 ? 15.43 17.172 0.65 1 95.62 26 TYR B O 1
ATOM 2987 N N . VAL B 1 27 ? 16.75 17.609 -1.089 1 97.12 27 VAL B N 1
ATOM 2988 C CA . VAL B 1 27 ? 17.578 16.422 -0.959 1 97.12 27 VAL B CA 1
ATOM 2989 C C . VAL B 1 27 ? 18.234 16.391 0.416 1 97.12 27 VAL B C 1
ATOM 2991 O O . VAL B 1 27 ? 18.25 15.352 1.086 1 97.12 27 VAL B O 1
ATOM 2994 N N . GLU B 1 28 ? 18.734 17.516 0.819 1 96.38 28 GLU B N 1
ATOM 2995 C CA . GLU B 1 28 ? 19.375 17.594 2.127 1 96.38 28 GLU B CA 1
ATOM 2996 C C . GLU B 1 28 ? 18.391 17.312 3.25 1 96.38 28 GLU B C 1
ATOM 2998 O O . GLU B 1 28 ? 18.719 16.609 4.215 1 96.38 28 GLU B O 1
ATOM 3003 N N . ARG B 1 29 ? 17.266 17.859 3.105 1 97.12 29 ARG B N 1
ATOM 3004 C CA . ARG B 1 29 ? 16.234 17.656 4.113 1 97.12 29 ARG B CA 1
ATOM 3005 C C . ARG B 1 29 ? 15.859 16.188 4.223 1 97.12 29 ARG B C 1
ATOM 3007 O O . ARG B 1 29 ? 15.766 15.641 5.328 1 97.12 29 ARG B O 1
ATOM 3014 N N . ILE B 1 30 ? 15.695 15.555 3.117 1 97.5 30 ILE B N 1
ATOM 3015 C CA . ILE B 1 30 ? 15.281 14.156 3.064 1 97.5 30 ILE B CA 1
ATOM 3016 C C . ILE B 1 30 ? 16.391 13.266 3.625 1 97.5 30 ILE B C 1
ATOM 3018 O O . ILE B 1 30 ? 16.125 12.32 4.371 1 97.5 30 ILE B O 1
ATOM 3022 N N . ARG B 1 31 ? 17.594 13.539 3.322 1 97.31 31 ARG B N 1
ATOM 3023 C CA . ARG B 1 31 ? 18.703 12.719 3.795 1 97.31 31 ARG B CA 1
ATOM 3024 C C . ARG B 1 31 ? 18.953 12.945 5.281 1 97.31 31 ARG B C 1
ATOM 3026 O O . ARG B 1 31 ? 19.344 12.016 5.996 1 97.31 31 ARG B O 1
ATOM 3033 N N . PHE B 1 32 ? 18.797 14.227 5.73 1 97.56 32 PHE B N 1
ATOM 3034 C CA . PHE B 1 32 ? 18.875 14.469 7.168 1 97.56 32 PHE B CA 1
ATOM 3035 C C . PHE B 1 32 ? 17.781 13.695 7.91 1 97.56 32 PHE B C 1
ATOM 3037 O O . PHE B 1 32 ? 18.047 13.07 8.938 1 97.56 32 PHE B O 1
ATOM 3044 N N . LEU B 1 33 ? 16.516 13.711 7.367 1 98.12 33 LEU B N 1
ATOM 3045 C CA . LEU B 1 33 ? 15.43 12.93 7.941 1 98.12 33 LEU B CA 1
ATOM 3046 C C . LEU B 1 33 ? 15.797 11.453 8.016 1 98.12 33 LEU B C 1
ATOM 3048 O O . LEU B 1 33 ? 15.57 10.805 9.039 1 98.12 33 LEU B O 1
ATOM 3052 N N . GLN B 1 34 ? 16.328 10.898 6.941 1 97.25 34 GLN B N 1
ATOM 3053 C CA . GLN B 1 34 ? 16.766 9.508 6.902 1 97.25 34 GLN B CA 1
ATOM 3054 C C . GLN B 1 34 ? 17.812 9.227 7.984 1 97.25 34 GLN B C 1
ATOM 3056 O O . GLN B 1 34 ? 17.734 8.195 8.664 1 97.25 34 GLN B O 1
ATOM 3061 N N . TYR B 1 35 ? 18.688 10.117 8.094 1 96.81 35 TYR B N 1
ATOM 3062 C CA . TYR B 1 35 ? 19.75 9.992 9.094 1 96.81 35 TYR B CA 1
ATOM 3063 C C . TYR B 1 35 ? 19.172 9.953 10.5 1 96.81 35 TYR B C 1
ATOM 3065 O O . TYR B 1 35 ? 19.594 9.133 11.328 1 96.81 35 TYR B O 1
ATOM 3073 N N . LEU B 1 36 ? 18.25 10.812 10.75 1 97.75 36 LEU B N 1
ATOM 3074 C CA . LEU B 1 36 ? 17.594 10.852 12.055 1 97.75 36 LEU B CA 1
ATOM 3075 C C . LEU B 1 36 ? 16.859 9.547 12.336 1 97.75 36 LEU B C 1
ATOM 3077 O O . LEU B 1 36 ? 16.844 9.07 13.477 1 97.75 36 LEU B O 1
ATOM 3081 N N . LYS B 1 37 ? 16.281 8.945 11.367 1 96.69 37 LYS B N 1
ATOM 3082 C CA . LYS B 1 37 ? 15.539 7.695 11.531 1 96.69 37 LYS B CA 1
ATOM 3083 C C . LYS B 1 37 ? 16.484 6.535 11.828 1 96.69 37 LYS B C 1
ATOM 3085 O O . LYS B 1 37 ? 16.125 5.602 12.547 1 96.69 37 LYS B O 1
ATOM 3090 N N . GLU B 1 38 ? 17.672 6.598 11.328 1 94.69 38 GLU B N 1
ATOM 3091 C CA . GLU B 1 38 ? 18.594 5.457 11.375 1 94.69 38 GLU B CA 1
ATOM 3092 C C . GLU B 1 38 ? 19.5 5.531 12.586 1 94.69 38 GLU B C 1
ATOM 3094 O O . GLU B 1 38 ? 20 4.504 13.062 1 94.69 38 GLU B O 1
ATOM 3099 N N . GLN B 1 39 ? 19.766 6.773 13 1 96.38 39 GLN B N 1
ATOM 3100 C CA . GLN B 1 39 ? 20.703 6.957 14.094 1 96.38 39 GLN B CA 1
ATOM 3101 C C . GLN B 1 39 ? 20 7.402 15.367 1 96.38 39 GLN B C 1
ATOM 3103 O O . GLN B 1 39 ? 19.719 8.594 15.547 1 96.38 39 GLN B O 1
ATOM 3108 N N . ASP B 1 40 ? 19.875 6.512 16.266 1 96.25 40 ASP B N 1
ATOM 3109 C CA . ASP B 1 40 ? 19.109 6.754 17.484 1 96.25 40 ASP B CA 1
ATOM 3110 C C . ASP B 1 40 ? 19.703 7.895 18.297 1 96.25 40 ASP B C 1
ATOM 3112 O O . ASP B 1 40 ? 18.984 8.773 18.766 1 96.25 40 ASP B O 1
ATOM 3116 N N . SER B 1 41 ? 20.984 7.828 18.453 1 96.5 41 SER B N 1
ATOM 3117 C CA . SER B 1 41 ? 21.641 8.844 19.281 1 96.5 41 SER B CA 1
ATOM 3118 C C . SER B 1 41 ? 21.469 10.234 18.672 1 96.5 41 SER B C 1
ATOM 3120 O O . SER B 1 41 ? 21.234 11.211 19.391 1 96.5 41 SER B O 1
ATOM 3122 N N . VAL B 1 42 ? 21.578 10.289 17.359 1 96.38 42 VAL B N 1
ATOM 3123 C CA . VAL B 1 42 ? 21.438 11.57 16.672 1 96.38 42 VAL B CA 1
ATOM 3124 C C . VAL B 1 42 ? 20 12.062 16.797 1 96.38 42 VAL B C 1
ATOM 3126 O O . VAL B 1 42 ? 19.75 13.227 17.109 1 96.38 42 VAL B O 1
ATOM 3129 N N . CYS B 1 43 ? 19.078 11.172 16.594 1 96.69 43 CYS B N 1
ATOM 3130 C CA . CYS B 1 43 ? 17.672 11.531 16.703 1 96.69 43 CYS B CA 1
ATOM 3131 C C . CYS B 1 43 ? 17.359 12.094 18.078 1 96.69 43 CYS B C 1
ATOM 3133 O O . CYS B 1 43 ? 16.766 13.164 18.203 1 96.69 43 CYS B O 1
ATOM 3135 N N . ALA B 1 44 ? 17.828 11.43 19.094 1 95.25 44 ALA B N 1
ATOM 3136 C CA . ALA B 1 44 ? 17.562 11.82 20.469 1 95.25 44 ALA B CA 1
ATOM 3137 C C . ALA B 1 44 ? 18.203 13.18 20.781 1 95.25 44 ALA B C 1
ATOM 3139 O O . ALA B 1 44 ? 17.609 14 21.484 1 95.25 44 ALA B O 1
ATOM 3140 N N . SER B 1 45 ? 19.344 13.391 20.25 1 96.06 45 SER B N 1
ATOM 3141 C CA . SER B 1 45 ? 20.078 14.609 20.547 1 96.06 45 SER B CA 1
ATOM 3142 C C . SER B 1 45 ? 19.422 15.828 19.922 1 96.06 45 SER B C 1
ATOM 3144 O O . SER B 1 45 ? 19.688 16.969 20.328 1 96.06 45 SER B O 1
ATOM 3146 N N . HIS B 1 46 ? 18.578 15.664 18.969 1 96.75 46 HIS B N 1
ATOM 3147 C CA . HIS B 1 46 ? 17.938 16.781 18.281 1 96.75 46 HIS B CA 1
ATOM 3148 C C . HIS B 1 46 ? 16.578 17.109 18.875 1 96.75 46 HIS B C 1
ATOM 3150 O O . HIS B 1 46 ? 15.969 18.125 18.531 1 96.75 46 HIS B O 1
ATOM 3156 N N . ILE B 1 47 ? 16.062 16.328 19.812 1 96.06 47 ILE B N 1
ATOM 3157 C CA . ILE B 1 47 ? 14.719 16.469 20.344 1 96.06 47 ILE B CA 1
ATOM 3158 C C . ILE B 1 47 ? 14.594 17.797 21.094 1 96.06 47 ILE B C 1
ATOM 3160 O O . ILE B 1 47 ? 13.625 18.531 20.891 1 96.06 47 ILE B O 1
ATOM 3164 N N . PRO B 1 48 ? 15.586 18.234 21.875 1 95.31 48 PRO B N 1
ATOM 3165 C CA . PRO B 1 48 ? 15.438 19.5 22.609 1 95.31 48 PRO B CA 1
ATOM 3166 C C . PRO B 1 48 ? 15.328 20.719 21.688 1 95.31 48 PRO B C 1
ATOM 3168 O O . PRO B 1 48 ? 14.797 21.75 22.078 1 95.31 48 PRO B O 1
ATOM 3171 N N . GLY B 1 49 ? 15.859 20.578 20.484 1 96.38 49 GLY B N 1
ATOM 3172 C CA . GLY B 1 49 ? 15.805 21.656 19.516 1 96.38 49 GLY B CA 1
ATOM 3173 C C . GLY B 1 49 ? 14.664 21.531 18.531 1 96.38 49 GLY B C 1
ATOM 3174 O O . GLY B 1 49 ? 14.508 22.359 17.625 1 96.38 49 GLY B O 1
ATOM 3175 N N . GLY B 1 50 ? 13.852 20.5 18.672 1 97.38 50 GLY B N 1
ATOM 3176 C CA . GLY B 1 50 ? 12.805 20.203 17.703 1 97.38 50 GLY B CA 1
ATOM 3177 C C . GLY B 1 50 ? 11.508 20.922 18 1 97.38 50 GLY B C 1
ATOM 3178 O O . GLY B 1 50 ? 11.43 21.719 18.938 1 97.38 50 GLY B O 1
ATOM 3179 N N . LYS B 1 51 ? 10.57 20.766 17.141 1 97.94 51 LYS B N 1
ATOM 3180 C CA . LYS B 1 51 ? 9.203 21.25 17.297 1 97.94 51 LYS B CA 1
ATOM 3181 C C . LYS B 1 51 ? 8.227 20.078 17.453 1 97.94 51 LYS B C 1
ATOM 3183 O O . LYS B 1 51 ? 8.477 18.984 16.938 1 97.94 51 LYS B O 1
ATOM 3188 N N . PHE B 1 52 ? 7.102 20.375 18.141 1 97.56 52 PHE B N 1
ATOM 3189 C CA . PHE B 1 52 ? 6.262 19.25 18.547 1 97.56 52 PHE B CA 1
ATOM 3190 C C . PHE B 1 52 ? 4.797 19.531 18.25 1 97.56 52 PHE B C 1
ATOM 3192 O O . PHE B 1 52 ? 4.277 20.594 18.594 1 97.56 52 PHE B O 1
ATOM 3199 N N . LEU B 1 53 ? 4.223 18.609 17.562 1 97.38 53 LEU B N 1
ATOM 3200 C CA . LEU B 1 53 ? 2.773 18.547 17.391 1 97.38 53 LEU B CA 1
ATOM 3201 C C . LEU B 1 53 ? 2.131 17.672 18.453 1 97.38 53 LEU B C 1
ATOM 3203 O O . LEU B 1 53 ? 2.445 16.484 18.562 1 97.38 53 LEU B O 1
ATOM 3207 N N . LEU B 1 54 ? 1.208 18.219 19.203 1 96.19 54 LEU B N 1
ATOM 3208 C CA . LEU B 1 54 ? 0.646 17.484 20.344 1 96.19 54 LEU B CA 1
ATOM 3209 C C . LEU B 1 54 ? -0.678 16.828 19.953 1 96.19 54 LEU B C 1
ATOM 3211 O O . LEU B 1 54 ? -1.495 17.438 19.25 1 96.19 54 LEU B O 1
ATOM 3215 N N . TYR B 1 55 ? -0.797 15.641 20.422 1 95.56 55 TYR B N 1
ATOM 3216 C CA . TYR B 1 55 ? -2.057 14.906 20.375 1 95.56 55 TYR B CA 1
ATOM 3217 C C . TYR B 1 55 ? -2.547 14.578 21.781 1 95.56 55 TYR B C 1
ATOM 3219 O O . TYR B 1 55 ? -1.751 14.25 22.672 1 95.56 55 TYR B O 1
ATOM 3227 N N . SER B 1 56 ? -3.795 14.719 22.016 1 94.12 56 SER B N 1
ATOM 3228 C CA . SER B 1 56 ? -4.469 14.18 23.203 1 94.12 56 SER B CA 1
ATOM 3229 C C . SER B 1 56 ? -5.602 13.242 22.812 1 94.12 56 SER B C 1
ATOM 3231 O O . SER B 1 56 ? -6.578 13.672 22.172 1 94.12 56 SER B O 1
ATOM 3233 N N . GLN B 1 57 ? -5.465 11.945 23.125 1 91.25 57 GLN B N 1
ATOM 3234 C CA . GLN B 1 57 ? -6.461 10.938 22.781 1 91.25 57 GLN B CA 1
ATOM 3235 C C . GLN B 1 57 ? -6.797 10.984 21.281 1 91.25 57 GLN B C 1
ATOM 3237 O O . GLN B 1 57 ? -7.969 11.07 20.906 1 91.25 57 GLN B O 1
ATOM 3242 N N . SER B 1 58 ? -5.801 11.078 20.484 1 91 58 SER B N 1
ATOM 3243 C CA . SER B 1 58 ? -5.848 11.008 19.016 1 91 58 SER B CA 1
ATOM 3244 C C . SER B 1 58 ? -6.43 12.289 18.422 1 91 58 SER B C 1
ATOM 3246 O O . SER B 1 58 ? -6.875 12.305 17.281 1 91 58 SER B O 1
ATOM 3248 N N . LYS B 1 59 ? -6.488 13.359 19.266 1 95.88 59 LYS B N 1
ATOM 3249 C CA . LYS B 1 59 ? -6.906 14.672 18.797 1 95.88 59 LYS B CA 1
ATOM 3250 C C . LYS B 1 59 ? -5.723 15.633 18.703 1 95.88 59 LYS B C 1
ATOM 3252 O O . LYS B 1 59 ? -5.07 15.914 19.719 1 95.88 59 LYS B O 1
ATOM 3257 N N . PRO B 1 60 ? -5.469 16.125 17.547 1 97.19 60 PRO B N 1
ATOM 3258 C CA . PRO B 1 60 ? -4.355 17.078 17.438 1 97.19 60 PRO B CA 1
ATOM 3259 C C . PRO B 1 60 ? -4.715 18.469 17.922 1 97.19 60 PRO B C 1
ATOM 3261 O O . PRO B 1 60 ? -5.887 18.859 17.906 1 97.19 60 PRO B O 1
ATOM 3264 N N . LEU B 1 61 ? -3.736 19.203 18.359 1 95.94 61 LEU B N 1
ATOM 3265 C CA . LEU B 1 61 ? -3.893 20.609 18.734 1 95.94 61 LEU B CA 1
ATOM 3266 C C . LEU B 1 61 ? -3.902 21.484 17.484 1 95.94 61 LEU B C 1
ATOM 3268 O O . LEU B 1 61 ? -2.908 21.562 16.766 1 95.94 61 LEU B O 1
ATOM 3272 N N . LEU B 1 62 ? -5.004 22.156 17.234 1 96.31 62 LEU B N 1
ATOM 3273 C CA . LEU B 1 62 ? -5.211 22.906 16 1 96.31 62 LEU B CA 1
ATOM 3274 C C . LEU B 1 62 ? -5.809 24.281 16.297 1 96.31 62 LEU B C 1
ATOM 3276 O O . LEU B 1 62 ? -6.676 24.406 17.156 1 96.31 62 LEU B O 1
ATOM 3280 N N . ARG B 1 63 ? -5.289 25.281 15.547 1 96.25 63 ARG B N 1
ATOM 3281 C CA . ARG B 1 63 ? -5.926 26.594 15.57 1 96.25 63 ARG B CA 1
ATOM 3282 C C . ARG B 1 63 ? -7.094 26.656 14.594 1 96.25 63 ARG B C 1
ATOM 3284 O O . ARG B 1 63 ? -6.902 26.938 13.406 1 96.25 63 ARG B O 1
ATOM 3291 N N . ILE B 1 64 ? -8.195 26.578 15.102 1 91.88 64 ILE B N 1
ATOM 3292 C CA . ILE B 1 64 ? -9.406 26.484 14.289 1 91.88 64 ILE B CA 1
ATOM 3293 C C . ILE B 1 64 ? -9.625 27.797 13.547 1 91.88 64 ILE B C 1
ATOM 3295 O O . ILE B 1 64 ? -10.094 27.812 12.406 1 91.88 64 ILE B O 1
ATOM 3299 N N . ASP B 1 65 ? -9.281 28.891 14.172 1 91.94 65 ASP B N 1
ATOM 3300 C CA . ASP B 1 65 ? -9.484 30.219 13.578 1 91.94 65 ASP B CA 1
ATOM 3301 C C . ASP B 1 65 ? -8.555 30.422 12.383 1 91.94 65 ASP B C 1
ATOM 3303 O O . ASP B 1 65 ? -8.758 31.344 11.594 1 91.94 65 ASP B O 1
ATOM 3307 N N . LYS B 1 66 ? -7.633 29.562 12.227 1 93.69 66 LYS B N 1
ATOM 3308 C CA . LYS B 1 66 ? -6.684 29.656 11.125 1 93.69 66 LYS B CA 1
ATOM 3309 C C . LYS B 1 66 ? -6.82 28.469 10.18 1 93.69 66 LYS B C 1
ATOM 3311 O O . LYS B 1 66 ? -5.852 28.062 9.531 1 93.69 66 LYS B O 1
ATOM 3316 N N . ALA B 1 67 ? -7.984 27.953 10.133 1 89.56 67 ALA B N 1
ATOM 3317 C CA . ALA B 1 67 ? -8.242 26.781 9.289 1 89.56 67 ALA B CA 1
ATOM 3318 C C . ALA B 1 67 ? -7.832 27.047 7.844 1 89.56 67 ALA B C 1
ATOM 3320 O O . ALA B 1 67 ? -8.078 28.125 7.312 1 89.56 67 ALA B O 1
ATOM 3321 N N . ASN B 1 68 ? -7.152 26.062 7.258 1 85.56 68 ASN B N 1
ATOM 3322 C CA . ASN B 1 68 ? -6.75 26 5.859 1 85.56 68 ASN B CA 1
ATOM 3323 C C . ASN B 1 68 ? -5.66 27.031 5.547 1 85.56 68 ASN B C 1
ATOM 3325 O O . ASN B 1 68 ? -5.523 27.469 4.406 1 85.56 68 ASN B O 1
ATOM 3329 N N . THR B 1 69 ? -5.004 27.453 6.594 1 90.88 69 THR B N 1
ATOM 3330 C CA . THR B 1 69 ? -3.818 28.281 6.422 1 90.88 69 THR B CA 1
ATOM 3331 C C . THR B 1 69 ? -2.572 27.562 6.93 1 90.88 69 THR B C 1
ATOM 3333 O O . THR B 1 69 ? -2.668 26.469 7.5 1 90.88 69 THR B O 1
ATOM 3336 N N . GLU B 1 70 ? -1.457 28.125 6.723 1 88.25 70 GLU B N 1
ATOM 3337 C CA . GLU B 1 70 ? -0.191 27.531 7.141 1 88.25 70 GLU B CA 1
ATOM 3338 C C . GLU B 1 70 ? -0.047 27.562 8.664 1 88.25 70 GLU B C 1
ATOM 3340 O O . GLU B 1 70 ? 0.809 26.859 9.219 1 88.25 70 GLU B O 1
ATOM 3345 N N . ASP B 1 71 ? -0.899 28.281 9.305 1 91.31 71 ASP B N 1
ATOM 3346 C CA . ASP B 1 71 ? -0.778 28.469 10.75 1 91.31 71 ASP B CA 1
ATOM 3347 C C . ASP B 1 71 ? -1.79 27.594 11.492 1 91.31 71 ASP B C 1
ATOM 3349 O O . ASP B 1 71 ? -1.948 27.734 12.711 1 91.31 71 ASP B O 1
ATOM 3353 N N . ALA B 1 72 ? -2.432 26.734 10.758 1 95.19 72 ALA B N 1
ATOM 3354 C CA . ALA B 1 72 ? -3.453 25.906 11.391 1 95.19 72 ALA B CA 1
ATOM 3355 C C . ALA B 1 72 ? -2.828 24.953 12.398 1 95.19 72 ALA B C 1
ATOM 3357 O O . ALA B 1 72 ? -3.393 24.719 13.477 1 95.19 72 ALA B O 1
ATOM 3358 N N . LEU B 1 73 ? -1.69 24.391 12.047 1 96.25 73 LEU B N 1
ATOM 3359 C CA . LEU B 1 73 ? -1.015 23.469 12.961 1 96.25 73 LEU B CA 1
ATOM 3360 C C . LEU B 1 73 ? -0.199 24.234 14 1 96.25 73 LEU B C 1
ATOM 3362 O O . LEU B 1 73 ? 0.456 25.234 13.664 1 96.25 73 LEU B O 1
ATOM 3366 N N . VAL B 1 74 ? -0.252 23.75 15.219 1 96 74 VAL B N 1
ATOM 3367 C CA . VAL B 1 74 ? 0.529 24.344 16.297 1 96 74 VAL B CA 1
ATOM 3368 C C . VAL B 1 74 ? 1.809 23.547 16.516 1 96 74 VAL B C 1
ATOM 3370 O O . VAL B 1 74 ? 1.756 22.344 16.781 1 96 74 VAL B O 1
ATOM 3373 N N . TRP B 1 75 ? 2.891 24.203 16.359 1 96.81 75 TRP B N 1
ATOM 3374 C CA . TRP B 1 75 ? 4.191 23.594 16.641 1 96.81 75 TRP B CA 1
ATOM 3375 C C . TRP B 1 75 ? 4.812 24.203 17.906 1 96.81 75 TRP B C 1
ATOM 3377 O O . TRP B 1 75 ? 5.18 25.375 17.922 1 96.81 75 TRP B O 1
ATOM 3387 N N . LEU B 1 76 ? 4.98 23.359 18.906 1 96.62 76 LEU B N 1
ATOM 3388 C CA . LEU B 1 76 ? 5.508 23.812 20.188 1 96.62 76 LEU B CA 1
ATOM 3389 C C . LEU B 1 76 ? 6.996 23.5 20.312 1 96.62 76 LEU B C 1
ATOM 3391 O O . LEU B 1 76 ? 7.484 22.562 19.688 1 96.62 76 LEU B O 1
ATOM 3395 N N . THR B 1 77 ? 7.605 24.281 21.172 1 96.69 77 THR B N 1
ATOM 3396 C CA . THR B 1 77 ? 9.008 24 21.469 1 96.69 77 THR B CA 1
ATOM 3397 C C . THR B 1 77 ? 9.133 23 22.594 1 96.69 77 THR B C 1
ATOM 3399 O O . THR B 1 77 ? 8.156 22.719 23.297 1 96.69 77 THR B O 1
ATOM 3402 N N . TYR B 1 78 ? 10.344 22.484 22.719 1 96.25 78 TYR B N 1
ATOM 3403 C CA . TYR B 1 78 ? 10.617 21.5 23.75 1 96.25 78 TYR B CA 1
ATOM 3404 C C . TYR B 1 78 ? 10.312 22.062 25.141 1 96.25 78 TYR B C 1
ATOM 3406 O O . TYR B 1 78 ? 9.602 21.438 25.922 1 96.25 78 TYR B O 1
ATOM 3414 N N . PRO B 1 79 ? 10.719 23.297 25.438 1 94.69 79 PRO B N 1
ATOM 3415 C CA . PRO B 1 79 ? 10.414 23.844 26.766 1 94.69 79 PRO B CA 1
ATOM 3416 C C . PRO B 1 79 ? 8.914 24 27.016 1 94.69 79 PRO B C 1
ATOM 3418 O O . PRO B 1 79 ? 8.453 23.828 28.141 1 94.69 79 PRO B O 1
ATOM 3421 N N . GLU B 1 80 ? 8.219 24.25 26.016 1 92.94 80 GLU B N 1
ATOM 3422 C CA . GLU B 1 80 ? 6.77 24.406 26.141 1 92.94 80 GLU B CA 1
ATOM 3423 C C . GLU B 1 80 ? 6.102 23.062 26.438 1 92.94 80 GLU B C 1
ATOM 3425 O O . GLU B 1 80 ? 5.156 22.984 27.219 1 92.94 80 GLU B O 1
ATOM 3430 N N . VAL B 1 81 ? 6.59 21.984 25.891 1 93.12 81 VAL B N 1
ATOM 3431 C CA . VAL B 1 81 ? 5.941 20.688 25.969 1 93.12 81 VAL B CA 1
ATOM 3432 C C . VAL B 1 81 ? 6.316 20 27.281 1 93.12 81 VAL B C 1
ATOM 3434 O O . VAL B 1 81 ? 5.469 19.391 27.938 1 93.12 81 VAL B O 1
ATOM 3437 N N . ILE B 1 82 ? 7.551 20.125 27.625 1 91.56 82 ILE B N 1
ATOM 3438 C CA . ILE B 1 82 ? 8.078 19.375 28.75 1 91.56 82 ILE B CA 1
ATOM 3439 C C . ILE B 1 82 ? 7.379 19.812 30.031 1 91.56 82 ILE B C 1
ATOM 3441 O O . ILE B 1 82 ? 7.32 19.062 31 1 91.56 82 ILE B O 1
ATOM 3445 N N . GLN B 1 83 ? 6.883 21.047 30 1 86.56 83 GLN B N 1
ATOM 3446 C CA . GLN B 1 83 ? 6.152 21.578 31.156 1 86.56 83 GLN B CA 1
ATOM 3447 C C . GLN B 1 83 ? 4.891 20.75 31.422 1 86.56 83 GLN B C 1
ATOM 3449 O O . GLN B 1 83 ? 4.465 20.609 32.562 1 86.56 83 GLN B O 1
ATOM 3454 N N . TYR B 1 84 ? 4.352 20.156 30.406 1 83.81 84 TYR B N 1
ATOM 3455 C CA . TYR B 1 84 ? 3.078 19.453 30.531 1 83.81 84 TYR B CA 1
ATOM 3456 C C . TYR B 1 84 ? 3.275 17.953 30.438 1 83.81 84 TYR B C 1
ATOM 3458 O O . TYR B 1 84 ? 2.445 17.172 30.922 1 83.81 84 TYR B O 1
ATOM 3466 N N . TYR B 1 85 ? 4.324 17.594 29.766 1 88.81 85 TYR B N 1
ATOM 3467 C CA . TYR B 1 85 ? 4.555 16.172 29.5 1 88.81 85 TYR B CA 1
ATOM 3468 C C . TYR B 1 85 ? 6.039 15.844 29.578 1 88.81 85 TYR B C 1
ATOM 3470 O O . TYR B 1 85 ? 6.711 15.734 28.547 1 88.81 85 TYR B O 1
ATOM 3478 N N . PRO B 1 86 ? 6.5 15.453 30.703 1 88.12 86 PRO B N 1
ATOM 3479 C CA . PRO B 1 86 ? 7.93 15.211 30.922 1 88.12 86 PRO B CA 1
ATOM 3480 C C . PRO B 1 86 ? 8.438 13.984 30.156 1 88.12 86 PRO B C 1
ATOM 3482 O O . PRO B 1 86 ? 9.648 13.828 29.969 1 88.12 86 PRO B O 1
ATOM 3485 N N . GLN B 1 87 ? 7.555 13.109 29.672 1 88.81 87 GLN B N 1
ATOM 3486 C CA . GLN B 1 87 ? 7.953 11.883 29 1 88.81 87 GLN B CA 1
ATOM 3487 C C . GLN B 1 87 ? 8.195 12.125 27.5 1 88.81 87 GLN B C 1
ATOM 3489 O O . GLN B 1 87 ? 8.352 11.18 26.734 1 88.81 87 GLN B O 1
ATOM 3494 N N . VAL B 1 88 ? 8.203 13.344 27.078 1 90.06 88 VAL B N 1
ATOM 3495 C CA . VAL B 1 88 ? 8.305 13.75 25.688 1 90.06 88 VAL B CA 1
ATOM 3496 C C . VAL B 1 88 ? 9.547 13.117 25.047 1 90.06 88 VAL B C 1
ATOM 3498 O O . VAL B 1 88 ? 9.516 12.695 23.891 1 90.06 88 VAL B O 1
ATOM 3501 N N . LEU B 1 89 ? 10.641 12.953 25.75 1 86.56 89 LEU B N 1
ATOM 3502 C CA . LEU B 1 89 ? 11.891 12.445 25.188 1 86.56 89 LEU B CA 1
ATOM 3503 C C . LEU B 1 89 ? 11.75 10.992 24.766 1 86.56 89 LEU B C 1
ATOM 3505 O O . LEU B 1 89 ? 12.289 10.586 23.734 1 86.56 89 LEU B O 1
ATOM 3509 N N . SER B 1 90 ? 10.93 10.242 25.453 1 87.5 90 SER B N 1
ATOM 3510 C CA . SER B 1 90 ? 10.852 8.812 25.203 1 87.5 90 SER B CA 1
ATOM 3511 C C . SER B 1 90 ? 9.625 8.469 24.359 1 87.5 90 SER B C 1
ATOM 3513 O O . SER B 1 90 ? 9.477 7.34 23.891 1 87.5 90 SER B O 1
ATOM 3515 N N . SER B 1 91 ? 8.844 9.445 24.094 1 91.38 91 SER B N 1
ATOM 3516 C CA . SER B 1 91 ? 7.582 9.109 23.453 1 91.38 91 SER B CA 1
ATOM 3517 C C . SER B 1 91 ? 7.414 9.867 22.141 1 91.38 91 SER B C 1
ATOM 3519 O O . SER B 1 91 ? 6.426 9.68 21.422 1 91.38 91 SER B O 1
ATOM 3521 N N . SER B 1 92 ? 8.367 10.672 21.781 1 95.62 92 SER B N 1
ATOM 3522 C CA . SER B 1 92 ? 8.266 11.477 20.578 1 95.62 92 SER B CA 1
ATOM 3523 C C . SER B 1 92 ? 8.391 10.617 19.312 1 95.62 92 SER B C 1
ATOM 3525 O O . SER B 1 92 ? 9.156 9.656 19.297 1 95.62 92 SER B O 1
ATOM 3527 N N . ILE B 1 93 ? 7.652 10.969 18.344 1 97.06 93 ILE B N 1
ATOM 3528 C CA . ILE B 1 93 ? 7.727 10.328 17.031 1 97.06 93 ILE B CA 1
ATOM 3529 C C . ILE B 1 93 ? 8.211 11.336 15.992 1 97.06 93 ILE B C 1
ATOM 3531 O O . ILE B 1 93 ? 7.598 12.391 15.797 1 97.06 93 ILE B O 1
ATOM 3535 N N . LEU B 1 94 ? 9.273 11.055 15.336 1 98.38 94 LEU B N 1
ATOM 3536 C CA . LEU B 1 94 ? 9.805 11.922 14.297 1 98.38 94 LEU B CA 1
ATOM 3537 C C . LEU B 1 94 ? 8.867 11.969 13.094 1 98.38 94 LEU B C 1
ATOM 3539 O O . LEU B 1 94 ? 8.477 10.93 12.562 1 98.38 94 LEU B O 1
ATOM 3543 N N . LEU B 1 95 ? 8.5 13.156 12.703 1 97.94 95 LEU B N 1
ATOM 3544 C CA . LEU B 1 95 ? 7.566 13.305 11.594 1 97.94 95 LEU B CA 1
ATOM 3545 C C . LEU B 1 95 ? 8.297 13.695 10.312 1 97.94 95 LEU B C 1
ATOM 3547 O O . LEU B 1 95 ? 8.125 13.062 9.273 1 97.94 95 LEU B O 1
ATOM 3551 N N . ASP B 1 96 ? 8.984 14.727 10.352 1 97.62 96 ASP B N 1
ATOM 3552 C CA . ASP B 1 96 ? 9.719 15.258 9.211 1 97.62 96 ASP B CA 1
ATOM 3553 C C . ASP B 1 96 ? 10.734 16.312 9.648 1 97.62 96 ASP B C 1
ATOM 3555 O O . ASP B 1 96 ? 11.047 16.422 10.836 1 97.62 96 ASP B O 1
ATOM 3559 N N . VAL B 1 97 ? 11.398 16.922 8.664 1 97.69 97 VAL B N 1
ATOM 3560 C CA . VAL B 1 97 ? 12.32 18.031 8.867 1 97.69 97 VAL B CA 1
ATOM 3561 C C . VAL B 1 97 ? 11.805 19.281 8.141 1 97.69 97 VAL B C 1
ATOM 3563 O O . VAL B 1 97 ? 11.516 19.219 6.941 1 97.69 97 VAL B O 1
ATOM 3566 N N . ALA B 1 98 ? 11.656 20.359 8.859 1 95.88 98 ALA B N 1
ATOM 3567 C CA . ALA B 1 98 ? 11.18 21.609 8.281 1 95.88 98 ALA B CA 1
ATOM 3568 C C . ALA B 1 98 ? 12.188 22.188 7.289 1 95.88 98 ALA B C 1
ATOM 3570 O O . ALA B 1 98 ? 13.328 21.703 7.211 1 95.88 98 ALA B O 1
ATOM 3571 N N . GLU B 1 99 ? 11.742 23.172 6.559 1 93.5 99 GLU B N 1
ATOM 3572 C CA . GLU B 1 99 ? 12.57 23.781 5.516 1 93.5 99 GLU B CA 1
ATOM 3573 C C . GLU B 1 99 ? 13.828 24.406 6.105 1 93.5 99 GLU B C 1
ATOM 3575 O O . GLU B 1 99 ? 14.859 24.484 5.438 1 93.5 99 GLU B O 1
ATOM 3580 N N . ASP B 1 100 ? 13.773 24.812 7.34 1 94.25 100 ASP B N 1
ATOM 3581 C CA . ASP B 1 100 ? 14.93 25.453 7.965 1 94.25 100 ASP B CA 1
ATOM 3582 C C . ASP B 1 100 ? 15.844 24.422 8.617 1 94.25 100 ASP B C 1
ATOM 3584 O O . ASP B 1 100 ? 16.797 24.781 9.297 1 94.25 100 ASP B O 1
ATOM 3588 N N . GLY B 1 101 ? 15.43 23.109 8.5 1 95.38 101 GLY B N 1
ATOM 3589 C CA . GLY B 1 101 ? 16.281 22.047 9.016 1 95.38 101 GLY B CA 1
ATOM 3590 C C . GLY B 1 101 ? 15.852 21.547 10.383 1 95.38 101 GLY B C 1
ATOM 3591 O O . GLY B 1 101 ? 16.438 20.609 10.914 1 95.38 101 GLY B O 1
ATOM 3592 N N . THR B 1 102 ? 14.859 22.094 10.938 1 97.25 102 THR B N 1
ATOM 3593 C CA . THR B 1 102 ? 14.414 21.719 12.273 1 97.25 102 THR B CA 1
ATOM 3594 C C . THR B 1 102 ? 13.609 20.422 12.234 1 97.25 102 THR B C 1
ATOM 3596 O O . THR B 1 102 ? 12.602 20.328 11.523 1 97.25 102 THR B O 1
ATOM 3599 N N . PRO B 1 103 ? 14.031 19.422 13 1 98.12 103 PRO B N 1
ATOM 3600 C CA . PRO B 1 103 ? 13.195 18.234 13.094 1 98.12 103 PRO B CA 1
ATOM 3601 C C . PRO B 1 103 ? 11.859 18.484 13.789 1 98.12 103 PRO B C 1
ATOM 3603 O O . PRO B 1 103 ? 11.797 19.266 14.742 1 98.12 103 PRO B O 1
ATOM 3606 N N . ARG B 1 104 ? 10.883 17.922 13.305 1 98.19 104 ARG B N 1
ATOM 3607 C CA . ARG B 1 104 ? 9.539 18.031 13.875 1 98.19 104 ARG B CA 1
ATOM 3608 C C . ARG B 1 104 ? 9.031 16.672 14.352 1 98.19 104 ARG B C 1
ATOM 3610 O O . ARG B 1 104 ? 9.266 15.656 13.695 1 98.19 104 ARG B O 1
ATOM 3617 N N . TYR B 1 105 ? 8.383 16.672 15.523 1 98.25 105 TYR B N 1
ATOM 3618 C CA . TYR B 1 105 ? 7.941 15.453 16.203 1 98.25 105 TYR B CA 1
ATOM 3619 C C . TYR B 1 105 ? 6.465 15.539 16.562 1 98.25 105 TYR B C 1
ATOM 3621 O O . TYR B 1 105 ? 5.887 16.625 16.578 1 98.25 105 TYR B O 1
ATOM 3629 N N . SER B 1 106 ? 5.855 14.406 16.719 1 97.62 106 SER B N 1
ATOM 3630 C CA . SER B 1 106 ? 4.551 14.336 17.391 1 97.62 106 SER B CA 1
ATOM 3631 C C . SER B 1 106 ? 4.652 13.633 18.734 1 97.62 106 SER B C 1
ATOM 3633 O O . SER B 1 106 ? 5.543 12.805 18.938 1 97.62 106 SER B O 1
ATOM 3635 N N . VAL B 1 107 ? 3.783 14.031 19.609 1 95.12 107 VAL B N 1
ATOM 3636 C CA . VAL B 1 107 ? 3.725 13.422 20.938 1 95.12 107 VAL B CA 1
ATOM 3637 C C . VAL B 1 107 ? 2.268 13.234 21.344 1 95.12 107 VAL B C 1
ATOM 3639 O O . VAL B 1 107 ? 1.443 14.133 21.172 1 95.12 107 VAL B O 1
ATOM 3642 N N . GLN B 1 108 ? 1.991 12.086 21.781 1 91.75 108 GLN B N 1
ATOM 3643 C CA . GLN B 1 108 ? 0.7 11.812 22.406 1 91.75 108 GLN B CA 1
ATOM 3644 C C . GLN B 1 108 ? 0.77 12.008 23.922 1 91.75 108 GLN B C 1
ATOM 3646 O O . GLN B 1 108 ? 1.468 11.266 24.609 1 91.75 108 GLN B O 1
ATOM 3651 N N . VAL B 1 109 ? 0.008 12.883 24.438 1 90.06 109 VAL B N 1
ATOM 3652 C CA . VAL B 1 109 ? 0.108 13.195 25.859 1 90.06 109 VAL B CA 1
ATOM 3653 C C . VAL B 1 109 ? -0.981 12.453 26.625 1 90.06 109 VAL B C 1
ATOM 3655 O O . VAL B 1 109 ? -1.027 12.516 27.859 1 90.06 109 VAL B O 1
ATOM 3658 N N . GLY B 1 110 ? -1.785 11.656 26 1 86.62 110 GLY B N 1
ATOM 3659 C CA . GLY B 1 110 ? -2.861 10.953 26.688 1 86.62 110 GLY B CA 1
ATOM 3660 C C . GLY B 1 110 ? -3.939 11.883 27.203 1 86.62 110 GLY B C 1
ATOM 3661 O O . GLY B 1 110 ? -4.094 13 26.719 1 86.62 110 GLY B O 1
ATOM 3662 N N . ALA B 1 111 ? -4.699 11.375 28.188 1 89.44 111 ALA B N 1
ATOM 3663 C CA . ALA B 1 111 ? -5.73 12.195 28.812 1 89.44 111 ALA B CA 1
ATOM 3664 C C . ALA B 1 111 ? -5.117 13.25 29.719 1 89.44 111 ALA B C 1
ATOM 3666 O O . ALA B 1 111 ? -4.316 12.922 30.609 1 89.44 111 ALA B O 1
ATOM 3667 N N . LEU B 1 112 ? -5.449 14.453 29.484 1 89.44 112 LEU B N 1
ATOM 3668 C CA . LEU B 1 112 ? -4.953 15.562 30.281 1 89.44 112 LEU B CA 1
ATOM 3669 C C . LEU B 1 112 ? -6.008 16.016 31.297 1 89.44 112 LEU B C 1
ATOM 3671 O O . LEU B 1 112 ? -7.195 16.062 30.969 1 89.44 112 LEU B O 1
ATOM 3675 N N . PRO B 1 113 ? -5.465 16.422 32.438 1 90.38 113 PRO B N 1
ATOM 3676 C CA . PRO B 1 113 ? -6.414 17.109 33.312 1 90.38 113 PRO B CA 1
ATOM 3677 C C . PRO B 1 113 ? -7.027 18.344 32.656 1 90.38 113 PRO B C 1
ATOM 3679 O O . PRO B 1 113 ? -6.371 19.031 31.875 1 90.38 113 PRO B O 1
ATOM 3682 N N . THR B 1 114 ? -8.242 18.578 33.031 1 92.12 114 THR B N 1
ATOM 3683 C CA . THR B 1 114 ? -8.992 19.672 32.438 1 92.12 114 THR B CA 1
ATOM 3684 C C . THR B 1 114 ? -8.234 21 32.594 1 92.12 114 THR B C 1
ATOM 3686 O O . THR B 1 114 ? -8.164 21.797 31.656 1 92.12 114 THR B O 1
ATOM 3689 N N . THR B 1 115 ? -7.672 21.203 33.719 1 92.12 115 THR B N 1
ATOM 3690 C CA . THR B 1 115 ? -6.949 22.438 34 1 92.12 115 THR B CA 1
ATOM 3691 C C . THR B 1 115 ? -5.758 22.594 33.062 1 92.12 115 THR B C 1
ATOM 3693 O O . THR B 1 115 ? -5.512 23.688 32.531 1 92.12 115 THR B O 1
ATOM 3696 N N . THR B 1 116 ? -5.078 21.516 32.875 1 90.12 116 THR B N 1
ATOM 3697 C CA . THR B 1 116 ? -3.91 21.531 31.984 1 90.12 116 THR B CA 1
ATOM 3698 C C . THR B 1 116 ? -4.324 21.75 30.531 1 90.12 116 THR B C 1
ATOM 3700 O O . THR B 1 116 ? -3.684 22.516 29.812 1 90.12 116 THR B O 1
ATOM 3703 N N . GLN B 1 117 ? -5.316 21.062 30.156 1 91.75 117 GLN B N 1
ATOM 3704 C CA . GLN B 1 117 ? -5.828 21.219 28.797 1 91.75 117 GLN B CA 1
ATOM 3705 C C . GLN B 1 117 ? -6.266 22.656 28.531 1 91.75 117 GLN B C 1
ATOM 3707 O O . GLN B 1 117 ? -5.934 23.219 27.484 1 91.75 117 GLN B O 1
ATOM 3712 N N . ASP B 1 118 ? -6.969 23.188 29.453 1 92.62 118 ASP B N 1
ATOM 3713 C CA . ASP B 1 118 ? -7.445 24.562 29.312 1 92.62 118 ASP B CA 1
ATOM 3714 C C . ASP B 1 118 ? -6.277 25.547 29.188 1 92.62 118 ASP B C 1
ATOM 3716 O O . ASP B 1 118 ? -6.32 26.469 28.359 1 92.62 118 ASP B O 1
ATOM 3720 N N . LYS B 1 119 ? -5.332 25.344 30 1 91.75 119 LYS B N 1
ATOM 3721 C CA . LYS B 1 119 ? -4.148 26.203 29.969 1 91.75 119 LYS B CA 1
ATOM 3722 C C . LYS B 1 119 ? -3.438 26.109 28.625 1 91.75 119 LYS B C 1
ATOM 3724 O O . LYS B 1 119 ? -3.062 27.125 28.047 1 91.75 119 LYS B O 1
ATOM 3729 N N . LEU B 1 120 ? -3.244 24.922 28.188 1 91 120 LEU B N 1
ATOM 3730 C CA . LEU B 1 120 ? -2.584 24.703 26.906 1 91 120 LEU B CA 1
ATOM 3731 C C . LEU B 1 120 ? -3.371 25.344 25.766 1 91 120 LEU B C 1
ATOM 3733 O O . LEU B 1 120 ? -2.793 26.016 24.906 1 91 120 LEU B O 1
ATOM 3737 N N . GLU B 1 121 ? -4.594 25.141 25.719 1 92.94 121 GLU B N 1
ATOM 3738 C CA . GLU B 1 121 ? -5.449 25.688 24.672 1 92.94 121 GLU B CA 1
ATOM 3739 C C . GLU B 1 121 ? -5.484 27.219 24.734 1 92.94 121 GLU B C 1
ATOM 3741 O O . GLU B 1 121 ? -5.438 27.891 23.688 1 92.94 121 GLU B O 1
ATOM 3746 N N . SER B 1 122 ? -5.523 27.734 25.938 1 93.12 122 SER B N 1
ATOM 3747 C CA . SER B 1 122 ? -5.543 29.188 26.094 1 93.12 122 SER B CA 1
ATOM 3748 C C . SER B 1 122 ? -4.223 29.812 25.656 1 93.12 122 SER B C 1
ATOM 3750 O O . SER B 1 122 ? -4.215 30.844 24.984 1 93.12 122 SER B O 1
ATOM 3752 N N . THR B 1 123 ? -3.135 29.203 26.031 1 91.88 123 THR B N 1
ATOM 3753 C CA . THR B 1 123 ? -1.812 29.75 25.75 1 91.88 123 THR B CA 1
ATOM 3754 C C . THR B 1 123 ? -1.505 29.672 24.25 1 91.88 123 THR B C 1
ATOM 3756 O O . THR B 1 123 ? -0.841 30.547 23.703 1 91.88 123 THR B O 1
ATOM 3759 N N . THR B 1 124 ? -2.018 28.672 23.641 1 92.44 124 THR B N 1
ATOM 3760 C CA . THR B 1 124 ? -1.673 28.453 22.234 1 92.44 124 THR B CA 1
ATOM 3761 C C . THR B 1 124 ? -2.748 29.016 21.312 1 92.44 124 THR B C 1
ATOM 3763 O O . THR B 1 124 ? -2.523 29.188 20.109 1 92.44 124 THR B O 1
ATOM 3766 N N . GLY B 1 125 ? -3.938 29.297 21.844 1 93.88 125 GLY B N 1
ATOM 3767 C CA . GLY B 1 125 ? -5.066 29.688 21 1 93.88 125 GLY B CA 1
ATOM 3768 C C . GLY B 1 125 ? -5.59 28.547 20.141 1 93.88 125 GLY B C 1
ATOM 3769 O O . GLY B 1 125 ? -6.223 28.781 19.109 1 93.88 125 GLY B O 1
ATOM 3770 N N . ALA B 1 126 ? -5.23 27.328 20.547 1 96.5 126 ALA B N 1
ATOM 3771 C CA . ALA B 1 126 ? -5.59 26.141 19.781 1 96.5 126 ALA B CA 1
ATOM 3772 C C . ALA B 1 126 ? -6.457 25.203 20.609 1 96.5 126 ALA B C 1
ATOM 3774 O O . ALA B 1 126 ? -6.637 25.406 21.812 1 96.5 126 ALA B O 1
ATOM 3775 N N . THR B 1 127 ? -7.094 24.281 19.969 1 96.31 127 THR B N 1
ATOM 3776 C CA . THR B 1 127 ? -7.949 23.297 20.625 1 96.31 127 THR B CA 1
ATOM 3777 C C . THR B 1 127 ? -7.652 21.891 20.109 1 96.31 127 THR B C 1
ATOM 3779 O O . THR B 1 127 ? -7.359 21.703 18.922 1 96.31 127 THR B O 1
ATOM 3782 N N . PHE B 1 128 ? -7.672 20.969 21.016 1 96.12 128 PHE B N 1
ATOM 3783 C CA . PHE B 1 128 ? -7.617 19.562 20.594 1 96.12 128 PHE B CA 1
ATOM 3784 C C . PHE B 1 128 ? -8.859 19.203 19.781 1 96.12 128 PHE B C 1
ATOM 3786 O O . PHE B 1 128 ? -9.977 19.203 20.312 1 96.12 128 PHE B O 1
ATOM 3793 N N . THR B 1 129 ? -8.641 18.844 18.547 1 95.5 129 THR B N 1
ATOM 3794 C CA . THR B 1 129 ? -9.719 18.688 17.562 1 95.5 129 THR B CA 1
ATOM 3795 C C . THR B 1 129 ? -9.789 17.266 17.047 1 95.5 129 THR B C 1
ATOM 3797 O O . THR B 1 129 ? -8.758 16.625 16.797 1 95.5 129 THR B O 1
ATOM 3800 N N . ASP B 1 130 ? -11.031 16.75 16.969 1 94.38 130 ASP B N 1
ATOM 3801 C CA . ASP B 1 130 ? -11.219 15.438 16.359 1 94.38 130 ASP B CA 1
ATOM 3802 C C . ASP B 1 130 ? -10.414 15.305 15.078 1 94.38 130 ASP B C 1
ATOM 3804 O O . ASP B 1 130 ? -10.422 16.203 14.234 1 94.38 130 ASP B O 1
ATOM 3808 N N . LEU B 1 131 ? -9.727 14.18 14.914 1 94.69 131 LEU B N 1
ATOM 3809 C CA . LEU B 1 131 ? -8.789 14.031 13.812 1 94.69 131 LEU B CA 1
ATOM 3810 C C . LEU B 1 131 ? -9.508 14.102 12.469 1 94.69 131 LEU B C 1
ATOM 3812 O O . LEU B 1 131 ? -9.008 14.719 11.523 1 94.69 131 LEU B O 1
ATOM 3816 N N . ARG B 1 132 ? -10.586 13.461 12.344 1 90.12 132 ARG B N 1
ATOM 3817 C CA . ARG B 1 132 ? -11.312 13.469 11.078 1 90.12 132 ARG B CA 1
ATOM 3818 C C . ARG B 1 132 ? -11.688 14.891 10.68 1 90.12 132 ARG B C 1
ATOM 3820 O O . ARG B 1 132 ? -11.562 15.266 9.508 1 90.12 132 ARG B O 1
ATOM 3827 N N . LEU B 1 133 ? -12.188 15.617 11.648 1 90.12 133 LEU B N 1
ATOM 3828 C CA . LEU B 1 133 ? -12.516 17.016 11.406 1 90.12 133 LEU B CA 1
ATOM 3829 C C . LEU B 1 133 ? -11.266 17.812 11.047 1 90.12 133 LEU B C 1
ATOM 3831 O O . LEU B 1 133 ? -11.281 18.609 10.109 1 90.12 133 LEU B O 1
ATOM 3835 N N . ALA B 1 134 ? -10.234 17.562 11.766 1 94.12 134 ALA B N 1
ATOM 3836 C CA . ALA B 1 134 ? -8.984 18.281 11.586 1 94.12 134 ALA B CA 1
ATOM 3837 C C . ALA B 1 134 ? -8.453 18.125 10.164 1 94.12 134 ALA B C 1
ATOM 3839 O O . ALA B 1 134 ? -7.91 19.062 9.586 1 94.12 134 ALA B O 1
ATOM 3840 N N . LEU B 1 135 ? -8.625 16.953 9.602 1 92.31 135 LEU B N 1
ATOM 3841 C CA . LEU B 1 135 ? -8.102 16.656 8.273 1 92.31 135 LEU B CA 1
ATOM 3842 C C . LEU B 1 135 ? -8.734 17.562 7.223 1 92.31 135 LEU B C 1
ATOM 3844 O O . LEU B 1 135 ? -8.125 17.844 6.191 1 92.31 135 LEU B O 1
ATOM 3848 N N . PHE B 1 136 ? -9.875 18.047 7.512 1 88.62 136 PHE B N 1
ATOM 3849 C CA . PHE B 1 136 ? -10.586 18.875 6.547 1 88.62 136 PHE B CA 1
ATOM 3850 C C . PHE B 1 136 ? -10.398 20.359 6.859 1 88.62 136 PHE B C 1
ATOM 3852 O O . PHE B 1 136 ? -10.969 21.219 6.188 1 88.62 136 PHE B O 1
ATOM 3859 N N . MET B 1 137 ? -9.617 20.656 7.859 1 90.69 137 MET B N 1
ATOM 3860 C CA . MET B 1 137 ? -9.406 22.031 8.281 1 90.69 137 MET B CA 1
ATOM 3861 C C . MET B 1 137 ? -7.977 22.484 8 1 90.69 137 MET B C 1
ATOM 3863 O O . MET B 1 137 ? -7.574 23.578 8.391 1 90.69 137 MET B O 1
ATOM 3867 N N . VAL B 1 138 ? -7.273 21.609 7.344 1 93.19 138 VAL B N 1
ATOM 3868 C CA . VAL B 1 138 ? -5.875 21.938 7.074 1 93.19 138 VAL B CA 1
ATOM 3869 C C . VAL B 1 138 ? -5.559 21.688 5.602 1 93.19 138 VAL B C 1
ATOM 3871 O O . VAL B 1 138 ? -6.379 21.125 4.871 1 93.19 138 VAL B O 1
ATOM 3874 N N . SER B 1 139 ? -4.363 22.156 5.18 1 90.12 139 SER B N 1
ATOM 3875 C CA . SER B 1 139 ? -3.918 21.891 3.816 1 90.12 139 SER B CA 1
ATOM 3876 C C . SER B 1 139 ? -3.691 20.406 3.59 1 90.12 139 SER B C 1
ATOM 3878 O O . SER B 1 139 ? -3.58 19.641 4.547 1 90.12 139 SER B O 1
ATOM 3880 N N . TRP B 1 140 ? -3.633 20 2.338 1 88.69 140 TRP B N 1
ATOM 3881 C CA . TRP B 1 140 ? -3.383 18.609 1.976 1 88.69 140 TRP B CA 1
ATOM 3882 C C . TRP B 1 140 ? -2.074 18.125 2.582 1 88.69 140 TRP B C 1
ATOM 3884 O O . TRP B 1 140 ? -2.012 17.016 3.117 1 88.69 140 TRP B O 1
ATOM 3894 N N . ARG B 1 141 ? -1.098 18.891 2.543 1 89.38 141 ARG B N 1
ATOM 3895 C CA . ARG B 1 141 ? 0.201 18.531 3.098 1 89.38 141 ARG B CA 1
ATOM 3896 C C . ARG B 1 141 ? 0.116 18.328 4.609 1 89.38 141 ARG B C 1
ATOM 3898 O O . ARG B 1 141 ? 0.661 17.375 5.148 1 89.38 141 ARG B O 1
ATOM 3905 N N . ASP B 1 142 ? -0.559 19.297 5.242 1 94 142 ASP B N 1
ATOM 3906 C CA . ASP B 1 142 ? -0.704 19.219 6.691 1 94 142 ASP B CA 1
ATOM 3907 C C . ASP B 1 142 ? -1.563 18.016 7.086 1 94 142 ASP B C 1
ATOM 3909 O O . ASP B 1 142 ? -1.341 17.406 8.133 1 94 142 ASP B O 1
ATOM 3913 N N . ALA B 1 143 ? -2.531 17.719 6.238 1 94.19 143 ALA B N 1
ATOM 3914 C CA . ALA B 1 143 ? -3.354 16.531 6.488 1 94.19 143 ALA B CA 1
ATOM 3915 C C . ALA B 1 143 ? -2.506 15.258 6.488 1 94.19 143 ALA B C 1
ATOM 3917 O O . ALA B 1 143 ? -2.727 14.359 7.305 1 94.19 143 ALA B O 1
ATOM 3918 N N . HIS B 1 144 ? -1.565 15.203 5.605 1 94.81 144 HIS B N 1
ATOM 3919 C CA . HIS B 1 144 ? -0.658 14.062 5.57 1 94.81 144 HIS B CA 1
ATOM 3920 C C . HIS B 1 144 ? 0.201 14 6.828 1 94.81 144 HIS B C 1
ATOM 3922 O O . HIS B 1 144 ? 0.465 12.922 7.352 1 94.81 144 HIS B O 1
ATOM 3928 N N . THR B 1 145 ? 0.6 15.156 7.293 1 95.94 145 THR B N 1
ATOM 3929 C CA . THR B 1 145 ? 1.381 15.219 8.523 1 95.94 145 THR B CA 1
ATOM 3930 C C . THR B 1 145 ? 0.565 14.703 9.703 1 95.94 145 THR B C 1
ATOM 3932 O O . THR B 1 145 ? 1.047 13.883 10.492 1 95.94 145 THR B O 1
ATOM 3935 N N . LEU B 1 146 ? -0.673 15.211 9.789 1 96.81 146 LEU B N 1
ATOM 3936 C CA . LEU B 1 146 ? -1.562 14.758 10.852 1 96.81 146 LEU B CA 1
ATOM 3937 C C . LEU B 1 146 ? -1.79 13.25 10.766 1 96.81 146 LEU B C 1
ATOM 3939 O O . LEU B 1 146 ? -1.777 12.562 11.789 1 96.81 146 LEU B O 1
ATOM 3943 N N . SER B 1 147 ? -1.934 12.773 9.586 1 96.12 147 SER B N 1
ATOM 3944 C CA . SER B 1 147 ? -2.178 11.352 9.359 1 96.12 147 SER B CA 1
ATOM 3945 C C . SER B 1 147 ? -0.973 10.516 9.773 1 96.12 147 SER B C 1
ATOM 3947 O O . SER B 1 147 ? -1.124 9.492 10.445 1 96.12 147 SER B O 1
ATOM 3949 N N . ARG B 1 148 ? 0.126 10.938 9.375 1 96.88 148 ARG B N 1
ATOM 3950 C CA . ARG B 1 148 ? 1.358 10.25 9.75 1 96.88 148 ARG B CA 1
ATOM 3951 C C . ARG B 1 148 ? 1.487 10.141 11.266 1 96.88 148 ARG B C 1
ATOM 3953 O O . ARG B 1 148 ? 1.703 9.055 11.797 1 96.88 148 ARG B O 1
ATOM 3960 N N . ALA B 1 149 ? 1.344 11.258 11.891 1 97.06 149 ALA B N 1
ATOM 3961 C CA . ALA B 1 149 ? 1.505 11.312 13.336 1 97.06 149 ALA B CA 1
ATOM 3962 C C . ALA B 1 149 ? 0.583 10.312 14.031 1 97.06 149 ALA B C 1
ATOM 3964 O O . ALA B 1 149 ? 1.033 9.516 14.852 1 97.06 149 ALA B O 1
ATOM 3965 N N . ASN B 1 150 ? -0.634 10.352 13.648 1 95.38 150 ASN B N 1
ATOM 3966 C CA . ASN B 1 150 ? -1.611 9.484 14.297 1 95.38 150 ASN B CA 1
ATOM 3967 C C . ASN B 1 150 ? -1.353 8.008 13.977 1 95.38 150 ASN B C 1
ATOM 3969 O O . ASN B 1 150 ? -1.433 7.156 14.859 1 95.38 150 ASN B O 1
ATOM 3973 N N . SER B 1 151 ? -1.057 7.73 12.766 1 96.25 151 SER B N 1
ATOM 3974 C CA . SER B 1 151 ? -0.895 6.352 12.32 1 96.25 151 SER B CA 1
ATOM 3975 C C . SER B 1 151 ? 0.322 5.703 12.969 1 96.25 151 SER B C 1
ATOM 3977 O O . SER B 1 151 ? 0.264 4.543 13.391 1 96.25 151 SER B O 1
ATOM 3979 N N . VAL B 1 152 ? 1.398 6.418 13.031 1 96.75 152 VAL B N 1
ATOM 3980 C CA . VAL B 1 152 ? 2.602 5.852 13.633 1 96.75 152 VAL B CA 1
ATOM 3981 C C . VAL B 1 152 ? 2.395 5.668 15.133 1 96.75 152 VAL B C 1
ATOM 3983 O O . VAL B 1 152 ? 2.848 4.676 15.711 1 96.75 152 VAL B O 1
ATOM 3986 N N . LEU B 1 153 ? 1.738 6.609 15.75 1 92.94 153 LEU B N 1
ATOM 3987 C CA . LEU B 1 153 ? 1.415 6.48 17.172 1 92.94 153 LEU B CA 1
ATOM 3988 C C . LEU B 1 153 ? 0.592 5.223 17.422 1 92.94 153 LEU B C 1
ATOM 3990 O O . LEU B 1 153 ? 0.916 4.438 18.312 1 92.94 153 LEU B O 1
ATOM 3994 N N . LEU B 1 154 ? -0.467 5.074 16.625 1 93.06 154 LEU B N 1
ATOM 3995 C CA . LEU B 1 154 ? -1.338 3.918 16.797 1 93.06 154 LEU B CA 1
ATOM 3996 C C . LEU B 1 154 ? -0.587 2.625 16.5 1 93.06 154 LEU B C 1
ATOM 3998 O O . LEU B 1 154 ? -0.793 1.612 17.172 1 93.06 154 LEU B O 1
ATOM 4002 N N . TRP B 1 155 ? 0.23 2.637 15.492 1 95.88 155 TRP B N 1
ATOM 4003 C CA . TRP B 1 155 ? 1.042 1.47 15.156 1 95.88 155 TRP B CA 1
ATOM 4004 C C . TRP B 1 155 ? 1.908 1.055 16.344 1 95.88 155 TRP B C 1
ATOM 4006 O O . TRP B 1 155 ? 2.002 -0.132 16.672 1 95.88 155 TRP B O 1
ATOM 4016 N N . ASN B 1 156 ? 2.578 2.045 16.953 1 95.31 156 ASN B N 1
ATOM 4017 C CA . ASN B 1 156 ? 3.422 1.739 18.109 1 95.31 156 ASN B CA 1
ATOM 4018 C C . ASN B 1 156 ? 2.617 1.104 19.234 1 95.31 156 ASN B C 1
ATOM 4020 O O . ASN B 1 156 ? 3.082 0.163 19.891 1 95.31 156 ASN B O 1
ATOM 4024 N N . ARG B 1 157 ? 1.461 1.555 19.438 1 92.44 157 ARG B N 1
ATOM 4025 C CA . ARG B 1 157 ? 0.593 1.009 20.469 1 92.44 157 ARG B CA 1
ATOM 4026 C C . ARG B 1 157 ? 0.175 -0.42 20.141 1 92.44 157 ARG B C 1
ATOM 4028 O O . ARG B 1 157 ? 0.146 -1.283 21.016 1 92.44 157 ARG B O 1
ATOM 4035 N N . ASN B 1 158 ? -0.035 -0.667 18.906 1 94.75 158 ASN B N 1
ATOM 4036 C CA . ASN B 1 158 ? -0.61 -1.938 18.484 1 94.75 158 ASN B CA 1
ATOM 4037 C C . ASN B 1 158 ? 0.474 -2.961 18.156 1 94.75 158 ASN B C 1
ATOM 4039 O O . ASN B 1 158 ? 0.172 -4.07 17.703 1 94.75 158 ASN B O 1
ATOM 4043 N N . ASN B 1 159 ? 1.702 -2.627 18.312 1 96.62 159 ASN B N 1
ATOM 4044 C CA . ASN B 1 159 ? 2.816 -3.531 18.047 1 96.62 159 ASN B CA 1
ATOM 4045 C C . ASN B 1 159 ? 3.777 -3.604 19.234 1 96.62 159 ASN B C 1
ATOM 4047 O O . ASN B 1 159 ? 4.988 -3.711 19.047 1 96.62 159 ASN B O 1
ATOM 4051 N N . ALA B 1 160 ? 3.246 -3.506 20.344 1 97.25 160 ALA B N 1
ATOM 4052 C CA . ALA B 1 160 ? 4.023 -3.588 21.578 1 97.25 160 ALA B CA 1
ATOM 4053 C C . ALA B 1 160 ? 4.586 -4.992 21.781 1 97.25 160 ALA B C 1
ATOM 4055 O O . ALA B 1 160 ? 5.527 -5.184 22.562 1 97.25 160 ALA B O 1
ATOM 4056 N N . PHE B 1 161 ? 3.992 -5.922 21.109 1 98.06 161 PHE B N 1
ATOM 4057 C CA . PHE B 1 161 ? 4.457 -7.305 21.188 1 98.06 161 PHE B CA 1
ATOM 4058 C C . PHE B 1 161 ? 4.758 -7.855 19.797 1 98.06 161 PHE B C 1
ATOM 4060 O O . PHE B 1 161 ? 4.148 -7.438 18.812 1 98.06 161 PHE B O 1
ATOM 4067 N N . CYS B 1 162 ? 5.68 -8.812 19.812 1 98.06 162 CYS B N 1
ATOM 4068 C CA . CYS B 1 162 ? 6.117 -9.43 18.578 1 98.06 162 CYS B CA 1
ATOM 4069 C C . CYS B 1 162 ? 5.066 -10.398 18.047 1 98.06 162 CYS B C 1
ATOM 4071 O O . CYS B 1 162 ? 4.66 -11.32 18.75 1 98.06 162 CYS B O 1
ATOM 4073 N N . GLY B 1 163 ? 4.664 -10.219 16.859 1 96.94 163 GLY B N 1
ATOM 4074 C CA . GLY B 1 163 ? 3.676 -11.094 16.25 1 96.94 163 GLY B CA 1
ATOM 4075 C C . GLY B 1 163 ? 4.16 -12.523 16.094 1 96.94 163 GLY B C 1
ATOM 4076 O O . GLY B 1 163 ? 3.354 -13.461 16.078 1 96.94 163 GLY B O 1
ATOM 4077 N N . LYS B 1 164 ? 5.398 -12.695 16.016 1 96.69 164 LYS B N 1
ATOM 4078 C CA . LYS B 1 164 ? 5.988 -14.008 15.758 1 96.69 164 LYS B CA 1
ATOM 4079 C C . LYS B 1 164 ? 6.121 -14.805 17.047 1 96.69 164 LYS B C 1
ATOM 4081 O O . LYS B 1 164 ? 5.754 -15.984 17.109 1 96.69 164 LYS B O 1
ATOM 4086 N N . CYS B 1 165 ? 6.562 -14.164 18.156 1 97.56 165 CYS B N 1
ATOM 4087 C CA . CYS B 1 165 ? 6.883 -14.977 19.328 1 97.56 165 CYS B CA 1
ATOM 4088 C C . CYS B 1 165 ? 6.156 -14.461 20.578 1 97.56 165 CYS B C 1
ATOM 4090 O O . CYS B 1 165 ? 6.258 -15.047 21.641 1 97.56 165 CYS B O 1
ATOM 4092 N N . GLY B 1 166 ? 5.562 -13.305 20.484 1 96.94 166 GLY B N 1
ATOM 4093 C CA . GLY B 1 166 ? 4.73 -12.82 21.562 1 96.94 166 GLY B CA 1
ATOM 4094 C C . GLY B 1 166 ? 5.496 -11.992 22.578 1 96.94 166 GLY B C 1
ATOM 4095 O O . GLY B 1 166 ? 4.906 -11.453 23.516 1 96.94 166 GLY B O 1
ATOM 4096 N N . SER B 1 167 ? 6.77 -11.82 22.406 1 98 167 SER B N 1
ATOM 4097 C CA . SER B 1 167 ? 7.582 -11.055 23.344 1 98 167 SER B CA 1
ATOM 4098 C C . SER B 1 167 ? 7.43 -9.555 23.125 1 98 167 SER B C 1
ATOM 4100 O O . SER B 1 167 ? 7.008 -9.125 22.047 1 98 167 SER B O 1
ATOM 4102 N N . PRO B 1 168 ? 7.785 -8.797 24.109 1 97.88 168 PRO B N 1
ATOM 4103 C CA . PRO B 1 168 ? 7.703 -7.344 23.953 1 97.88 168 PRO B CA 1
ATOM 4104 C C . PRO B 1 168 ? 8.664 -6.805 22.891 1 97.88 168 PRO B C 1
ATOM 4106 O O . PRO B 1 168 ? 9.734 -7.379 22.672 1 97.88 168 PRO B O 1
ATOM 4109 N N . THR B 1 169 ? 8.195 -5.789 22.234 1 98.06 169 THR B N 1
ATOM 4110 C CA . THR B 1 169 ? 9.055 -5.094 21.281 1 98.06 169 THR B CA 1
ATOM 4111 C C . THR B 1 169 ? 9.469 -3.727 21.812 1 98.06 169 THR B C 1
ATOM 4113 O O . THR B 1 169 ? 8.82 -3.188 22.719 1 98.06 169 THR B O 1
ATOM 4116 N N . GLU B 1 170 ? 10.562 -3.207 21.328 1 97.25 170 GLU B N 1
ATOM 4117 C CA . GLU B 1 170 ? 11.062 -1.895 21.719 1 97.25 170 GLU B CA 1
ATOM 4118 C C . GLU B 1 170 ? 11.172 -0.955 20.531 1 97.25 170 GLU B C 1
ATOM 4120 O O . GLU B 1 170 ? 11.648 -1.354 19.453 1 97.25 170 GLU B O 1
ATOM 4125 N N . ARG B 1 171 ? 10.75 0.231 20.766 1 96.31 171 ARG B N 1
ATOM 4126 C CA . ARG B 1 171 ? 10.797 1.207 19.688 1 96.31 171 ARG B CA 1
ATOM 4127 C C . ARG B 1 171 ? 12.172 1.872 19.609 1 96.31 171 ARG B C 1
ATOM 4129 O O . ARG B 1 171 ? 12.883 1.957 20.609 1 96.31 171 ARG B O 1
ATOM 4136 N N . ASN B 1 172 ? 12.531 2.361 18.438 1 96.5 172 ASN B N 1
ATOM 4137 C CA . ASN B 1 172 ? 13.734 3.182 18.297 1 96.5 172 ASN B CA 1
ATOM 4138 C C . ASN B 1 172 ? 13.453 4.641 18.656 1 96.5 172 ASN B C 1
ATOM 4140 O O . ASN B 1 172 ? 12.336 4.988 19.047 1 96.5 172 ASN B O 1
ATOM 4144 N N . ALA B 1 173 ? 14.445 5.496 18.578 1 96.12 173 ALA B N 1
ATOM 4145 C CA . ALA B 1 173 ? 14.328 6.891 19.016 1 96.12 173 ALA B CA 1
ATOM 4146 C C . ALA B 1 173 ? 13.344 7.652 18.125 1 96.12 173 ALA B C 1
ATOM 4148 O O . ALA B 1 173 ? 12.562 8.477 18.625 1 96.12 173 ALA B O 1
ATOM 4149 N N . ALA B 1 174 ? 13.336 7.367 16.828 1 97.38 174 ALA B N 1
ATOM 4150 C CA . ALA B 1 174 ? 12.484 8.094 15.891 1 97.38 174 ALA B CA 1
ATOM 4151 C C . ALA B 1 174 ? 11.039 7.617 15.977 1 97.38 174 ALA B C 1
ATOM 4153 O O . ALA B 1 174 ? 10.133 8.281 15.469 1 97.38 174 ALA B O 1
ATOM 4154 N N . GLY B 1 175 ? 10.812 6.43 16.547 1 97.12 175 GLY B N 1
ATOM 4155 C CA . GLY B 1 175 ? 9.477 5.875 16.688 1 97.12 175 GLY B CA 1
ATOM 4156 C C . GLY B 1 175 ? 8.992 5.152 15.445 1 97.12 175 GLY B C 1
ATOM 4157 O O . GLY B 1 175 ? 7.801 4.867 15.305 1 97.12 175 GLY B O 1
ATOM 4158 N N . HIS B 1 176 ? 9.891 4.824 14.516 1 97.5 176 HIS B N 1
ATOM 4159 C CA . HIS B 1 176 ? 9.484 4.262 13.234 1 97.5 176 HIS B CA 1
ATOM 4160 C C . HIS B 1 176 ? 9.953 2.818 13.094 1 97.5 176 HIS B C 1
ATOM 4162 O O . HIS B 1 176 ? 9.93 2.262 11.992 1 97.5 176 HIS B O 1
ATOM 4168 N N . LEU B 1 177 ? 10.375 2.232 14.133 1 96.94 177 LEU B N 1
ATOM 4169 C CA . LEU B 1 177 ? 10.859 0.855 14.164 1 96.94 177 LEU B CA 1
ATOM 4170 C C . LEU B 1 177 ? 10.664 0.243 15.547 1 96.94 177 LEU B C 1
ATOM 4172 O O . LEU B 1 177 ? 10.859 0.917 16.562 1 96.94 177 LEU B O 1
ATOM 4176 N N . ARG B 1 178 ? 10.242 -1 15.57 1 97.75 178 ARG B N 1
ATOM 4177 C CA . ARG B 1 178 ? 10.242 -1.765 16.812 1 97.75 178 ARG B CA 1
ATOM 4178 C C . ARG B 1 178 ? 10.961 -3.1 16.641 1 97.75 178 ARG B C 1
ATOM 4180 O O . ARG B 1 178 ? 10.812 -3.758 15.609 1 97.75 178 ARG B O 1
ATOM 4187 N N . ARG B 1 179 ? 11.719 -3.457 17.578 1 97.88 179 ARG B N 1
ATOM 4188 C CA . ARG B 1 179 ? 12.492 -4.699 17.531 1 97.88 179 ARG B CA 1
ATOM 4189 C C . ARG B 1 179 ? 12.117 -5.621 18.688 1 97.88 179 ARG B C 1
ATOM 4191 O O . ARG B 1 179 ? 11.953 -5.172 19.812 1 97.88 179 ARG B O 1
ATOM 4198 N N . CYS B 1 180 ? 11.906 -6.84 18.328 1 98.06 180 CYS B N 1
ATOM 4199 C CA . CYS B 1 180 ? 11.609 -7.832 19.359 1 98.06 180 CYS B CA 1
ATOM 4200 C C . CYS B 1 180 ? 12.844 -8.109 20.203 1 98.06 180 CYS B C 1
ATOM 4202 O O . CYS B 1 180 ? 13.93 -8.336 19.672 1 98.06 180 CYS B O 1
ATOM 4204 N N . SER B 1 181 ? 12.695 -8.18 21.391 1 95.75 181 SER B N 1
ATOM 4205 C CA . SER B 1 181 ? 13.789 -8.406 22.328 1 95.75 181 SER B CA 1
ATOM 4206 C C . SER B 1 181 ? 14.195 -9.875 22.375 1 95.75 181 SER B C 1
ATOM 4208 O O . SER B 1 181 ? 15.281 -10.219 22.844 1 95.75 181 SER B O 1
ATOM 4210 N N . SER B 1 182 ? 13.375 -10.68 21.859 1 97 182 SER B N 1
ATOM 4211 C CA . SER B 1 182 ? 13.602 -12.117 21.953 1 97 182 SER B CA 1
ATOM 4212 C C . SER B 1 182 ? 14.125 -12.688 20.641 1 97 182 SER B C 1
ATOM 4214 O O . SER B 1 182 ? 15.211 -13.273 20.609 1 97 182 SER B O 1
ATOM 4216 N N . CYS B 1 183 ? 13.453 -12.508 19.547 1 96.81 183 CYS B N 1
ATOM 4217 C CA . CYS B 1 183 ? 13.836 -13.156 18.297 1 96.81 183 CYS B CA 1
ATOM 4218 C C . CYS B 1 183 ? 14.5 -12.172 17.359 1 96.81 183 CYS B C 1
ATOM 4220 O O . CYS B 1 183 ? 14.859 -12.523 16.234 1 96.81 183 CYS B O 1
ATOM 4222 N N . ASN B 1 184 ? 14.5 -10.891 17.641 1 96.38 184 ASN B N 1
ATOM 4223 C CA . ASN B 1 184 ? 15.211 -9.828 16.938 1 96.38 184 ASN B CA 1
ATOM 4224 C C . ASN B 1 184 ? 14.492 -9.414 15.664 1 96.38 184 ASN B C 1
ATOM 4226 O O . ASN B 1 184 ? 15.039 -8.68 14.844 1 96.38 184 ASN B O 1
ATOM 4230 N N . MET B 1 185 ? 13.328 -9.875 15.523 1 95.88 185 MET B N 1
ATOM 4231 C CA . MET B 1 185 ? 12.539 -9.422 14.383 1 95.88 185 MET B CA 1
ATOM 4232 C C . MET B 1 185 ? 12.281 -7.922 14.461 1 95.88 185 MET B C 1
ATOM 4234 O O . MET B 1 185 ? 11.969 -7.398 15.539 1 95.88 185 MET B O 1
ATOM 4238 N N . THR B 1 186 ? 12.445 -7.254 13.344 1 96.12 186 THR B N 1
ATOM 4239 C CA . THR B 1 186 ? 12.203 -5.816 13.258 1 96.12 186 THR B CA 1
ATOM 4240 C C . THR B 1 186 ? 10.891 -5.523 12.539 1 96.12 186 THR B C 1
ATOM 4242 O O . THR B 1 186 ? 10.594 -6.137 11.508 1 96.12 186 THR B O 1
ATOM 4245 N N . HIS B 1 187 ? 10.156 -4.625 13.117 1 94.5 187 HIS B N 1
ATOM 4246 C CA . HIS B 1 187 ? 8.883 -4.215 12.547 1 94.5 187 HIS B CA 1
ATOM 4247 C C . HIS B 1 187 ? 8.891 -2.734 12.18 1 94.5 187 HIS B C 1
ATOM 4249 O O . HIS B 1 187 ? 9.461 -1.913 12.906 1 94.5 187 HIS B O 1
ATOM 4255 N N . TYR B 1 188 ? 8.289 -2.414 11.117 1 96.19 188 TYR B N 1
ATOM 4256 C CA . TYR B 1 188 ? 8.156 -1.044 10.641 1 96.19 188 TYR B CA 1
ATOM 4257 C C . TYR B 1 188 ? 6.688 -0.682 10.414 1 96.19 188 TYR B C 1
ATOM 4259 O O . TYR B 1 188 ? 5.891 -1.527 10.008 1 96.19 188 TYR B O 1
ATOM 4267 N N . PRO B 1 189 ? 6.316 0.554 10.711 1 96.44 189 PRO B N 1
ATOM 4268 C CA . PRO B 1 189 ? 4.961 0.962 10.328 1 96.44 189 PRO B CA 1
ATOM 4269 C C . PRO B 1 189 ? 4.762 1.031 8.82 1 96.44 189 PRO B C 1
ATOM 4271 O O . PRO B 1 189 ? 5.688 1.401 8.086 1 96.44 189 PRO B O 1
ATOM 4274 N N . SER B 1 190 ? 3.609 0.675 8.367 1 94.75 190 SER B N 1
ATOM 4275 C CA . SER B 1 190 ? 3.295 0.729 6.941 1 94.75 190 SER B CA 1
ATOM 4276 C C . SER B 1 190 ? 1.816 1.027 6.715 1 94.75 190 SER B C 1
ATOM 4278 O O . SER B 1 190 ? 0.98 0.739 7.57 1 94.75 190 SER B O 1
ATOM 4280 N N . ALA B 1 191 ? 1.562 1.658 5.617 1 96.31 191 ALA B N 1
ATOM 4281 C CA . ALA B 1 191 ? 0.174 1.89 5.219 1 96.31 191 ALA B CA 1
ATOM 4282 C C . ALA B 1 191 ? -0.387 0.689 4.465 1 96.31 191 ALA B C 1
ATOM 4284 O O . ALA B 1 191 ? 0.349 -0.014 3.768 1 96.31 191 ALA B O 1
ATOM 4285 N N . ILE B 1 192 ? -1.632 0.462 4.602 1 96.56 192 ILE B N 1
ATOM 4286 C CA . ILE B 1 192 ? -2.322 -0.585 3.855 1 96.56 192 ILE B CA 1
ATOM 4287 C C . ILE B 1 192 ? -2.834 -0.023 2.529 1 96.56 192 ILE B C 1
ATOM 4289 O O . ILE B 1 192 ? -3.547 0.981 2.51 1 96.56 192 ILE B O 1
ATOM 4293 N N . PRO B 1 193 ? -2.467 -0.653 1.435 1 97.81 193 PRO B N 1
ATOM 4294 C CA . PRO B 1 193 ? -2.977 -0.142 0.16 1 97.81 193 PRO B CA 1
ATOM 4295 C C . PRO B 1 193 ? -4.488 -0.32 0.016 1 97.81 193 PRO B C 1
ATOM 4297 O O . PRO B 1 193 ? -5.027 -1.369 0.378 1 97.81 193 PRO B O 1
ATOM 4300 N N . VAL B 1 194 ? -5.133 0.695 -0.457 1 98.31 194 VAL B N 1
ATOM 4301 C CA . VAL B 1 194 ? -6.566 0.713 -0.73 1 98.31 194 VAL B CA 1
ATOM 4302 C C . VAL B 1 194 ? -6.816 1.23 -2.145 1 98.31 194 VAL B C 1
ATOM 4304 O O . VAL B 1 194 ? -6.219 2.223 -2.564 1 98.31 194 VAL B O 1
ATOM 4307 N N . GLY B 1 195 ? -7.598 0.488 -2.902 1 98.44 195 GLY B N 1
ATOM 4308 C CA . GLY B 1 195 ? -8.109 1.038 -4.148 1 98.44 195 GLY B CA 1
ATOM 4309 C C . GLY B 1 195 ? -9.398 1.815 -3.975 1 98.44 195 GLY B C 1
ATOM 4310 O O . GLY B 1 195 ? -10.359 1.313 -3.383 1 98.44 195 GLY B O 1
ATOM 4311 N N . ILE B 1 196 ? -9.43 3.006 -4.336 1 98.75 196 ILE B N 1
ATOM 4312 C CA . ILE B 1 196 ? -10.641 3.807 -4.41 1 98.75 196 ILE B CA 1
ATOM 4313 C C . ILE B 1 196 ? -10.883 4.246 -5.852 1 98.75 196 ILE B C 1
ATOM 4315 O O . ILE B 1 196 ? -9.969 4.727 -6.523 1 98.75 196 ILE B O 1
ATOM 4319 N N . VAL B 1 197 ? -12.141 4.059 -6.363 1 98.81 197 VAL B N 1
ATOM 4320 C CA . VAL B 1 197 ? -12.305 4.156 -7.812 1 98.81 197 VAL B CA 1
ATOM 4321 C C . VAL B 1 197 ? -13.617 4.863 -8.141 1 98.81 197 VAL B C 1
ATOM 4323 O O . VAL B 1 197 ? -14.633 4.629 -7.488 1 98.81 197 VAL B O 1
ATOM 4326 N N . LEU B 1 198 ? -13.508 5.789 -9 1 98.88 198 LEU B N 1
ATOM 4327 C CA . LEU B 1 198 ? -14.68 6.352 -9.664 1 98.88 198 LEU B CA 1
ATOM 4328 C C . LEU B 1 198 ? -14.977 5.605 -10.953 1 98.88 198 LEU B C 1
ATOM 4330 O O . LEU B 1 198 ? -14.18 5.629 -11.891 1 98.88 198 LEU B O 1
ATOM 4334 N N . VAL B 1 199 ? -16.094 4.949 -11.047 1 98.88 199 VAL B N 1
ATOM 4335 C CA . VAL B 1 199 ? -16.516 4.199 -12.227 1 98.88 199 VAL B CA 1
ATOM 4336 C C . VAL B 1 199 ? -17.406 5.074 -13.102 1 98.88 199 VAL B C 1
ATOM 4338 O O . VAL B 1 199 ? -18.422 5.602 -12.633 1 98.88 199 VAL B O 1
ATOM 4341 N N . THR B 1 200 ? -17.047 5.254 -14.297 1 98.75 200 THR B N 1
ATOM 4342 C CA . THR B 1 200 ? -17.828 6.059 -15.242 1 98.75 200 THR B CA 1
ATOM 4343 C C . THR B 1 200 ? -18.234 5.223 -16.438 1 98.75 200 THR B C 1
ATOM 4345 O O . THR B 1 200 ? -17.609 4.215 -16.766 1 98.75 200 THR B O 1
ATOM 4348 N N . ASP B 1 201 ? -19.312 5.523 -17.078 1 98.25 201 ASP B N 1
ATOM 4349 C CA . ASP B 1 201 ? -19.703 4.867 -18.328 1 98.25 201 ASP B CA 1
ATOM 4350 C C . ASP B 1 201 ? -18.812 5.324 -19.484 1 98.25 201 ASP B C 1
ATOM 4352 O O . ASP B 1 201 ? -18.125 6.34 -19.375 1 98.25 201 ASP B O 1
ATOM 4356 N N . PRO B 1 202 ? -18.828 4.648 -20.578 1 96.62 202 PRO B N 1
ATOM 4357 C CA . PRO B 1 202 ? -17.922 4.965 -21.688 1 96.62 202 PRO B CA 1
ATOM 4358 C C . PRO B 1 202 ? -18.141 6.363 -22.25 1 96.62 202 PRO B C 1
ATOM 4360 O O . PRO B 1 202 ? -17.203 6.984 -22.75 1 96.62 202 PRO B O 1
ATOM 4363 N N . SER B 1 203 ? -19.328 6.887 -22.125 1 96.62 203 SER B N 1
ATOM 4364 C CA . SER B 1 203 ? -19.641 8.211 -22.656 1 96.62 203 SER B CA 1
ATOM 4365 C C . SER B 1 203 ? -19.266 9.305 -21.656 1 96.62 203 SER B C 1
ATOM 4367 O O . SER B 1 203 ? -19.344 10.492 -21.969 1 96.62 203 SER B O 1
ATOM 4369 N N . HIS B 1 204 ? -18.875 8.859 -20.484 1 96.38 204 HIS B N 1
ATOM 4370 C CA . HIS B 1 204 ? -18.484 9.773 -19.422 1 96.38 204 HIS B CA 1
ATOM 4371 C C . HIS B 1 204 ? -19.625 10.727 -19.047 1 96.38 204 HIS B C 1
ATOM 4373 O O . HIS B 1 204 ? -19.406 11.93 -18.922 1 96.38 204 HIS B O 1
ATOM 4379 N N . GLN B 1 205 ? -20.812 10.195 -18.953 1 97.81 205 GLN B N 1
ATOM 4380 C CA . GLN B 1 205 ? -21.984 11 -18.625 1 97.81 205 GLN B CA 1
ATOM 4381 C C . GLN B 1 205 ? -22.578 10.586 -17.281 1 97.81 205 GLN B C 1
ATOM 4383 O O . GLN B 1 205 ? -23.391 11.305 -16.719 1 97.81 205 GLN B O 1
ATOM 4388 N N . ASN B 1 206 ? -22.203 9.398 -16.859 1 98.62 206 ASN B N 1
ATOM 4389 C CA . ASN B 1 206 ? -22.688 8.852 -15.594 1 98.62 206 ASN B CA 1
ATOM 4390 C C . ASN B 1 206 ? -21.562 8.242 -14.781 1 98.62 206 ASN B C 1
ATOM 4392 O O . ASN B 1 206 ? -20.594 7.723 -15.336 1 98.62 206 ASN B O 1
ATOM 4396 N N . ILE B 1 207 ? -21.688 8.297 -13.477 1 98.81 207 ILE B N 1
ATOM 4397 C CA . ILE B 1 207 ? -20.719 7.629 -12.609 1 98.81 207 ILE B CA 1
ATOM 4398 C C . ILE B 1 207 ? -21.453 6.824 -11.547 1 98.81 207 ILE B C 1
ATOM 4400 O O . ILE B 1 207 ? -22.609 7.109 -11.234 1 98.81 207 ILE B O 1
ATOM 4404 N N . VAL B 1 208 ? -20.797 5.785 -11.031 1 98.81 208 VAL B N 1
ATOM 4405 C CA . VAL B 1 208 ? -21.328 4.988 -9.922 1 98.81 208 VAL B CA 1
ATOM 4406 C C . VAL B 1 208 ? -20.797 5.547 -8.602 1 98.81 208 VAL B C 1
ATOM 4408 O O . VAL B 1 208 ? -19.594 5.734 -8.43 1 98.81 208 VAL B O 1
ATOM 4411 N N . LEU B 1 209 ? -21.656 5.906 -7.672 1 98.69 209 LEU B N 1
ATOM 4412 C CA . LEU B 1 209 ? -21.312 6.215 -6.293 1 98.69 209 LEU B CA 1
ATOM 4413 C C . LEU B 1 209 ? -22.062 5.309 -5.324 1 98.69 209 LEU B C 1
ATOM 4415 O O . LEU B 1 209 ? -23.125 4.77 -5.668 1 98.69 209 LEU B O 1
ATOM 4419 N N . VAL B 1 210 ? -21.453 5.152 -4.199 1 98.44 210 VAL B N 1
ATOM 4420 C CA . VAL B 1 210 ? -22.016 4.211 -3.236 1 98.44 210 VAL B CA 1
ATOM 4421 C C . VAL B 1 210 ? -22.203 4.898 -1.888 1 98.44 210 VAL B C 1
ATOM 4423 O O . VAL B 1 210 ? -21.625 5.957 -1.635 1 98.44 210 VAL B O 1
ATOM 4426 N N . ARG B 1 211 ? -23.078 4.305 -1.097 1 95.94 211 ARG B N 1
ATOM 4427 C CA . ARG B 1 211 ? -23.359 4.781 0.254 1 95.94 211 ARG B CA 1
ATOM 4428 C C . ARG B 1 211 ? -23.25 3.646 1.269 1 95.94 211 ARG B C 1
ATOM 4430 O O . ARG B 1 211 ? -23.781 2.559 1.054 1 95.94 211 ARG B O 1
ATOM 4437 N N . GLN B 1 212 ? -22.453 3.906 2.279 1 92.19 212 GLN B N 1
ATOM 4438 C CA . GLN B 1 212 ? -22.344 2.967 3.391 1 92.19 212 GLN B CA 1
ATOM 4439 C C . GLN B 1 212 ? -23.25 3.379 4.547 1 92.19 212 GLN B C 1
ATOM 4441 O O . GLN B 1 212 ? -23.562 4.562 4.707 1 92.19 212 GLN B O 1
ATOM 4446 N N . PRO B 1 213 ? -23.641 2.436 5.398 1 87.19 213 PRO B N 1
ATOM 4447 C CA . PRO B 1 213 ? -24.562 2.734 6.496 1 87.19 213 PRO B CA 1
ATOM 4448 C C . PRO B 1 213 ? -24.016 3.789 7.457 1 87.19 213 PRO B C 1
ATOM 4450 O O . PRO B 1 213 ? -24.781 4.598 7.984 1 87.19 213 PRO B O 1
ATOM 4453 N N . ARG B 1 214 ? -22.781 3.842 7.688 1 82.44 214 ARG B N 1
ATOM 4454 C CA . ARG B 1 214 ? -22.188 4.734 8.68 1 82.44 214 ARG B CA 1
ATOM 4455 C C . ARG B 1 214 ? -22.109 6.164 8.156 1 82.44 214 ARG B C 1
ATOM 4457 O O . ARG B 1 214 ? -21.875 7.102 8.922 1 82.44 214 ARG B O 1
ATOM 4464 N N . GLN B 1 215 ? -22.312 6.379 6.895 1 83.5 215 GLN B N 1
ATOM 4465 C CA . GLN B 1 215 ? -22.219 7.707 6.301 1 83.5 215 GLN B CA 1
ATOM 4466 C C . GLN B 1 215 ? -23.469 8.531 6.566 1 83.5 215 GLN B C 1
ATOM 4468 O O . GLN B 1 215 ? -24.562 7.98 6.66 1 83.5 215 GLN B O 1
ATOM 4473 N N . PRO B 1 216 ? -23.281 9.836 6.727 1 85.88 216 PRO B N 1
ATOM 4474 C CA . PRO B 1 216 ? -24.469 10.68 6.879 1 85.88 216 PRO B CA 1
ATOM 4475 C C . PRO B 1 216 ? -25.469 10.516 5.734 1 85.88 216 PRO B C 1
ATOM 4477 O O . PRO B 1 216 ? -25.062 10.211 4.605 1 85.88 216 PRO B O 1
ATOM 4480 N N . PRO B 1 217 ? -26.688 10.719 6.074 1 87.62 217 PRO B N 1
ATOM 4481 C CA . PRO B 1 217 ? -27.703 10.594 5.023 1 87.62 217 PRO B CA 1
ATOM 4482 C C . PRO B 1 217 ? -27.422 11.5 3.826 1 87.62 217 PRO B C 1
ATOM 4484 O O . PRO B 1 217 ? -27.031 12.656 4 1 87.62 217 PRO B O 1
ATOM 4487 N N . GLY B 1 218 ? -27.547 10.906 2.674 1 90.44 218 GLY B N 1
ATOM 4488 C CA . GLY B 1 218 ? -27.406 11.664 1.444 1 90.44 218 GLY B CA 1
ATOM 4489 C C . GLY B 1 218 ? -26 11.625 0.88 1 90.44 218 GLY B C 1
ATOM 4490 O O . GLY B 1 218 ? -25.766 11.992 -0.276 1 90.44 218 GLY B O 1
ATOM 4491 N N . MET B 1 219 ? -25.094 11.195 1.661 1 92.69 219 MET B N 1
ATOM 4492 C CA . MET B 1 219 ? -23.719 11.188 1.178 1 92.69 219 MET B CA 1
ATOM 4493 C C . MET B 1 219 ? -23.438 9.945 0.338 1 92.69 219 MET B C 1
ATOM 4495 O O . MET B 1 219 ? -23.797 8.836 0.729 1 92.69 219 MET B O 1
ATOM 4499 N N . TYR B 1 220 ? -22.922 10.148 -0.814 1 96.25 220 TYR B N 1
ATOM 4500 C CA . TYR B 1 220 ? -22.406 9.094 -1.674 1 96.25 220 TYR B CA 1
ATOM 4501 C C . TYR B 1 220 ? -20.922 9.312 -1.979 1 96.25 220 TYR B C 1
ATOM 4503 O O . TYR B 1 220 ? -20.469 10.453 -2.08 1 96.25 220 TYR B O 1
ATOM 4511 N N . SER B 1 221 ? -20.203 8.289 -2.018 1 97.38 221 SER B N 1
ATOM 4512 C CA . SER B 1 221 ? -18.766 8.344 -2.277 1 97.38 221 SER B CA 1
ATOM 4513 C C . SER B 1 221 ? -18.344 7.27 -3.271 1 97.38 221 SER B C 1
ATOM 4515 O O . SER B 1 221 ? -19.188 6.539 -3.797 1 97.38 221 SER B O 1
ATOM 4517 N N . CYS B 1 222 ? -17.078 7.238 -3.596 1 98.5 222 CYS B N 1
ATOM 4518 C CA . CYS B 1 222 ? -16.531 6.277 -4.547 1 98.5 222 CYS B CA 1
ATOM 4519 C C . CYS B 1 222 ? -16.438 4.887 -3.932 1 98.5 222 CYS B C 1
ATOM 4521 O O . CYS B 1 222 ? -16.453 4.742 -2.707 1 98.5 222 CYS B O 1
ATOM 4523 N N . ILE B 1 223 ? -16.406 3.891 -4.781 1 98.56 223 ILE B N 1
ATOM 4524 C CA . ILE B 1 223 ? -16.156 2.52 -4.348 1 98.56 223 ILE B CA 1
ATOM 4525 C C . ILE B 1 223 ? -14.719 2.389 -3.852 1 98.56 223 ILE B C 1
ATOM 4527 O O . ILE B 1 223 ? -13.789 2.904 -4.477 1 98.56 223 ILE B O 1
ATOM 4531 N N . ALA B 1 224 ? -14.547 1.78 -2.721 1 97.69 224 ALA B N 1
ATOM 4532 C CA . ALA B 1 224 ? -13.195 1.613 -2.18 1 97.69 224 ALA B CA 1
ATOM 4533 C C . ALA B 1 224 ? -13.078 0.304 -1.405 1 97.69 224 ALA B C 1
ATOM 4535 O O . ALA B 1 224 ? -14.062 -0.199 -0.865 1 97.69 224 ALA B O 1
ATOM 4536 N N . GLY B 1 225 ? -11.836 -0.205 -1.346 1 97.25 225 GLY B N 1
ATOM 4537 C CA . GLY B 1 225 ? -11.562 -1.4 -0.563 1 97.25 225 GLY B CA 1
ATOM 4538 C C . GLY B 1 225 ? -10.078 -1.701 -0.437 1 97.25 225 GLY B C 1
ATOM 4539 O O . GLY B 1 225 ? -9.273 -1.239 -1.248 1 97.25 225 GLY B O 1
ATOM 4540 N N . PHE B 1 226 ? -9.781 -2.504 0.487 1 97.5 226 PHE B N 1
ATOM 4541 C CA . PHE B 1 226 ? -8.398 -2.879 0.754 1 97.5 226 PHE B CA 1
ATOM 4542 C C . PHE B 1 226 ? -7.871 -3.811 -0.33 1 97.5 226 PHE B C 1
ATOM 4544 O O . PHE B 1 226 ? -8.609 -4.645 -0.854 1 97.5 226 PHE B O 1
ATOM 4551 N N . SER B 1 227 ? -6.605 -3.613 -0.631 1 97.44 227 SER B N 1
ATOM 4552 C CA . SER B 1 227 ? -5.941 -4.555 -1.529 1 97.44 227 SER B CA 1
ATOM 4553 C C . SER B 1 227 ? -5.629 -5.867 -0.821 1 97.44 227 SER B C 1
ATOM 4555 O O . SER B 1 227 ? -5.188 -5.871 0.329 1 97.44 227 SER B O 1
ATOM 4557 N N . ASP B 1 228 ? -5.898 -6.961 -1.499 1 96.38 228 ASP B N 1
ATOM 4558 C CA . ASP B 1 228 ? -5.488 -8.266 -0.985 1 96.38 228 ASP B CA 1
ATOM 4559 C C . ASP B 1 228 ? -4.035 -8.57 -1.345 1 96.38 228 ASP B C 1
ATOM 4561 O O . ASP B 1 228 ? -3.535 -8.094 -2.367 1 96.38 228 ASP B O 1
ATOM 4565 N N . VAL B 1 229 ? -3.479 -9.367 -0.555 1 96.38 229 VAL B N 1
ATOM 4566 C CA . VAL B 1 229 ? -2.125 -9.828 -0.839 1 96.38 229 VAL B CA 1
ATOM 4567 C C . VAL B 1 229 ? -2.1 -10.57 -2.174 1 96.38 229 VAL B C 1
ATOM 4569 O O . VAL B 1 229 ? -2.982 -11.383 -2.455 1 96.38 229 VAL B O 1
ATOM 4572 N N . GLY B 1 230 ? -1.106 -10.211 -2.982 1 96.12 230 GLY B N 1
ATOM 4573 C CA . GLY B 1 230 ? -0.967 -10.875 -4.27 1 96.12 230 GLY B CA 1
ATOM 4574 C C . GLY B 1 230 ? -1.662 -10.133 -5.398 1 96.12 230 GLY B C 1
ATOM 4575 O O . GLY B 1 230 ? -1.549 -10.523 -6.562 1 96.12 230 GLY B O 1
ATOM 4576 N N . GLU B 1 231 ? -2.334 -9.094 -5.102 1 96.06 231 GLU B N 1
ATOM 4577 C CA . GLU B 1 231 ? -3.039 -8.312 -6.113 1 96.06 231 GLU B CA 1
ATOM 4578 C C . GLU B 1 231 ? -2.203 -7.125 -6.57 1 96.06 231 GLU B C 1
ATOM 4580 O O . GLU B 1 231 ? -1.455 -6.543 -5.781 1 96.06 231 GLU B O 1
ATOM 4585 N N . SER B 1 232 ? -2.35 -6.84 -7.824 1 96.06 232 SER B N 1
ATOM 4586 C CA . SER B 1 232 ? -1.995 -5.496 -8.266 1 96.06 232 SER B CA 1
ATOM 4587 C C . SER B 1 232 ? -3.062 -4.484 -7.859 1 96.06 232 SER B C 1
ATOM 4589 O O . SER B 1 232 ? -4.152 -4.863 -7.426 1 96.06 232 SER B O 1
ATOM 4591 N N . LEU B 1 233 ? -2.748 -3.242 -7.945 1 97.19 233 LEU B N 1
ATOM 4592 C CA . LEU B 1 233 ? -3.742 -2.205 -7.688 1 97.19 233 LEU B CA 1
ATOM 4593 C C . LEU B 1 233 ? -4.941 -2.357 -8.617 1 97.19 233 LEU B C 1
ATOM 4595 O O . LEU B 1 233 ? -6.086 -2.232 -8.188 1 97.19 233 LEU B O 1
ATOM 4599 N N . GLU B 1 234 ? -4.676 -2.623 -9.883 1 96.81 234 GLU B N 1
ATOM 4600 C CA . GLU B 1 234 ? -5.723 -2.793 -10.883 1 96.81 234 GLU B CA 1
ATOM 4601 C C . GLU B 1 234 ? -6.633 -3.967 -10.539 1 96.81 234 GLU B C 1
ATOM 4603 O O . GLU B 1 234 ? -7.859 -3.855 -10.625 1 96.81 234 GLU B O 1
ATOM 4608 N N . ASP B 1 235 ? -6.008 -5.059 -10.086 1 96.44 235 ASP B N 1
ATOM 4609 C CA . ASP B 1 235 ? -6.793 -6.211 -9.656 1 96.44 235 ASP B CA 1
ATOM 4610 C C . ASP B 1 235 ? -7.695 -5.855 -8.477 1 96.44 235 ASP B C 1
ATOM 4612 O O . ASP B 1 235 ? -8.844 -6.312 -8.406 1 96.44 235 ASP B O 1
ATOM 4616 N N . THR B 1 236 ? -7.172 -5.094 -7.555 1 98 236 THR B N 1
ATOM 4617 C CA . THR B 1 236 ? -7.953 -4.656 -6.402 1 98 236 THR B CA 1
ATOM 4618 C C . THR B 1 236 ? -9.203 -3.896 -6.855 1 98 236 THR B C 1
ATOM 4620 O O . THR B 1 236 ? -10.305 -4.16 -6.371 1 98 236 THR B O 1
ATOM 4623 N N . VAL B 1 237 ? -9.023 -2.986 -7.773 1 98.38 237 VAL B N 1
ATOM 4624 C CA . VAL B 1 237 ? -10.125 -2.172 -8.273 1 98.38 237 VAL B CA 1
ATOM 4625 C C . VAL B 1 237 ? -11.164 -3.062 -8.953 1 98.38 237 VAL B C 1
ATOM 4627 O O . VAL B 1 237 ? -12.359 -2.961 -8.672 1 98.38 237 VAL B O 1
ATOM 4630 N N . HIS B 1 238 ? -10.672 -3.965 -9.836 1 98.06 238 HIS B N 1
ATOM 4631 C CA . HIS B 1 238 ? -11.586 -4.902 -10.484 1 98.06 238 HIS B CA 1
ATOM 4632 C C . HIS B 1 238 ? -12.383 -5.699 -9.461 1 98.06 238 HIS B C 1
ATOM 4634 O O . HIS B 1 238 ? -13.609 -5.809 -9.57 1 98.06 238 HIS B O 1
ATOM 4640 N N . ARG B 1 239 ? -11.703 -6.176 -8.492 1 98.06 239 ARG B N 1
ATOM 4641 C CA . ARG B 1 239 ? -12.328 -7.031 -7.496 1 98.06 239 ARG B CA 1
ATOM 4642 C C . ARG B 1 239 ? -13.344 -6.254 -6.668 1 98.06 239 ARG B C 1
ATOM 4644 O O . ARG B 1 239 ? -14.477 -6.707 -6.477 1 98.06 239 ARG B O 1
ATOM 4651 N N . GLU B 1 240 ? -12.977 -5.086 -6.152 1 98.31 240 GLU B N 1
ATOM 4652 C CA . GLU B 1 240 ? -13.836 -4.305 -5.27 1 98.31 240 GLU B CA 1
ATOM 4653 C C . GLU B 1 240 ? -15.117 -3.877 -5.98 1 98.31 240 GLU B C 1
ATOM 4655 O O . GLU B 1 240 ? -16.188 -3.848 -5.375 1 98.31 240 GLU B O 1
ATOM 4660 N N . VAL B 1 241 ? -14.992 -3.523 -7.254 1 98.75 241 VAL B N 1
ATOM 4661 C CA . VAL B 1 241 ? -16.172 -3.133 -8.008 1 98.75 241 VAL B CA 1
ATOM 4662 C C . VAL B 1 241 ? -17.109 -4.332 -8.18 1 98.75 241 VAL B C 1
ATOM 4664 O O . VAL B 1 241 ? -18.312 -4.215 -8 1 98.75 241 VAL B O 1
ATOM 4667 N N . ALA B 1 242 ? -16.547 -5.484 -8.469 1 98.44 242 ALA B N 1
ATOM 4668 C CA . ALA B 1 242 ? -17.344 -6.707 -8.602 1 98.44 242 ALA B CA 1
ATOM 4669 C C . ALA B 1 242 ? -18 -7.078 -7.285 1 98.44 242 ALA B C 1
ATOM 4671 O O . ALA B 1 242 ? -19.188 -7.453 -7.258 1 98.44 242 ALA B O 1
ATOM 4672 N N . GLU B 1 243 ? -17.281 -6.941 -6.215 1 98.19 243 GLU B N 1
ATOM 4673 C CA . GLU B 1 243 ? -17.797 -7.297 -4.898 1 98.19 243 GLU B CA 1
ATOM 4674 C C . GLU B 1 243 ? -18.922 -6.363 -4.473 1 98.19 243 GLU B C 1
ATOM 4676 O O . GLU B 1 243 ? -19.984 -6.816 -4.07 1 98.19 243 GLU B O 1
ATOM 4681 N N . GLU B 1 244 ? -18.688 -5.082 -4.582 1 98.19 244 GLU B N 1
ATOM 4682 C CA . GLU B 1 244 ? -19.547 -4.102 -3.918 1 98.19 244 GLU B CA 1
ATOM 4683 C C . GLU B 1 244 ? -20.781 -3.787 -4.758 1 98.19 244 GLU B C 1
ATOM 4685 O O . GLU B 1 244 ? -21.875 -3.598 -4.215 1 98.19 244 GLU B O 1
ATOM 4690 N N . VAL B 1 245 ? -20.578 -3.742 -6.148 1 98.5 245 VAL B N 1
ATOM 4691 C CA . VAL B 1 245 ? -21.719 -3.248 -6.91 1 98.5 245 VAL B CA 1
ATOM 4692 C C . VAL B 1 245 ? -22.047 -4.227 -8.039 1 98.5 245 VAL B C 1
ATOM 4694 O O . VAL B 1 245 ? -22.953 -3.98 -8.836 1 98.5 245 VAL B O 1
ATOM 4697 N N . GLY B 1 246 ? -21.328 -5.324 -8.281 1 98 246 GLY B N 1
ATOM 4698 C CA . GLY B 1 246 ? -21.719 -6.457 -9.102 1 98 246 GLY B CA 1
ATOM 4699 C C . GLY B 1 246 ? -21.5 -6.227 -10.586 1 98 246 GLY B C 1
ATOM 4700 O O . GLY B 1 246 ? -22.234 -6.754 -11.422 1 98 246 GLY B O 1
ATOM 4701 N N . ILE B 1 247 ? -20.562 -5.398 -10.945 1 97.62 247 ILE B N 1
ATOM 4702 C CA . ILE B 1 247 ? -20.281 -5.203 -12.359 1 97.62 247 ILE B CA 1
ATOM 4703 C C . ILE B 1 247 ? -18.781 -5.309 -12.602 1 97.62 247 ILE B C 1
ATOM 4705 O O . ILE B 1 247 ? -17.984 -5.32 -11.656 1 97.62 247 ILE B O 1
ATOM 4709 N N . GLU B 1 248 ? -18.406 -5.457 -13.852 1 97.06 248 GLU B N 1
ATOM 4710 C CA . GLU B 1 248 ? -17 -5.555 -14.266 1 97.06 248 GLU B CA 1
ATOM 4711 C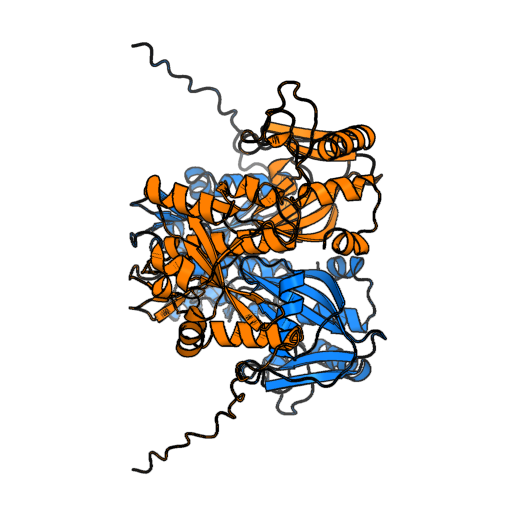 C . GLU B 1 248 ? -16.547 -4.273 -14.953 1 97.06 248 GLU B C 1
ATOM 4713 O O . GLU B 1 248 ? -17.281 -3.678 -15.734 1 97.06 248 GLU B O 1
ATOM 4718 N N . VAL B 1 249 ? -15.336 -3.896 -14.648 1 96.81 249 VAL B N 1
ATOM 4719 C CA . VAL B 1 249 ? -14.781 -2.719 -15.312 1 96.81 249 VAL B CA 1
ATOM 4720 C C . VAL B 1 249 ? -13.805 -3.15 -16.406 1 96.81 249 VAL B C 1
ATOM 4722 O O . VAL B 1 249 ? -13.297 -4.273 -16.391 1 96.81 249 VAL B O 1
ATOM 4725 N N . SER B 1 250 ? -13.562 -2.305 -17.422 1 90.88 250 SER B N 1
ATOM 4726 C CA . SER B 1 250 ? -12.719 -2.648 -18.562 1 90.88 250 SER B CA 1
ATOM 4727 C C . SER B 1 250 ? -11.383 -1.906 -18.5 1 90.88 250 SER B C 1
ATOM 4729 O O . SER B 1 250 ? -10.414 -2.314 -19.141 1 90.88 250 SER B O 1
ATOM 4731 N N . SER B 1 251 ? -11.344 -0.79 -17.875 1 91.38 251 SER B N 1
ATOM 4732 C CA . SER B 1 251 ? -10.125 0.007 -17.797 1 91.38 251 SER B CA 1
ATOM 4733 C C . SER B 1 251 ? -9.961 0.641 -16.422 1 91.38 251 SER B C 1
ATOM 4735 O O . SER B 1 251 ? -10.945 1.061 -15.805 1 91.38 251 SER B O 1
ATOM 4737 N N . VAL B 1 252 ? -8.766 0.564 -15.961 1 95.88 252 VAL B N 1
ATOM 4738 C CA . VAL B 1 252 ? -8.422 1.203 -14.695 1 95.88 252 VAL B CA 1
ATOM 4739 C C . VAL B 1 252 ? -7.246 2.158 -14.898 1 95.88 252 VAL B C 1
ATOM 4741 O O . VAL B 1 252 ? -6.23 1.784 -15.484 1 95.88 252 VAL B O 1
ATOM 4744 N N . ARG B 1 253 ? -7.438 3.381 -14.508 1 95.69 253 ARG B N 1
ATOM 4745 C CA . ARG B 1 253 ? -6.387 4.387 -14.609 1 95.69 253 ARG B CA 1
ATOM 4746 C C . ARG B 1 253 ? -6.117 5.035 -13.25 1 95.69 253 ARG B C 1
ATOM 4748 O O . ARG B 1 253 ? -7.035 5.543 -12.609 1 95.69 253 ARG B O 1
ATOM 4755 N N . TYR B 1 254 ? -4.887 4.98 -12.875 1 97.56 254 TYR B N 1
ATOM 4756 C CA . TYR B 1 254 ? -4.457 5.648 -11.648 1 97.56 254 TYR B CA 1
ATOM 4757 C C . TYR B 1 254 ? -4.5 7.164 -11.812 1 97.56 254 TYR B C 1
ATOM 4759 O O . TYR B 1 254 ? -4.137 7.695 -12.859 1 97.56 254 TYR B O 1
ATOM 4767 N N . VAL B 1 255 ? -4.906 7.887 -10.758 1 97 255 VAL B N 1
ATOM 4768 C CA . VAL B 1 255 ? -5.047 9.336 -10.805 1 97 255 VAL B CA 1
ATOM 4769 C C . VAL B 1 255 ? -4.086 9.984 -9.812 1 97 255 VAL B C 1
ATOM 4771 O O . VAL B 1 255 ? -3.193 10.742 -10.211 1 97 255 VAL B O 1
ATOM 4774 N N . ALA B 1 256 ? -4.234 9.656 -8.547 1 96.31 256 ALA B N 1
ATOM 4775 C CA . ALA B 1 256 ? -3.455 10.188 -7.43 1 96.31 256 ALA B CA 1
ATOM 4776 C C . ALA B 1 256 ? -3.662 9.359 -6.168 1 96.31 256 ALA B C 1
ATOM 4778 O O . ALA B 1 256 ? -4.5 8.453 -6.145 1 96.31 256 ALA B O 1
ATOM 4779 N N . SER B 1 257 ? -2.877 9.656 -5.152 1 96.88 257 SER B N 1
ATOM 4780 C CA . SER B 1 257 ? -3.039 8.906 -3.914 1 96.88 257 SER B CA 1
ATOM 4781 C C . SER B 1 257 ? -3.01 9.82 -2.697 1 96.88 257 SER B C 1
ATOM 4783 O O . SER B 1 257 ? -2.582 10.977 -2.793 1 96.88 257 SER B O 1
ATOM 4785 N N . GLN B 1 258 ? -3.566 9.312 -1.643 1 95.81 258 GLN B N 1
ATOM 4786 C CA . GLN B 1 258 ? -3.693 10.023 -0.374 1 95.81 258 GLN B CA 1
ATOM 4787 C C . GLN B 1 258 ? -3.51 9.07 0.807 1 95.81 258 GLN B C 1
ATOM 4789 O O . GLN B 1 258 ? -4.023 7.949 0.794 1 95.81 258 GLN B O 1
ATOM 4794 N N . HIS B 1 259 ? -2.73 9.508 1.724 1 96.19 259 HIS B N 1
ATOM 4795 C CA . HIS B 1 259 ? -2.721 8.742 2.965 1 96.19 259 HIS B CA 1
ATOM 4796 C C . HIS B 1 259 ? -3.961 9.039 3.803 1 96.19 259 HIS B C 1
ATOM 4798 O O . HIS B 1 259 ? -4.387 10.188 3.904 1 96.19 259 HIS B O 1
ATOM 4804 N N . TRP B 1 260 ? -4.566 8.07 4.367 1 93.75 260 TRP B N 1
ATOM 4805 C CA . TRP B 1 260 ? -5.766 8.164 5.191 1 93.75 260 TRP B CA 1
ATOM 4806 C C . TRP B 1 260 ? -5.59 7.398 6.496 1 93.75 260 TRP B C 1
ATOM 4808 O O . TRP B 1 260 ? -5.316 6.195 6.488 1 93.75 260 TRP B O 1
ATOM 4818 N N . PRO B 1 261 ? -5.711 8.086 7.648 1 92.94 261 PRO B N 1
ATOM 4819 C CA . PRO B 1 261 ? -5.273 7.504 8.914 1 92.94 261 PRO B CA 1
ATOM 4820 C C . PRO B 1 261 ? -6.348 6.641 9.57 1 92.94 261 PRO B C 1
ATOM 4822 O O . PRO B 1 261 ? -6.309 6.414 10.781 1 92.94 261 PRO B O 1
ATOM 4825 N N . PHE B 1 262 ? -7.344 6.234 8.969 1 87.44 262 PHE B N 1
ATOM 4826 C CA . PHE B 1 262 ? -8.406 5.395 9.516 1 87.44 262 PHE B CA 1
ATOM 4827 C C . PHE B 1 262 ? -8.555 4.113 8.703 1 87.44 262 PHE B C 1
ATOM 4829 O O . PHE B 1 262 ? -9.461 3.996 7.879 1 87.44 262 PHE B O 1
ATOM 4836 N N . PRO B 1 263 ? -7.668 3.178 9.148 1 79.44 263 PRO B N 1
ATOM 4837 C CA . PRO B 1 263 ? -6.691 2.957 10.219 1 79.44 263 PRO B CA 1
ATOM 4838 C C . PRO B 1 263 ? -5.289 3.441 9.852 1 79.44 263 PRO B C 1
ATOM 4840 O O . PRO B 1 263 ? -4.492 3.771 10.727 1 79.44 263 PRO B O 1
ATOM 4843 N N . GLY B 1 264 ? -4.816 3.484 8.773 1 92.44 264 GLY B N 1
ATOM 4844 C CA . GLY B 1 264 ? -3.562 3.828 8.117 1 92.44 264 GLY B CA 1
ATOM 4845 C C . GLY B 1 264 ? -3.424 3.221 6.734 1 92.44 264 GLY B C 1
ATOM 4846 O O . GLY B 1 264 ? -2.865 2.133 6.582 1 92.44 264 GLY B O 1
ATOM 4847 N N . SER B 1 265 ? -3.916 3.955 5.82 1 96.56 265 SER B N 1
ATOM 4848 C CA . SER B 1 265 ? -4.012 3.383 4.48 1 96.56 265 SER B CA 1
ATOM 4849 C C . SER B 1 265 ? -3.463 4.344 3.43 1 96.56 265 SER B C 1
ATOM 4851 O O . SER B 1 265 ? -3.375 5.551 3.67 1 96.56 265 SER B O 1
ATOM 4853 N N . LEU B 1 266 ? -2.975 3.779 2.424 1 97.81 266 LEU B N 1
ATOM 4854 C CA . LEU B 1 266 ? -2.668 4.516 1.202 1 97.81 266 LEU B CA 1
ATOM 4855 C C . LEU B 1 266 ? -3.799 4.379 0.188 1 97.81 266 LEU B C 1
ATOM 4857 O O . LEU B 1 266 ? -3.926 3.346 -0.472 1 97.81 266 LEU B O 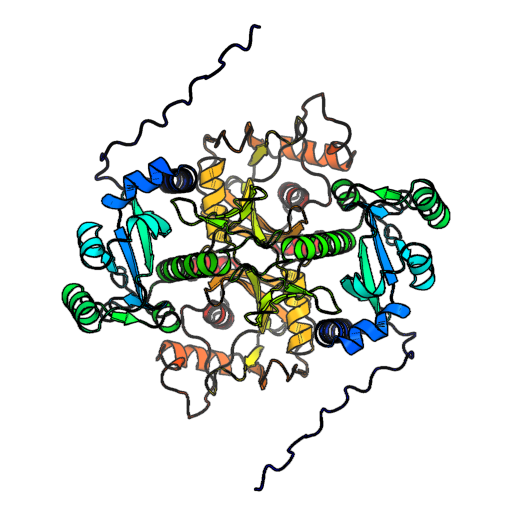1
ATOM 4861 N N . MET B 1 267 ? -4.629 5.438 0.08 1 98 267 MET B N 1
ATOM 4862 C CA . MET B 1 267 ? -5.742 5.469 -0.863 1 98 267 MET B CA 1
ATOM 4863 C C . MET B 1 267 ? -5.25 5.758 -2.277 1 98 267 MET B C 1
ATOM 4865 O O . MET B 1 267 ? -4.801 6.867 -2.566 1 98 267 MET B O 1
ATOM 4869 N N . ALA B 1 268 ? -5.281 4.746 -3.086 1 98.38 268 ALA B N 1
ATOM 4870 C CA . ALA B 1 268 ? -4.938 4.938 -4.492 1 98.38 268 ALA B CA 1
ATOM 4871 C C . ALA B 1 268 ? -6.18 5.234 -5.324 1 98.38 268 ALA B C 1
ATOM 4873 O O . ALA B 1 268 ? -7.008 4.348 -5.559 1 98.38 268 ALA B O 1
ATOM 4874 N N . GLY B 1 269 ? -6.273 6.477 -5.738 1 98.44 269 GLY B N 1
ATOM 4875 C CA . GLY B 1 269 ? -7.426 6.914 -6.508 1 98.44 269 GLY B CA 1
ATOM 4876 C C . GLY B 1 269 ? -7.332 6.559 -7.98 1 98.44 269 GLY B C 1
ATOM 4877 O O . GLY B 1 269 ? -6.312 6.82 -8.625 1 98.44 269 GLY B O 1
ATOM 4878 N N . CYS B 1 270 ? -8.445 5.98 -8.508 1 98.5 270 CYS B N 1
ATOM 4879 C CA . CYS B 1 270 ? -8.461 5.527 -9.891 1 98.5 270 CYS B CA 1
ATOM 4880 C C . CYS B 1 270 ? -9.766 5.918 -10.578 1 98.5 270 CYS B C 1
ATOM 4882 O O . CYS B 1 270 ? -10.781 6.137 -9.914 1 98.5 270 CYS B O 1
ATOM 4884 N N . PHE B 1 271 ? -9.641 6.039 -11.883 1 98.38 271 PHE B N 1
ATOM 4885 C CA . PHE B 1 271 ? -10.812 6.016 -12.758 1 98.38 271 PHE B CA 1
ATOM 4886 C C . PHE B 1 271 ? -10.969 4.648 -13.406 1 98.38 271 PHE B C 1
ATOM 4888 O O . PHE B 1 271 ? -9.977 3.98 -13.711 1 98.38 271 PHE B O 1
ATOM 4895 N N . ALA B 1 272 ? -12.141 4.227 -13.562 1 98.31 272 ALA B N 1
ATOM 4896 C CA . ALA B 1 272 ? -12.438 3.004 -14.305 1 98.31 272 ALA B CA 1
ATOM 4897 C C . ALA B 1 272 ? -13.672 3.178 -15.188 1 98.31 272 ALA B C 1
ATOM 4899 O O . ALA B 1 272 ? -14.5 4.055 -14.938 1 98.31 272 ALA B O 1
ATOM 4900 N N . VAL B 1 273 ? -13.734 2.363 -16.234 1 98.19 273 VAL B N 1
ATOM 4901 C CA . VAL B 1 273 ? -14.852 2.436 -17.172 1 98.19 273 VAL B CA 1
ATOM 4902 C C . VAL B 1 273 ? -15.656 1.135 -17.125 1 98.19 273 VAL B C 1
ATOM 4904 O O . VAL B 1 273 ? -15.078 0.047 -17.078 1 98.19 273 VAL B O 1
ATOM 4907 N N . ALA B 1 274 ? -16.922 1.258 -17.078 1 98.12 274 ALA B N 1
ATOM 4908 C CA . ALA B 1 274 ? -17.828 0.124 -17.188 1 98.12 274 ALA B CA 1
ATOM 4909 C C . ALA B 1 274 ? -19.094 0.502 -17.969 1 98.12 274 ALA B C 1
ATOM 4911 O O . ALA B 1 274 ? -19.531 1.649 -17.922 1 98.12 274 ALA B O 1
ATOM 4912 N N . GLU B 1 275 ? -19.641 -0.467 -18.609 1 96.19 275 GLU B N 1
ATOM 4913 C CA . GLU B 1 275 ? -20.938 -0.238 -19.25 1 96.19 275 GLU B CA 1
ATOM 4914 C C . GLU B 1 275 ? -22.031 0.022 -18.219 1 96.19 275 GLU B C 1
ATOM 4916 O O . GLU B 1 275 ? -22.078 -0.642 -17.172 1 96.19 275 GLU B O 1
ATOM 4921 N N . LYS B 1 276 ? -22.797 1.023 -18.562 1 96.25 276 LYS B N 1
ATOM 4922 C CA . LYS B 1 276 ? -23.906 1.293 -17.641 1 96.25 276 LYS B CA 1
ATOM 4923 C C . LYS B 1 276 ? -24.906 0.13 -17.625 1 96.25 276 LYS B C 1
ATOM 4925 O O . LYS B 1 276 ? -25.406 -0.281 -18.672 1 96.25 276 LYS B O 1
ATOM 4930 N N . GLN B 1 277 ? -25.078 -0.474 -16.484 1 96.69 277 GLN B N 1
ATOM 4931 C CA . GLN B 1 277 ? -25.969 -1.612 -16.266 1 96.69 277 GLN B CA 1
ATOM 4932 C C . GLN B 1 277 ? -26.531 -1.606 -14.844 1 96.69 277 GLN B C 1
ATOM 4934 O O . GLN B 1 277 ? -26.156 -0.768 -14.031 1 96.69 277 GLN B O 1
ATOM 4939 N N . GLU B 1 278 ? -27.469 -2.438 -14.648 1 97 278 GLU B N 1
ATOM 4940 C CA . GLU B 1 278 ? -28.047 -2.541 -13.305 1 97 278 GLU B CA 1
ATOM 4941 C C . GLU B 1 278 ? -27 -2.971 -12.289 1 97 278 GLU B C 1
ATOM 4943 O O . GLU B 1 278 ? -26.172 -3.852 -12.562 1 97 278 GLU B O 1
ATOM 4948 N N . LEU B 1 279 ? -27.062 -2.34 -11.156 1 98.12 279 LEU B N 1
ATOM 4949 C CA . LEU B 1 279 ? -26.109 -2.648 -10.094 1 98.12 279 LEU B CA 1
ATOM 4950 C C . LEU B 1 279 ? -26.703 -3.652 -9.109 1 98.12 279 LEU B C 1
ATOM 4952 O O . LEU B 1 279 ? -27.906 -3.645 -8.852 1 98.12 279 LEU B O 1
ATOM 4956 N N . ALA B 1 280 ? -25.953 -4.516 -8.648 1 97.25 280 ALA B N 1
ATOM 4957 C CA . ALA B 1 280 ? -26.266 -5.422 -7.547 1 97.25 280 ALA B CA 1
ATOM 4958 C C . ALA B 1 280 ? -25.328 -5.203 -6.367 1 97.25 280 ALA B C 1
ATOM 4960 O O . ALA B 1 280 ? -24.141 -5.566 -6.434 1 97.25 280 ALA B O 1
ATOM 4961 N N . ILE B 1 281 ? -25.797 -4.66 -5.27 1 96.75 281 ILE B N 1
ATOM 4962 C CA . ILE B 1 281 ? -24.922 -4.234 -4.188 1 96.75 281 ILE B CA 1
ATOM 4963 C C . ILE B 1 281 ? -24.703 -5.391 -3.215 1 96.75 281 ILE B C 1
ATOM 4965 O O . ILE B 1 281 ? -25.562 -6.262 -3.072 1 96.75 281 ILE B O 1
ATOM 4969 N N . ASP B 1 282 ? -23.562 -5.438 -2.65 1 94.81 282 ASP B N 1
ATOM 4970 C CA . ASP B 1 282 ? -23.359 -6.234 -1.447 1 94.81 282 ASP B CA 1
ATOM 4971 C C . ASP B 1 282 ? -24 -5.578 -0.231 1 94.81 282 ASP B C 1
ATOM 4973 O O . ASP B 1 282 ? -23.469 -4.625 0.329 1 94.81 282 ASP B O 1
ATOM 4977 N N . GLU B 1 283 ? -24.969 -6.082 0.28 1 92.5 283 GLU B N 1
ATOM 4978 C CA . GLU B 1 283 ? -25.781 -5.449 1.314 1 92.5 283 GLU B CA 1
ATOM 4979 C C . GLU B 1 283 ? -25.094 -5.504 2.672 1 92.5 283 GLU B C 1
ATOM 4981 O O . GLU B 1 283 ? -25.484 -4.789 3.6 1 92.5 283 GLU B O 1
ATOM 4986 N N . ASN B 1 284 ? -24.172 -6.387 2.752 1 89.62 284 ASN B N 1
ATOM 4987 C CA . ASN B 1 284 ? -23.422 -6.43 4 1 89.62 284 ASN B CA 1
ATOM 4988 C C . ASN B 1 284 ? -22.484 -5.227 4.141 1 89.62 284 ASN B C 1
ATOM 4990 O O . ASN B 1 284 ? -22.094 -4.871 5.25 1 89.62 284 ASN B O 1
ATOM 4994 N N . GLU B 1 285 ? -22.203 -4.598 3.043 1 90.38 285 GLU B N 1
ATOM 4995 C CA . GLU B 1 285 ? -21.219 -3.514 3.043 1 90.38 285 GLU B CA 1
ATOM 4996 C C . GLU B 1 285 ? -21.875 -2.178 2.699 1 90.38 285 GLU B C 1
ATOM 4998 O O . GLU B 1 285 ? -21.484 -1.137 3.238 1 90.38 285 GLU B O 1
ATOM 5003 N N . LEU B 1 286 ? -22.797 -2.312 1.764 1 95.25 286 LEU B N 1
ATOM 5004 C CA . LEU B 1 286 ? -23.375 -1.079 1.226 1 95.25 286 LEU B CA 1
ATOM 5005 C C . LEU B 1 286 ? -24.859 -0.979 1.539 1 95.25 286 LEU B C 1
ATOM 5007 O O . LEU B 1 286 ? -25.547 -1.995 1.594 1 95.25 286 LEU B O 1
ATOM 5011 N N . GLN B 1 287 ? -25.281 0.278 1.705 1 95.75 287 GLN B N 1
ATOM 5012 C CA . GLN B 1 287 ? -26.703 0.567 1.844 1 95.75 287 GLN B CA 1
ATOM 5013 C C . GLN B 1 287 ? -27.328 0.893 0.492 1 95.75 287 GLN B C 1
ATOM 5015 O O . GLN B 1 287 ? -28.516 0.616 0.267 1 95.75 287 GLN B O 1
ATOM 5020 N N . ASP B 1 288 ? -26.531 1.478 -0.354 1 96.19 288 ASP B N 1
ATOM 5021 C CA . ASP B 1 288 ? -27.062 1.893 -1.651 1 96.19 288 ASP B CA 1
ATOM 5022 C C . ASP B 1 288 ? -25.922 2.125 -2.652 1 96.19 288 ASP B C 1
ATOM 5024 O O . ASP B 1 288 ? -24.781 2.328 -2.26 1 96.19 288 ASP B O 1
ATOM 5028 N N . ALA B 1 289 ? -26.234 1.97 -3.912 1 98.12 289 ALA B N 1
ATOM 5029 C CA . ALA B 1 289 ? -25.375 2.307 -5.043 1 98.12 289 ALA B CA 1
ATOM 5030 C C . ALA B 1 289 ? -26.203 2.721 -6.258 1 98.12 289 ALA B C 1
ATOM 5032 O O . ALA B 1 289 ? -27.25 2.125 -6.539 1 98.12 289 ALA B O 1
ATOM 5033 N N . ARG B 1 290 ? -25.719 3.805 -6.949 1 97.5 290 ARG B N 1
ATOM 5034 C CA . ARG B 1 290 ? -26.484 4.305 -8.086 1 97.5 290 ARG B CA 1
ATOM 5035 C C . ARG B 1 290 ? -25.562 4.895 -9.148 1 97.5 290 ARG B C 1
ATOM 5037 O O . ARG B 1 290 ? -24.438 5.293 -8.852 1 97.5 290 ARG B O 1
ATOM 5044 N N . TRP B 1 291 ? -26.109 4.789 -10.352 1 98.56 291 TRP B N 1
ATOM 5045 C CA . TRP B 1 291 ? -25.562 5.648 -11.398 1 98.56 291 TRP B CA 1
ATOM 5046 C C . TRP B 1 291 ? -26.094 7.074 -11.266 1 98.56 291 TRP B C 1
ATOM 5048 O O . TRP B 1 291 ? -27.297 7.293 -11.156 1 98.56 291 TRP B O 1
ATOM 5058 N N . PHE B 1 292 ? -25.219 8.031 -11.18 1 98.62 292 PHE B N 1
ATOM 5059 C CA . PHE B 1 292 ? -25.609 9.438 -11.141 1 98.62 292 PHE B CA 1
ATOM 5060 C C . PHE B 1 292 ? -25.172 10.148 -12.422 1 98.62 292 PHE B C 1
ATOM 5062 O O . PHE B 1 292 ? -24.078 9.906 -12.938 1 98.62 292 PHE B O 1
ATOM 5069 N N . SER B 1 293 ? -26.031 11 -12.875 1 98.25 293 SER B N 1
ATOM 5070 C CA . SER B 1 293 ? -25.719 11.773 -14.078 1 98.25 293 SER B CA 1
ATOM 5071 C C . SER B 1 293 ? -24.734 12.898 -13.773 1 98.25 293 SER B C 1
ATOM 5073 O O . SER B 1 293 ? -24.578 13.289 -12.617 1 98.25 293 SER B O 1
ATOM 5075 N N . ARG B 1 294 ? -24.156 13.367 -14.82 1 97.94 294 ARG B N 1
ATOM 5076 C CA . ARG B 1 294 ? -23.234 14.484 -14.703 1 97.94 294 ARG B CA 1
ATOM 5077 C C . ARG B 1 294 ? -23.906 15.695 -14.062 1 97.94 294 ARG B C 1
ATOM 5079 O O . ARG B 1 294 ? -23.281 16.391 -13.242 1 97.94 294 ARG B O 1
ATOM 5086 N N . ASP B 1 295 ? -25.109 15.969 -14.383 1 97.62 295 ASP B N 1
ATOM 5087 C CA . ASP B 1 295 ? -25.844 17.109 -13.836 1 97.62 295 ASP B CA 1
ATOM 5088 C C . ASP B 1 295 ? -26.062 16.953 -12.336 1 97.62 295 ASP B C 1
ATOM 5090 O O . ASP B 1 295 ? -25.859 17.891 -11.57 1 97.62 295 ASP B O 1
ATOM 5094 N N . GLU B 1 296 ? -26.484 15.758 -11.969 1 97.69 296 GLU B N 1
ATOM 5095 C CA . GLU B 1 296 ? -26.688 15.484 -10.547 1 97.69 296 GLU B CA 1
ATOM 5096 C C . GLU B 1 296 ? -25.406 15.68 -9.758 1 97.69 296 GLU B C 1
ATOM 5098 O O . GLU B 1 296 ? -25.406 16.297 -8.688 1 97.69 296 GLU B O 1
ATOM 5103 N N . ILE B 1 297 ? -24.359 15.211 -10.273 1 98.25 297 ILE B N 1
ATOM 5104 C CA . ILE B 1 297 ? -23.078 15.25 -9.578 1 98.25 297 ILE B CA 1
ATOM 5105 C C . ILE B 1 297 ? -22.547 16.688 -9.555 1 98.25 297 ILE B C 1
ATOM 5107 O O . ILE B 1 297 ? -21.953 17.109 -8.562 1 98.25 297 ILE B O 1
ATOM 5111 N N . SER B 1 298 ? -22.719 17.406 -10.68 1 97.94 298 SER B N 1
ATOM 5112 C CA . SER B 1 298 ? -22.312 18.797 -10.703 1 97.94 298 SER B CA 1
ATOM 5113 C C . SER B 1 298 ? -22.984 19.594 -9.594 1 97.94 298 SER B C 1
ATOM 5115 O O . SER B 1 298 ? -22.328 20.391 -8.914 1 97.94 298 SER B O 1
ATOM 5117 N N . THR B 1 299 ? -24.219 19.359 -9.375 1 96.69 299 THR B N 1
ATOM 5118 C CA . THR B 1 299 ? -24.969 20.031 -8.32 1 96.69 299 THR B CA 1
ATOM 5119 C C . THR B 1 299 ? -24.422 19.641 -6.945 1 96.69 299 THR B C 1
ATOM 5121 O O . THR B 1 299 ? -24.328 20.484 -6.055 1 96.69 299 THR B O 1
ATOM 5124 N N . ALA B 1 300 ? -24.125 18.406 -6.781 1 96.19 300 ALA B N 1
ATOM 5125 C CA . ALA B 1 300 ? -23.578 17.922 -5.512 1 96.19 300 ALA B CA 1
ATOM 5126 C C . ALA B 1 300 ? -22.234 18.562 -5.223 1 96.19 300 ALA B C 1
ATOM 5128 O O . ALA B 1 300 ? -21.922 18.906 -4.078 1 96.19 300 ALA B O 1
ATOM 5129 N N . VAL B 1 301 ? -21.391 18.688 -6.242 1 96.69 301 VAL B N 1
ATOM 5130 C CA . VAL B 1 301 ? -20.094 19.328 -6.105 1 96.69 301 VAL B CA 1
ATOM 5131 C C . VAL B 1 301 ? -20.266 20.781 -5.691 1 96.69 301 VAL B C 1
ATOM 5133 O O . VAL B 1 301 ? -19.594 21.266 -4.785 1 96.69 301 VAL B O 1
ATOM 5136 N N . ASP B 1 302 ? -21.219 21.469 -6.324 1 95.56 302 ASP B N 1
ATOM 5137 C CA . ASP B 1 302 ? -21.5 22.859 -5.973 1 95.56 302 ASP B CA 1
ATOM 5138 C C . ASP B 1 302 ? -21.953 22.984 -4.516 1 95.56 302 ASP B C 1
ATOM 5140 O O . ASP B 1 302 ? -21.547 23.906 -3.809 1 95.56 302 ASP B O 1
ATOM 5144 N N . ARG B 1 303 ? -22.75 22.078 -4.133 1 92.94 303 ARG B N 1
ATOM 5145 C CA . ARG B 1 303 ? -23.297 22.062 -2.775 1 92.94 303 ARG B CA 1
ATOM 5146 C C . ARG B 1 303 ? -22.172 21.969 -1.747 1 92.94 303 ARG B C 1
ATOM 5148 O O . ARG B 1 303 ? -22.125 22.734 -0.786 1 92.94 303 ARG B O 1
ATOM 5155 N N . ILE B 1 304 ? -21.25 21.047 -1.949 1 91.69 304 ILE B N 1
ATOM 5156 C CA . ILE B 1 304 ? -20.172 20.828 -0.979 1 91.69 304 ILE B CA 1
ATOM 5157 C C . ILE B 1 304 ? -19.188 21.984 -1.028 1 91.69 304 ILE B C 1
ATOM 5159 O O . ILE B 1 304 ? -18.625 22.375 -0.003 1 91.69 304 ILE B O 1
ATOM 5163 N N . ASN B 1 305 ? -18.969 22.516 -2.189 1 91.38 305 ASN B N 1
ATOM 5164 C CA . ASN B 1 305 ? -18.094 23.688 -2.301 1 91.38 305 ASN B CA 1
ATOM 5165 C C . ASN B 1 305 ? -18.672 24.891 -1.564 1 91.38 305 ASN B C 1
ATOM 5167 O O . ASN B 1 305 ? -17.938 25.688 -0.978 1 91.38 305 ASN B O 1
ATOM 5171 N N . ALA B 1 306 ? -19.953 25.031 -1.605 1 90.44 306 ALA B N 1
ATOM 5172 C CA . ALA B 1 306 ? -20.625 26.125 -0.918 1 90.44 306 ALA B CA 1
ATOM 5173 C C . ALA B 1 306 ? -20.594 25.922 0.594 1 90.44 306 ALA B C 1
ATOM 5175 O O . ALA B 1 306 ? -20.547 26.891 1.354 1 90.44 306 ALA B O 1
ATOM 5176 N N . ASN B 1 307 ? -20.672 24.688 0.948 1 87.12 307 ASN B N 1
ATOM 5177 C CA . ASN B 1 307 ? -20.625 24.344 2.363 1 87.12 307 ASN B CA 1
ATOM 5178 C C . ASN B 1 307 ? -19.812 23.078 2.604 1 87.12 307 ASN B C 1
ATOM 5180 O O . ASN B 1 307 ? -20.375 22 2.779 1 87.12 307 ASN B O 1
ATOM 5184 N N . PRO B 1 308 ? -18.547 23.266 2.834 1 81 308 PRO B N 1
ATOM 5185 C CA . PRO B 1 308 ? -17.672 22.094 2.99 1 81 308 PRO B CA 1
ATOM 5186 C C . PRO B 1 308 ? -17.922 21.344 4.293 1 81 308 PRO B C 1
ATOM 5188 O O . PRO B 1 308 ? -17.453 20.219 4.461 1 81 308 PRO B O 1
ATOM 5191 N N . TYR B 1 309 ? -18.703 21.906 5.227 1 78.31 309 TYR B N 1
ATOM 5192 C CA . TYR B 1 309 ? -18.922 21.297 6.531 1 78.31 309 TYR B CA 1
ATOM 5193 C C . TYR B 1 309 ? -20.281 20.594 6.574 1 78.31 309 TYR B C 1
ATOM 5195 O O . TYR B 1 309 ? -20.766 20.234 7.652 1 78.31 309 TYR B O 1
ATOM 5203 N N . LEU B 1 310 ? -20.875 20.391 5.438 1 77.38 310 LEU B N 1
ATOM 5204 C CA . LEU B 1 310 ? -22.172 19.75 5.324 1 77.38 310 LEU B CA 1
ATOM 5205 C C . LEU B 1 310 ? -22.172 18.375 6 1 77.38 310 LEU B C 1
ATOM 5207 O O . LEU B 1 310 ? -23.156 17.969 6.602 1 77.38 310 LEU B O 1
ATOM 5211 N N . ARG B 1 311 ? -21.062 17.703 5.895 1 75.19 311 ARG B N 1
ATOM 5212 C CA . ARG B 1 311 ? -20.969 16.359 6.473 1 75.19 311 ARG B CA 1
ATOM 5213 C C . ARG B 1 311 ? -21.156 16.406 7.984 1 75.19 311 ARG B C 1
ATOM 5215 O O . ARG B 1 311 ? -21.641 15.445 8.578 1 75.19 311 ARG B O 1
ATOM 5222 N N . LEU B 1 312 ? -20.781 17.469 8.539 1 68.06 312 LEU B N 1
ATOM 5223 C CA . LEU B 1 312 ? -20.781 17.594 9.992 1 68.06 312 LEU B CA 1
ATOM 5224 C C . LEU B 1 312 ? -22.172 17.969 10.5 1 68.06 312 LEU B C 1
ATOM 5226 O O . LEU B 1 312 ? -22.531 17.656 11.633 1 68.06 312 LEU B O 1
ATOM 5230 N N . ARG B 1 313 ? -22.938 18.688 9.781 1 66.5 313 ARG B N 1
ATOM 5231 C CA . ARG B 1 313 ? -24.188 19.281 10.25 1 66.5 313 ARG B CA 1
ATOM 5232 C C . ARG B 1 313 ? -25.359 18.344 10 1 66.5 313 ARG B C 1
ATOM 5234 O O . ARG B 1 313 ? -26.484 18.609 10.445 1 66.5 313 ARG B O 1
ATOM 5241 N N . GLY B 1 314 ? -25.109 17.25 9.641 1 66.31 314 GLY B N 1
ATOM 5242 C CA . GLY B 1 314 ? -26.25 16.391 9.312 1 66.31 314 GLY B CA 1
ATOM 5243 C C . GLY B 1 314 ? -26.969 16.812 8.047 1 66.31 314 GLY B C 1
ATOM 5244 O O . GLY B 1 314 ? -26.859 17.953 7.617 1 66.31 314 GLY B O 1
ATOM 5245 N N . ASN B 1 315 ? -27.453 16 7.172 1 71.31 315 ASN B N 1
ATOM 5246 C CA . ASN B 1 315 ? -28.188 16.234 5.93 1 71.31 315 ASN B CA 1
ATOM 5247 C C . ASN B 1 315 ? -29.578 15.641 5.984 1 71.31 315 ASN B C 1
ATOM 5249 O O . ASN B 1 315 ? -29.891 14.688 5.266 1 71.31 315 ASN B O 1
ATOM 5253 N N . PRO B 1 316 ? -30.375 16.344 6.816 1 68.25 316 PRO B N 1
ATOM 5254 C CA . PRO B 1 316 ? -31.719 15.773 6.992 1 68.25 316 PRO B CA 1
ATOM 5255 C C . PRO B 1 316 ? -32.5 15.703 5.691 1 68.25 316 PRO B C 1
ATOM 5257 O O . PRO B 1 316 ? -33.375 14.859 5.547 1 68.25 316 PRO B O 1
ATOM 5260 N N . SER B 1 317 ? -32.219 16.547 4.762 1 75.06 317 SER B N 1
ATOM 5261 C CA . SER B 1 317 ? -32.969 16.562 3.498 1 75.06 317 SER B CA 1
ATOM 5262 C C . SER B 1 317 ? -32.625 15.328 2.662 1 75.06 317 SER B C 1
ATOM 5264 O O . SER B 1 317 ? -33.406 14.922 1.801 1 75.06 317 SER B O 1
ATOM 5266 N N . GLY B 1 318 ? -31.516 14.773 2.943 1 80.25 318 GLY B N 1
ATOM 5267 C CA . GLY B 1 318 ? -31.094 13.594 2.209 1 80.25 318 GLY B CA 1
ATOM 5268 C C . GLY B 1 318 ? -30.625 13.898 0.798 1 80.25 318 GLY B C 1
ATOM 5269 O O . GLY B 1 318 ? -30.547 13 -0.044 1 80.25 318 GLY B O 1
ATOM 5270 N N . VAL B 1 319 ? -30.391 15.133 0.646 1 88.38 319 VAL B N 1
ATOM 5271 C CA . VAL B 1 319 ? -29.922 15.547 -0.676 1 88.38 319 VAL B CA 1
ATOM 5272 C C . VAL B 1 319 ? -28.547 14.977 -0.949 1 88.38 319 VAL B C 1
ATOM 5274 O O . VAL B 1 319 ? -27.719 14.844 -0.034 1 88.38 319 VAL B O 1
ATOM 5277 N N . LEU B 1 320 ? -28.391 14.727 -2.193 1 93.12 320 LEU B N 1
ATOM 5278 C CA . LEU B 1 320 ? -27.125 14.133 -2.604 1 93.12 320 LEU B CA 1
ATOM 5279 C C . LEU B 1 320 ? -25.953 15.07 -2.305 1 93.12 320 LEU B C 1
ATOM 5281 O O . LEU B 1 320 ? -25.984 16.25 -2.688 1 93.12 320 LEU B O 1
ATOM 5285 N N . PHE B 1 321 ? -25.016 14.539 -1.612 1 92.12 321 PHE B N 1
ATOM 5286 C CA . PHE B 1 321 ? -23.75 15.266 -1.55 1 92.12 321 PHE B CA 1
ATOM 5287 C C . PHE B 1 321 ? -22.578 14.297 -1.513 1 92.12 321 PHE B C 1
ATOM 5289 O O . PHE B 1 321 ? -22.766 13.086 -1.359 1 92.12 321 PHE B O 1
ATOM 5296 N N . ILE B 1 322 ? -21.453 14.844 -1.796 1 95.56 322 ILE B N 1
ATOM 5297 C CA . ILE B 1 322 ? -20.234 14.047 -1.925 1 95.56 322 ILE B CA 1
ATOM 5298 C C . ILE B 1 322 ? -19.25 14.422 -0.823 1 95.56 322 ILE B C 1
ATOM 5300 O O . ILE B 1 322 ? -19.469 15.391 -0.086 1 95.56 322 ILE B O 1
ATOM 5304 N N . PRO B 1 323 ? -18.188 13.664 -0.61 1 93.56 323 PRO B N 1
ATOM 5305 C CA . PRO B 1 323 ? -17.188 14.023 0.388 1 93.56 323 PRO B CA 1
ATOM 5306 C C . PRO B 1 323 ? -16.578 15.406 0.142 1 93.56 323 PRO B C 1
ATOM 5308 O O . PRO B 1 323 ? -16.531 15.867 -1 1 93.56 323 PRO B O 1
ATOM 5311 N N . PRO B 1 324 ? -16.172 16.031 1.214 1 91.62 324 PRO B N 1
ATOM 5312 C CA . PRO B 1 324 ? -15.633 17.391 1.094 1 91.62 324 PRO B CA 1
ATOM 5313 C C . PRO B 1 324 ? -14.219 17.422 0.524 1 91.62 324 PRO B C 1
ATOM 5315 O O . PRO B 1 324 ? -13.594 16.359 0.362 1 91.62 324 PRO B O 1
ATOM 5318 N N . PRO B 1 325 ? -13.828 18.703 0.327 1 88.75 325 PRO B N 1
ATOM 5319 C CA . PRO B 1 325 ? -12.438 18.812 -0.109 1 88.75 325 PRO B CA 1
ATOM 5320 C C . PRO B 1 325 ? -11.445 18.281 0.928 1 88.75 325 PRO B C 1
ATOM 5322 O O . PRO B 1 325 ? -11.664 18.453 2.131 1 88.75 325 PRO B O 1
ATOM 5325 N N . GLY B 1 326 ? -10.547 17.547 0.712 1 89.25 326 GLY B N 1
ATOM 5326 C CA . GLY B 1 326 ? -9.594 16.891 1.587 1 89.25 326 GLY B CA 1
ATOM 5327 C C . GLY B 1 326 ? -9.57 15.383 1.412 1 89.25 326 GLY B C 1
ATOM 5328 O O . GLY B 1 326 ? -8.633 14.719 1.866 1 89.25 326 GLY B O 1
ATOM 5329 N N . ALA B 1 327 ? -10.68 14.961 0.91 1 93.12 327 ALA B N 1
ATOM 5330 C CA . ALA B 1 327 ? -10.742 13.539 0.593 1 93.12 327 ALA B CA 1
ATOM 5331 C C . ALA B 1 327 ? -10.43 13.289 -0.879 1 93.12 327 ALA B C 1
ATOM 5333 O O . ALA B 1 327 ? -10.906 14.016 -1.753 1 93.12 327 ALA B O 1
ATOM 5334 N N . ILE B 1 328 ? -9.727 12.25 -1.151 1 96.5 328 ILE B N 1
ATOM 5335 C CA . ILE B 1 328 ? -9.359 11.938 -2.529 1 96.5 328 ILE B CA 1
ATOM 5336 C C . ILE B 1 328 ? -10.617 11.68 -3.352 1 96.5 328 ILE B C 1
ATOM 5338 O O . ILE B 1 328 ? -10.656 11.969 -4.551 1 96.5 328 ILE B O 1
ATOM 5342 N N . ALA B 1 329 ? -11.68 11.188 -2.746 1 97.38 329 ALA B N 1
ATOM 5343 C CA . ALA B 1 329 ? -12.945 10.961 -3.441 1 97.38 329 ALA B CA 1
ATOM 5344 C C . ALA B 1 329 ? -13.492 12.258 -4.027 1 97.38 329 ALA B C 1
ATOM 5346 O O . ALA B 1 329 ? -14.023 12.266 -5.141 1 97.38 329 ALA B O 1
ATOM 5347 N N . TYR B 1 330 ? -13.406 13.359 -3.234 1 96.56 330 TYR B N 1
ATOM 5348 C CA . TYR B 1 330 ? -13.828 14.656 -3.746 1 96.56 330 TYR B CA 1
ATOM 5349 C C . TYR B 1 330 ? -13.117 14.984 -5.047 1 96.56 330 TYR B C 1
ATOM 5351 O O . TYR B 1 330 ? -13.742 15.422 -6.016 1 96.56 330 TYR B O 1
ATOM 5359 N N . HIS B 1 331 ? -11.859 14.758 -5.09 1 96.75 331 HIS B N 1
ATOM 5360 C CA . HIS B 1 331 ? -11.055 15.141 -6.246 1 96.75 331 HIS B CA 1
ATOM 5361 C C . HIS B 1 331 ? -11.359 14.25 -7.445 1 96.75 331 HIS B C 1
ATOM 5363 O O . HIS B 1 331 ? -11.398 14.727 -8.586 1 96.75 331 HIS B O 1
ATOM 5369 N N . LEU B 1 332 ? -11.516 12.945 -7.195 1 98.5 332 LEU B N 1
ATOM 5370 C CA . LEU B 1 332 ? -11.914 12.07 -8.289 1 98.5 332 LEU B CA 1
ATOM 5371 C C . LEU B 1 332 ? -13.219 12.547 -8.922 1 98.5 332 LEU B C 1
ATOM 5373 O O . LEU B 1 332 ? -13.312 12.672 -10.148 1 98.5 332 LEU B O 1
ATOM 5377 N N . ILE B 1 333 ? -14.164 12.883 -8.094 1 98.62 333 ILE B N 1
ATOM 5378 C CA . ILE B 1 333 ? -15.5 13.25 -8.555 1 98.62 333 ILE B CA 1
ATOM 5379 C C . ILE B 1 333 ? -15.453 14.625 -9.219 1 98.62 333 ILE B C 1
ATOM 5381 O O . ILE B 1 333 ? -15.938 14.789 -10.344 1 98.62 333 ILE B O 1
ATOM 5385 N N . SER B 1 334 ? -14.883 15.586 -8.555 1 98 334 SER B N 1
ATOM 5386 C CA . SER B 1 334 ? -14.875 16.969 -9.039 1 98 334 SER B CA 1
ATOM 5387 C C . SER B 1 334 ? -14.109 17.078 -10.352 1 98 334 SER B C 1
ATOM 5389 O O . SER B 1 334 ? -14.539 17.797 -11.258 1 98 334 SER B O 1
ATOM 5391 N N . HIS B 1 335 ? -13.008 16.391 -10.477 1 97.62 335 HIS B N 1
ATOM 5392 C CA . HIS B 1 335 ? -12.219 16.5 -11.695 1 97.62 335 HIS B CA 1
ATOM 5393 C C . HIS B 1 335 ? -12.859 15.719 -12.844 1 97.62 335 HIS B C 1
ATOM 5395 O O . HIS B 1 335 ? -12.648 16.031 -14.016 1 97.62 335 HIS B O 1
ATOM 5401 N N . TRP B 1 336 ? -13.578 14.672 -12.508 1 98.25 336 TRP B N 1
ATOM 5402 C CA . TRP B 1 336 ? -14.398 14.023 -13.516 1 98.25 336 TRP B CA 1
ATOM 5403 C C . TRP B 1 336 ? -15.43 15 -14.086 1 98.25 336 TRP B C 1
ATOM 5405 O O . TRP B 1 336 ? -15.594 15.102 -15.305 1 98.25 336 TRP B O 1
ATOM 5415 N N . VAL B 1 337 ? -16.109 15.758 -13.242 1 98.19 337 VAL B N 1
ATOM 5416 C CA . VAL B 1 337 ? -17.125 16.734 -13.656 1 98.19 337 VAL B CA 1
ATOM 5417 C C . VAL B 1 337 ? -16.484 17.781 -14.555 1 98.19 337 VAL B C 1
ATOM 5419 O O . VAL B 1 337 ? -17.047 18.156 -15.594 1 98.19 337 VAL B O 1
ATOM 5422 N N . LYS B 1 338 ? -15.312 18.203 -14.219 1 96.62 338 LYS B N 1
ATOM 5423 C CA . LYS B 1 338 ? -14.625 19.281 -14.93 1 96.62 338 LYS B CA 1
ATOM 5424 C C . LYS B 1 338 ? -14.016 18.766 -16.234 1 96.62 338 LYS B C 1
ATOM 5426 O O . LYS B 1 338 ? -13.664 19.562 -17.109 1 96.62 338 LYS B O 1
ATOM 5431 N N . GLY B 1 339 ? -13.844 17.516 -16.328 1 96.25 339 GLY B N 1
ATOM 5432 C CA . GLY B 1 339 ? -13.18 16.953 -17.5 1 96.25 339 GLY B CA 1
ATOM 5433 C C . GLY B 1 339 ? -11.688 17.203 -17.516 1 96.25 339 GLY B C 1
ATOM 5434 O O . GLY B 1 339 ? -11.094 17.391 -18.562 1 96.25 339 GLY B O 1
ATOM 5435 N N . THR B 1 340 ? -11.102 17.234 -16.328 1 95.94 340 THR B N 1
ATOM 5436 C CA . THR B 1 340 ? -9.664 17.469 -16.203 1 95.94 340 THR B CA 1
ATOM 5437 C C . THR B 1 340 ? -8.883 16.266 -16.75 1 95.94 340 THR B C 1
ATOM 5439 O O . THR B 1 340 ? -9.188 15.117 -16.406 1 95.94 340 THR B O 1
ATOM 5442 N N . PRO B 1 341 ? -7.906 16.516 -17.641 1 93.88 341 PRO B N 1
ATOM 5443 C CA . PRO B 1 341 ? -7.062 15.398 -18.047 1 93.88 341 PRO B CA 1
ATOM 5444 C C . PRO B 1 341 ? -6.395 14.703 -16.859 1 93.88 341 PRO B C 1
ATOM 5446 O O . PRO B 1 341 ? -5.887 15.367 -15.953 1 93.88 341 PRO B O 1
ATOM 5449 N N . VAL B 1 342 ? -6.371 13.391 -16.859 1 92.81 342 VAL B N 1
ATOM 5450 C CA . VAL B 1 342 ? -5.93 12.578 -15.734 1 92.81 342 VAL B CA 1
ATOM 5451 C C . VAL B 1 342 ? -4.512 12.984 -15.328 1 92.81 342 VAL B C 1
ATOM 5453 O O . VAL B 1 342 ? -4.207 13.094 -14.141 1 92.81 342 VAL B O 1
ATOM 5456 N N . GLN B 1 343 ? -3.646 13.297 -16.281 1 88.25 343 GLN B N 1
ATOM 5457 C CA . GLN B 1 343 ? -2.236 13.578 -16.031 1 88.25 343 GLN B CA 1
ATOM 5458 C C . GLN B 1 343 ? -2.066 14.914 -15.312 1 88.25 343 GLN B C 1
ATOM 5460 O O . GLN B 1 343 ? -0.99 15.211 -14.789 1 88.25 343 GLN B O 1
ATOM 5465 N N . GLU B 1 344 ? -3.129 15.719 -15.219 1 92.25 344 GLU B N 1
ATOM 5466 C CA . GLU B 1 344 ? -3.043 17.062 -14.633 1 92.25 344 GLU B CA 1
ATOM 5467 C C . GLU B 1 344 ? -3.668 17.094 -13.242 1 92.25 344 GLU B C 1
ATOM 5469 O O . GLU B 1 344 ? -3.467 18.047 -12.492 1 92.25 344 GLU B O 1
ATOM 5474 N N . ILE B 1 345 ? -4.375 16.109 -12.922 1 93.06 345 ILE B N 1
ATOM 5475 C CA . ILE B 1 345 ? -5.199 16.156 -11.719 1 93.06 345 ILE B CA 1
ATOM 5476 C C . ILE B 1 345 ? -4.301 16.25 -10.484 1 93.06 345 ILE B C 1
ATOM 5478 O O . ILE B 1 345 ? -4.59 17 -9.555 1 93.06 345 ILE B O 1
ATOM 5482 N N . HIS B 1 346 ? -3.229 15.461 -10.492 1 90.12 346 HIS B N 1
ATOM 5483 C CA . HIS B 1 346 ? -2.332 15.469 -9.336 1 90.12 346 HIS B CA 1
ATOM 5484 C C . HIS B 1 346 ? -1.859 16.875 -9.016 1 90.12 346 HIS B C 1
ATOM 5486 O O . HIS B 1 346 ? -1.812 17.281 -7.852 1 90.12 346 HIS B O 1
ATOM 5492 N N . GLN B 1 347 ? -1.559 17.641 -10.016 1 87.56 347 GLN B N 1
ATOM 5493 C CA . GLN B 1 347 ? -1.062 19 -9.836 1 87.56 347 GLN B CA 1
ATOM 5494 C C . GLN B 1 347 ? -2.137 19.906 -9.234 1 87.56 347 GLN B C 1
ATOM 5496 O O . GLN B 1 347 ? -1.823 20.875 -8.547 1 87.56 347 GLN B O 1
ATOM 5501 N N . HIS B 1 348 ? -3.346 19.547 -9.531 1 87.81 348 HIS B N 1
ATOM 5502 C CA . HIS B 1 348 ? -4.449 20.344 -9 1 87.81 348 HIS B CA 1
ATOM 5503 C C . HIS B 1 348 ? -4.676 20.047 -7.52 1 87.81 348 HIS B C 1
ATOM 5505 O O . HIS B 1 348 ? -5.277 20.859 -6.805 1 87.81 348 HIS B O 1
ATOM 5511 N N . ILE B 1 349 ? -4.266 18.922 -7.117 1 86.5 349 ILE B N 1
ATOM 5512 C CA . ILE B 1 349 ? -4.457 18.516 -5.73 1 86.5 349 ILE B CA 1
ATOM 5513 C C . ILE B 1 349 ? -3.318 19.047 -4.867 1 86.5 349 ILE B C 1
ATOM 5515 O O . ILE B 1 349 ? -3.547 19.531 -3.758 1 86.5 349 ILE B O 1
ATOM 5519 N N . TYR B 1 350 ? -2.113 18.922 -5.387 1 79.5 350 TYR B N 1
ATOM 5520 C CA . TYR B 1 350 ? -0.927 19.25 -4.605 1 79.5 350 TYR B CA 1
ATOM 5521 C C . TYR B 1 350 ? -0.245 20.5 -5.156 1 79.5 350 TYR B C 1
ATOM 5523 O O . TYR B 1 350 ? 0.543 21.141 -4.457 1 79.5 350 TYR B O 1
#

Nearest PDB structures (foldseek):
  6o3p-assembly1_B  TM=8.203E-01  e=1.000E-30  Mus musculus
  6o3p-assembly1_A  TM=8.269E-01  e=1.128E-30  Mus musculus
  6scx-assembly2_C-2  TM=8.223E-01  e=1.899E-29  Homo sapiens
  6scx-assembly1_A  TM=8.210E-01  e=6.315E-29  Homo sapiens
  6scx-assembly1_B  TM=8.233E-01  e=2.230E-28  Homo sapiens

Foldseek 3Di:
DCPDDCVDDPPPPPPPPVDDPDFDDPVVFVVVLVVLQVDQVVVLVQQQVAWEWEAEPLFTWFQLVQFAHPRGTDTHGPVVPCVQAVCCSQAWAFQGADRRGHTYTYGYRYDGDPVSQVVVCVVRVTHRHDLVVNLQRYALVVSQSSLVRSQLNVVCVVPQAPPVPGAGWDAGRNSQWTAGPPPGDIDGGDAFEKEWEWEAAPVLFKTKWFAWPVAFFQETFTQMDTDDPPDDSVRRVQVSQCAAWNFGWDDKAWQDWGFDPVPTHIYTYIYTYGHDDHTDGDVVTTPDMDIDGLVLLVVQLVVCVVPVCDRVPGDPVSHHHYHHQSDVRSLNSVCSSVVPDSVCSVVVRD/DCPDDCVDDPPPPPPPPVPDPDFDDPVVFVVVLVVLQVDQVVVLVQQQVAWEWEAEPLFTWFQLVQFAHPRGTDTHGPVVVCVQAVCCSQAWAFQGADRSGHTYTYGYRYDGDPVSQVVVCVVRVTHRHDLVVNLQRYALVVSQSSLVRSQLNVVCVVPQADPVPGAGWDAGRNSAWTAGPPPGDIDGGDAFEKEWEWEAAPVLFKTKWFAWPVFFFQETFTQMDTDDPPDDSVRRVQVSQCAAWNFGWDDKAWQDWGFDPVPTHIYTYIYTYGHDDHTDGDVVTTPDMDIDGLVLLVVQLVVCVVPVCDRVPGDPVSHHHYHHPSDVRSLNSVCSSVVPDSVCSHVVRD

Organism: Cherax quadricarinatus (NCBI:txid27406)

Solvent-accessible surface area (backbone atoms only — not comparable to full-atom values): 36916 Å² total; per-residue (Å²): 134,85,76,77,80,84,75,73,83,72,75,68,75,72,73,76,64,95,64,61,92,53,72,56,54,70,42,57,38,50,42,51,42,51,47,30,62,72,32,44,68,60,29,56,68,45,47,72,72,19,33,34,36,48,23,44,79,74,10,38,41,29,20,70,93,34,50,61,40,91,63,13,64,49,72,39,44,37,76,67,44,43,76,80,36,76,60,49,86,83,53,29,28,60,70,50,46,43,60,62,63,42,44,30,27,28,36,74,66,42,86,63,56,67,69,58,47,51,49,52,26,62,75,67,63,26,42,72,32,58,46,76,61,44,37,56,36,33,41,70,69,53,27,22,52,54,25,21,47,51,28,44,53,51,44,54,56,45,41,37,11,24,21,55,78,27,40,55,34,44,66,48,54,27,45,64,36,32,33,24,76,78,82,59,52,73,44,66,65,59,28,36,42,23,29,29,34,42,37,24,26,86,83,66,50,35,34,46,34,30,24,43,76,89,48,57,58,31,43,36,38,50,48,65,42,71,36,53,56,34,37,27,62,64,52,28,43,47,47,44,41,15,45,49,36,44,46,70,61,82,44,74,40,80,50,47,53,38,39,41,49,87,71,33,27,31,37,38,32,27,41,28,32,28,78,85,67,84,71,45,66,31,69,92,68,34,72,43,72,45,79,39,43,53,68,60,48,51,52,18,50,51,50,29,71,76,36,59,58,47,80,75,69,56,38,89,84,41,56,68,31,48,59,34,74,75,41,67,56,25,52,56,52,52,35,58,72,69,62,54,57,59,92,51,48,46,67,74,71,105,134,87,76,77,80,84,75,74,84,72,76,68,76,72,74,79,67,95,65,58,87,53,72,54,54,69,42,58,38,48,41,52,43,51,45,29,61,72,31,44,70,60,30,55,70,44,48,72,73,18,33,32,35,48,23,43,77,73,11,39,40,30,22,69,93,34,50,61,40,92,65,13,63,50,72,38,43,37,75,66,44,44,76,80,36,76,60,49,86,82,55,29,27,61,72,51,47,44,59,60,63,42,44,30,29,28,36,72,65,43,86,64,57,67,69,57,48,51,50,51,25,63,75,67,62,27,41,72,32,58,46,76,62,45,36,57,35,34,40,70,68,52,27,22,52,56,25,21,48,51,26,43,54,51,44,54,56,44,42,36,11,25,21,56,79,26,41,54,34,45,66,50,54,26,45,65,36,32,33,22,76,76,83,60,52,74,43,64,66,59,29,36,41,24,29,30,34,43,38,24,25,87,81,66,50,35,34,44,33,30,24,45,75,89,49,56,57,31,44,34,38,50,48,64,41,70,38,54,57,35,38,27,61,63,52,28,42,46,48,42,41,16,44,49,35,45,46,69,61,82,43,76,41,81,48,46,53,37,41,41,48,87,76,32,27,32,37,38,31,28,42,29,32,30,78,87,66,85,72,44,67,31,68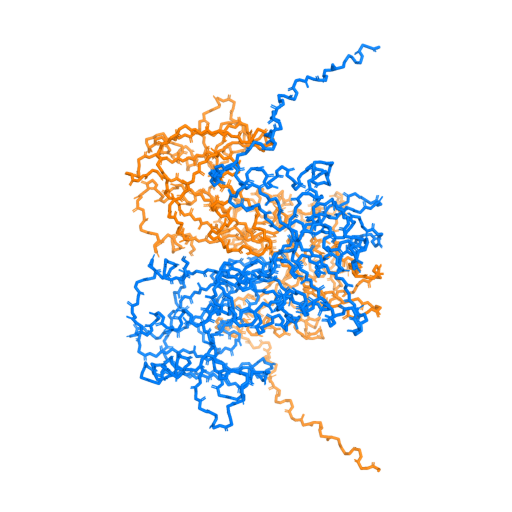,92,67,34,72,44,72,44,80,39,45,52,67,61,50,49,51,17,51,50,50,26,70,76,36,58,58,47,80,76,71,55,38,90,84,43,55,66,30,48,58,33,74,74,40,68,57,25,52,57,52,51,36,56,72,69,62,55,56,60,92,51,47,45,66,73,72,102

Secondary structure (DSSP, 8-state):
-----------------S--SSPPPHHHHHHHHHHHHH-HHHHHHHGGGSEEEEEETTEEEE-GGGTTSTTSB--EEHHHHHTT-TTHHHH-EEEEE-TTS-EEEEEE--SPPHHHHHHHHHHHT-EE--HHHHHTSS-HHHHHHHHHHHHHHHHHHHTSB-TTT--BEEE-TTSS-EEETTT--EE---PEEEEEEEEE-TTSSEEEEEE-TTSPTTB-B-EEEEPPTT--HHHHHHHHHHHHHS---SEEEEEEEEEETTTTEEEEEEEEE---------TTT-SEEEEEEHHHHHHHHHHHHH-TTHHHH--TT---B---TTSHHHHHHHHHHHT--HHHHHHHH-/-----------------TT--SPPPHHHHHHHHHHHHH-HHHHHHHGGGSEEEEEETTEEEE-GGGTTSTTSB--EEHHHHHTT-TTHHHH-EEEEE-TTS-EEEEEE--SPPHHHHHHHHHHHT-EE--HHHHHTSS-HHHHHHHHHHHHHHHHHHHTSB-TTT--BEEE-TTSS-EEETTT--EE---PEEEEEEEEE-TTSSEEEEEE-TTSPTTB-B-EEEEPPTT--HHHHHHHHHHHHHS---SEEEEEEEEEETTTTEEEEEEEEE---------TTT-SEEEEEEHHHHHHHHHHHHH-TTHHHH--TT---B---TTSHHHHHHHHHHHT--HHHHHHHH-

Radius of gyration: 26.46 Å; Cα contacts (8 Å, |Δi|>4): 1461; chains: 2; bounding box: 87×71×61 Å